Protein AF-A0AA88XW10-F1 (afdb_monomer_lite)

Structure (mmCIF, N/CA/C/O backbone):
data_AF-A0AA88XW10-F1
#
_entry.id   AF-A0AA88XW10-F1
#
loop_
_atom_site.group_PDB
_atom_site.id
_atom_site.type_symbol
_atom_site.label_atom_id
_atom_site.label_alt_id
_atom_site.label_comp_id
_atom_site.label_asym_id
_atom_site.label_entity_id
_atom_site.label_seq_id
_atom_site.pdbx_PDB_ins_code
_atom_site.Cartn_x
_atom_site.Cartn_y
_atom_site.Cartn_z
_atom_site.occupancy
_atom_site.B_iso_or_equiv
_atom_site.auth_seq_id
_atom_site.auth_comp_id
_atom_site.auth_asym_id
_atom_site.auth_atom_id
_atom_site.pdbx_PDB_model_num
ATOM 1 N N . PHE A 1 1 ? -13.677 -2.523 33.991 1.00 80.75 1 PHE A N 1
ATOM 2 C CA . PHE A 1 1 ? -13.685 -1.668 32.795 1.00 80.75 1 PHE A CA 1
ATOM 3 C C . PHE A 1 1 ? -12.459 -0.783 32.873 1.00 80.75 1 PHE A C 1
ATOM 5 O O . PHE A 1 1 ? -12.180 -0.342 33.983 1.00 80.75 1 PHE A O 1
ATOM 12 N N . PRO A 1 2 ? -11.696 -0.636 31.781 1.00 92.06 2 PRO A N 1
ATOM 13 C CA . PRO A 1 2 ? -10.537 0.248 31.762 1.00 92.06 2 PRO A CA 1
ATOM 14 C C . PRO A 1 2 ? -10.972 1.716 31.878 1.00 92.06 2 PRO A C 1
ATOM 16 O O . PRO A 1 2 ? -12.083 2.062 31.469 1.00 92.06 2 PRO A O 1
ATOM 19 N N . GLU A 1 3 ? -10.106 2.549 32.442 1.00 94.75 3 GLU A N 1
ATOM 20 C CA . GLU A 1 3 ? -10.235 4.005 32.489 1.00 94.75 3 GLU A CA 1
ATOM 21 C C . GLU A 1 3 ? -9.398 4.663 31.377 1.00 94.75 3 GLU A C 1
ATOM 23 O O . GLU A 1 3 ? -8.613 4.015 30.680 1.00 94.75 3 GLU A O 1
ATOM 28 N N . GLU A 1 4 ? -9.604 5.963 31.169 1.00 95.62 4 GLU A N 1
ATOM 29 C CA . GLU A 1 4 ? -8.855 6.737 30.179 1.00 95.62 4 GLU A CA 1
ATOM 30 C C . GLU A 1 4 ? -7.348 6.718 30.491 1.00 95.62 4 GLU A C 1
ATOM 32 O O . GLU A 1 4 ? -6.939 6.926 31.633 1.00 95.62 4 GLU A O 1
ATOM 37 N N . ASN A 1 5 ? -6.520 6.504 29.467 1.00 95.19 5 ASN A N 1
ATOM 38 C CA . ASN A 1 5 ? -5.063 6.362 29.542 1.00 95.19 5 ASN A CA 1
ATOM 39 C C . ASN A 1 5 ? -4.551 5.135 30.319 1.00 95.19 5 ASN A C 1
ATOM 41 O O . ASN A 1 5 ? -3.365 5.067 30.658 1.00 95.19 5 ASN A O 1
ATOM 45 N N . ASP A 1 6 ? -5.390 4.125 30.550 1.00 97.81 6 ASP A N 1
ATOM 46 C CA . ASP A 1 6 ? -4.926 2.878 31.153 1.00 97.81 6 ASP A CA 1
ATOM 47 C C . ASP A 1 6 ? -3.979 2.092 30.233 1.00 97.81 6 ASP A C 1
ATOM 49 O O . ASP A 1 6 ? -4.091 2.086 29.002 1.00 97.81 6 ASP A O 1
ATOM 53 N N . ASN A 1 7 ? -3.055 1.364 30.864 1.00 98.00 7 ASN A N 1
ATOM 54 C CA . ASN A 1 7 ? -2.309 0.282 30.229 1.00 98.00 7 ASN A CA 1
ATOM 55 C C . ASN A 1 7 ? -3.064 -1.023 30.490 1.00 98.00 7 ASN A C 1
ATOM 57 O O . ASN A 1 7 ? -3.142 -1.474 31.633 1.00 98.00 7 ASN A O 1
ATOM 61 N N . VAL A 1 8 ? -3.627 -1.622 29.444 1.00 98.00 8 VAL A N 1
ATOM 62 C CA . VAL A 1 8 ? -4.486 -2.803 29.559 1.00 98.00 8 VAL A CA 1
ATOM 63 C C . VAL A 1 8 ? -3.719 -4.054 29.145 1.00 98.00 8 VAL A C 1
ATOM 65 O O . VAL A 1 8 ? -3.258 -4.155 28.010 1.00 98.00 8 VAL A O 1
ATOM 68 N N . THR A 1 9 ? -3.636 -5.034 30.044 1.00 97.88 9 THR A N 1
ATOM 69 C CA . THR A 1 9 ? -3.150 -6.387 29.733 1.00 97.88 9 THR A CA 1
ATOM 70 C C . THR A 1 9 ? -4.326 -7.353 29.643 1.00 97.88 9 THR A C 1
ATOM 72 O O . THR A 1 9 ? -5.160 -7.417 30.548 1.00 97.88 9 THR A O 1
ATOM 75 N N . ILE A 1 10 ? -4.389 -8.109 28.551 1.00 98.00 10 ILE A N 1
ATOM 76 C CA . ILE A 1 10 ? -5.438 -9.080 28.251 1.00 98.00 10 ILE A CA 1
ATOM 77 C C . ILE A 1 10 ? -4.817 -10.474 28.277 1.00 98.00 10 ILE A C 1
ATOM 79 O O . ILE A 1 10 ? -4.168 -10.867 27.314 1.00 98.00 10 ILE A O 1
ATOM 83 N N . SER A 1 11 ? -5.089 -11.214 29.352 1.00 96.94 11 SER A N 1
ATOM 84 C CA . SER A 1 11 ? -4.649 -12.603 29.575 1.00 96.94 11 SER A CA 1
ATOM 85 C C . SER A 1 11 ? -5.807 -13.610 29.620 1.00 96.94 11 SER A C 1
ATOM 87 O O . SER A 1 11 ? -5.661 -14.771 29.992 1.00 96.94 11 SER A O 1
ATOM 89 N N . SER A 1 12 ? -7.012 -13.161 29.264 1.00 96.12 12 SER A N 1
ATOM 90 C CA . SER A 1 12 ? -8.193 -14.010 29.087 1.00 96.12 12 SER A CA 1
ATOM 91 C C . SER A 1 12 ? -9.062 -13.470 27.946 1.00 96.12 12 SER A C 1
ATOM 93 O O . SER A 1 12 ? -8.864 -12.326 27.530 1.00 96.12 12 SER A O 1
ATOM 95 N N . PRO A 1 13 ? -9.990 -14.261 27.383 1.00 97.31 13 PRO A N 1
ATOM 96 C CA . PRO A 1 13 ? -10.852 -13.783 26.307 1.00 97.31 13 PRO A CA 1
ATOM 97 C C . PRO A 1 13 ? -11.755 -12.616 26.736 1.00 97.31 13 PRO A C 1
ATOM 99 O O . PRO A 1 13 ? -12.513 -12.723 27.699 1.00 97.31 13 PRO A O 1
ATOM 102 N N . ILE A 1 14 ? -11.704 -11.526 25.974 1.00 96.56 14 ILE A N 1
ATOM 103 C CA . ILE A 1 14 ? -12.496 -10.306 26.116 1.00 96.56 14 ILE A CA 1
ATOM 104 C C . ILE A 1 14 ? -13.224 -10.042 24.797 1.00 96.56 14 ILE A C 1
ATOM 106 O O . ILE A 1 14 ? -12.622 -10.021 23.721 1.00 96.56 14 ILE A O 1
ATOM 110 N N . LEU A 1 15 ? -14.529 -9.801 24.899 1.00 96.75 15 LEU A N 1
ATOM 111 C CA . LEU A 1 15 ? -15.350 -9.287 23.812 1.00 96.75 15 LEU A CA 1
ATOM 112 C C . LEU A 1 15 ? -15.501 -7.772 23.989 1.00 96.75 15 LEU A C 1
ATOM 114 O O . LEU A 1 15 ? -15.960 -7.323 25.034 1.00 96.75 15 LEU A O 1
ATOM 118 N N . VAL A 1 16 ? -15.143 -6.996 22.970 1.00 95.75 16 VAL A N 1
ATOM 119 C CA . VAL A 1 16 ? -15.458 -5.569 22.887 1.00 95.75 16 VAL A CA 1
ATOM 120 C C . VAL A 1 16 ? -16.885 -5.436 22.383 1.00 95.75 16 VAL A C 1
ATOM 122 O O . VAL A 1 16 ? -17.148 -5.622 21.194 1.00 95.75 16 VAL A O 1
ATOM 125 N N . ASP A 1 17 ? -17.820 -5.147 23.276 1.00 94.62 17 ASP A N 1
ATOM 126 C CA . ASP A 1 17 ? -19.232 -4.909 22.972 1.00 94.62 17 ASP A CA 1
ATOM 127 C C . ASP A 1 17 ? -19.733 -3.537 23.447 1.00 94.62 17 ASP A C 1
ATOM 129 O O . ASP A 1 17 ? -20.900 -3.198 23.214 1.00 94.62 17 ASP A O 1
ATOM 133 N N . ASP A 1 18 ? -18.840 -2.724 24.014 1.00 93.94 18 ASP A N 1
ATOM 134 C CA . ASP A 1 18 ? -19.117 -1.361 24.444 1.00 93.94 18 ASP A CA 1
ATOM 135 C C . ASP A 1 18 ? -18.035 -0.358 24.042 1.00 93.94 18 ASP A C 1
ATOM 137 O O . ASP A 1 18 ? -16.966 -0.738 23.558 1.00 93.94 18 ASP A O 1
ATOM 141 N N . ASP A 1 19 ? -18.345 0.927 24.208 1.00 91.88 19 ASP A N 1
ATOM 142 C CA . ASP A 1 19 ? -17.410 2.008 23.916 1.00 91.88 19 ASP A CA 1
ATOM 143 C C . ASP A 1 19 ? -16.171 1.895 24.817 1.00 91.88 19 ASP A C 1
ATOM 145 O O . ASP A 1 19 ? -16.267 1.767 26.040 1.00 91.88 19 ASP A O 1
ATOM 149 N N . ILE A 1 20 ? -14.991 1.942 24.198 1.00 92.12 20 ILE A N 1
ATOM 150 C CA . ILE A 1 20 ? -13.709 1.900 24.900 1.00 92.12 20 ILE A CA 1
ATOM 151 C C . ILE A 1 20 ? -13.232 3.350 25.079 1.00 92.12 20 ILE A C 1
ATOM 153 O O . ILE A 1 20 ? -13.214 4.090 24.089 1.00 92.12 20 ILE A O 1
ATOM 157 N N . PRO A 1 21 ? -12.835 3.786 26.293 1.00 94.81 21 PRO A N 1
ATOM 158 C CA . PRO A 1 21 ? -12.155 5.069 26.443 1.00 94.81 21 PRO A CA 1
ATOM 159 C C . PRO A 1 21 ? -10.825 5.072 25.675 1.00 94.81 21 PRO A C 1
ATOM 161 O O . PRO A 1 21 ? -10.339 4.036 25.222 1.00 94.81 21 PRO A O 1
ATOM 164 N N . GLU A 1 22 ? -10.208 6.241 25.529 1.00 96.75 22 GLU A N 1
ATOM 165 C CA . GLU A 1 22 ? -8.837 6.304 25.026 1.00 96.75 22 GLU A CA 1
ATOM 166 C C . GLU A 1 22 ? -7.914 5.520 25.964 1.00 96.75 22 GLU A C 1
ATOM 168 O O . GLU A 1 22 ? -7.900 5.766 27.166 1.00 96.75 22 GLU A O 1
ATOM 173 N N . LEU A 1 23 ? -7.171 4.553 25.430 1.00 97.75 23 LEU A N 1
ATOM 174 C CA . LEU A 1 23 ? -6.247 3.732 26.208 1.00 97.75 23 LEU A CA 1
ATOM 175 C C . LEU A 1 23 ? -4.816 4.148 25.907 1.00 97.75 23 LEU A C 1
ATOM 177 O O . LEU A 1 23 ? -4.482 4.497 24.778 1.00 97.75 23 LEU A O 1
ATOM 181 N N . PHE A 1 24 ? -3.925 4.033 26.885 1.00 97.88 24 PHE A N 1
ATOM 182 C CA . PHE A 1 24 ? -2.514 4.254 26.603 1.00 97.88 24 PHE A CA 1
ATOM 183 C C . PHE A 1 24 ? -1.948 3.075 25.810 1.00 97.88 24 PHE A C 1
ATOM 185 O O . PHE A 1 24 ? -1.373 3.254 24.739 1.00 97.88 24 PHE A O 1
ATOM 192 N N . SER A 1 25 ? -2.161 1.845 26.281 1.00 98.38 25 SER A N 1
ATOM 193 C CA . SER A 1 25 ? -1.702 0.648 25.572 1.00 98.38 25 SER A CA 1
ATOM 194 C C . SER A 1 25 ? -2.619 -0.551 25.758 1.00 98.38 25 SER A C 1
ATOM 196 O O . SER A 1 25 ? -3.324 -0.664 26.761 1.00 98.38 25 SER A O 1
ATOM 198 N N . ILE A 1 26 ? -2.570 -1.469 24.792 1.00 98.62 26 ILE A N 1
ATOM 199 C CA . ILE A 1 26 ? -3.146 -2.808 24.911 1.00 98.62 26 ILE A CA 1
ATOM 200 C C . ILE A 1 26 ? -2.034 -3.829 24.681 1.00 98.62 26 ILE A C 1
ATOM 202 O O . ILE A 1 26 ? -1.403 -3.844 23.626 1.00 98.62 26 ILE A O 1
ATOM 206 N N . THR A 1 27 ? -1.820 -4.711 25.649 1.00 98.56 27 THR A N 1
ATOM 207 C CA . THR A 1 27 ? -0.970 -5.896 25.505 1.00 98.56 27 THR A CA 1
ATOM 208 C C . THR A 1 27 ? -1.834 -7.144 25.618 1.00 98.56 27 THR A C 1
ATOM 210 O O . THR A 1 27 ? -2.626 -7.254 26.549 1.00 98.56 27 THR A O 1
ATOM 213 N N . ILE A 1 28 ? -1.700 -8.073 24.675 1.00 98.69 28 ILE A N 1
ATOM 214 C CA . ILE A 1 28 ? -2.421 -9.350 24.675 1.00 98.69 28 ILE A CA 1
ATOM 215 C C . ILE A 1 28 ? -1.391 -10.469 24.814 1.00 98.69 28 ILE A C 1
ATOM 217 O O . ILE A 1 28 ? -0.492 -10.580 23.977 1.00 98.69 28 ILE A O 1
ATOM 221 N N . ASP A 1 29 ? -1.500 -11.263 25.872 1.00 96.25 29 ASP A N 1
ATOM 222 C CA . ASP A 1 29 ? -0.546 -12.308 26.248 1.00 96.25 29 ASP A CA 1
ATOM 223 C C . ASP A 1 29 ? -1.254 -13.534 26.845 1.00 96.25 29 ASP A C 1
ATOM 225 O O . ASP A 1 29 ? -2.464 -13.525 27.056 1.00 96.25 29 ASP A O 1
ATOM 229 N N . ASP A 1 30 ? -0.506 -14.618 27.066 1.00 93.56 30 ASP A N 1
ATOM 230 C CA . ASP A 1 30 ? -0.887 -15.735 27.942 1.00 93.56 30 ASP A CA 1
ATOM 231 C C . ASP A 1 30 ? -2.294 -16.331 27.695 1.00 93.56 30 ASP A C 1
ATOM 233 O O . ASP A 1 30 ? -3.031 -16.655 28.627 1.00 93.56 30 ASP A O 1
ATOM 237 N N . GLY A 1 31 ? -2.685 -16.513 26.427 1.00 94.25 31 GLY A N 1
ATOM 238 C CA . GLY A 1 31 ? -3.995 -17.068 26.047 1.00 94.25 31 GLY A CA 1
ATOM 239 C C . GLY A 1 31 ? -5.133 -16.041 26.003 1.00 94.25 31 GLY A C 1
ATOM 240 O O . GLY A 1 31 ? -6.296 -16.405 25.789 1.00 94.25 31 GLY A O 1
ATOM 241 N N . GLY A 1 32 ? -4.821 -14.762 26.209 1.00 98.38 32 GLY A N 1
ATOM 242 C CA . GLY A 1 32 ? -5.739 -13.649 26.058 1.00 98.38 32 GLY A CA 1
ATOM 243 C C . GLY A 1 32 ? -6.223 -13.476 24.625 1.00 98.38 32 GLY A C 1
ATOM 244 O O . GLY A 1 32 ? -5.492 -13.689 23.659 1.00 98.38 32 GLY A O 1
ATOM 245 N N . LYS A 1 33 ? -7.487 -13.069 24.482 1.00 98.56 33 LYS A N 1
ATOM 246 C CA . LYS A 1 33 ? -8.104 -12.826 23.174 1.00 98.56 33 LYS A CA 1
ATOM 247 C C . LYS A 1 33 ? -8.882 -11.529 23.214 1.00 98.56 33 LYS A C 1
ATOM 249 O O . LYS A 1 33 ? -9.781 -11.405 24.034 1.00 98.56 33 LYS A O 1
ATOM 254 N N . LEU A 1 34 ? -8.585 -10.594 22.326 1.00 98.44 34 LEU A N 1
ATOM 255 C CA . LEU A 1 34 ? -9.381 -9.389 22.125 1.00 98.44 34 LEU A CA 1
ATOM 256 C C . LEU A 1 34 ? -10.238 -9.565 20.875 1.00 98.44 34 LEU A C 1
ATOM 258 O O . LEU A 1 34 ? -9.714 -9.596 19.763 1.00 98.44 34 LEU A O 1
ATOM 262 N N . VAL A 1 35 ? -11.551 -9.679 21.049 1.00 98.25 35 VAL A N 1
ATOM 263 C CA . VAL A 1 35 ? -12.494 -9.929 19.952 1.00 98.25 35 VAL A CA 1
ATOM 264 C C . VAL A 1 35 ? -13.469 -8.767 19.839 1.00 98.25 35 VAL A C 1
ATOM 266 O O . VAL A 1 35 ? -14.090 -8.393 20.826 1.00 98.25 35 VAL A O 1
ATOM 269 N N . PHE A 1 36 ? -13.652 -8.207 18.646 1.00 98.12 36 PHE A N 1
ATOM 270 C CA . PHE A 1 36 ? -14.600 -7.110 18.430 1.00 98.12 36 PHE A CA 1
ATOM 271 C C . PHE A 1 36 ? -16.000 -7.646 18.106 1.00 98.12 36 PHE A C 1
ATOM 273 O O . PHE A 1 36 ? -16.178 -8.457 17.194 1.00 98.12 36 PHE A O 1
ATOM 280 N N . SER A 1 37 ? -17.020 -7.187 18.838 1.00 96.69 37 SER A N 1
ATOM 281 C CA . SER A 1 37 ? -18.411 -7.601 18.625 1.00 96.69 37 SER A CA 1
ATOM 282 C C . SER A 1 37 ? -18.920 -7.160 17.257 1.00 96.69 37 SER A C 1
ATOM 284 O O . SER A 1 37 ? -18.869 -5.989 16.898 1.00 96.69 37 SER A O 1
ATOM 286 N N . ARG A 1 38 ? -19.506 -8.084 16.498 1.00 94.31 38 ARG A N 1
ATOM 287 C CA . ARG A 1 38 ? -20.032 -7.818 15.148 1.00 94.31 38 ARG A CA 1
ATOM 288 C C . ARG A 1 38 ? -21.352 -7.040 15.106 1.00 94.31 38 ARG A C 1
ATOM 290 O O . ARG A 1 38 ? -21.908 -6.837 14.028 1.00 94.31 38 ARG A O 1
ATOM 297 N N . HIS A 1 39 ? -21.919 -6.698 16.260 1.00 94.12 39 HIS A N 1
ATOM 298 C CA . HIS A 1 39 ? -23.279 -6.160 16.356 1.00 94.12 39 HIS A CA 1
ATOM 299 C C . HIS A 1 39 ? -23.340 -4.630 16.400 1.00 94.12 39 HIS A C 1
ATOM 301 O O . HIS A 1 39 ? -24.427 -4.070 16.257 1.00 94.12 39 HIS A O 1
ATOM 307 N N . ARG A 1 40 ? -22.196 -3.954 16.535 1.00 95.25 40 ARG A N 1
ATOM 308 C CA . ARG A 1 40 ? -22.091 -2.493 16.601 1.00 95.25 40 ARG A CA 1
ATOM 309 C C . ARG A 1 40 ? -20.812 -2.000 15.940 1.00 95.25 40 ARG A C 1
ATOM 311 O O . ARG A 1 40 ? -19.916 -2.795 15.659 1.00 95.25 40 ARG A O 1
ATOM 318 N N . ASP A 1 41 ? -20.762 -0.696 15.723 1.00 97.31 41 ASP A N 1
ATOM 319 C CA . ASP A 1 41 ? -19.535 -0.020 15.332 1.00 97.31 41 ASP A CA 1
ATOM 320 C C . ASP A 1 41 ? -18.628 0.171 16.558 1.00 97.31 41 ASP A C 1
ATOM 322 O O . ASP A 1 41 ? -19.120 0.309 17.682 1.00 97.31 41 ASP A O 1
ATOM 326 N N . HIS A 1 42 ? -17.315 0.186 16.334 1.00 97.56 42 HIS A N 1
ATOM 327 C CA . HIS A 1 42 ? -16.290 0.378 17.358 1.00 97.56 42 HIS A CA 1
ATOM 328 C C . HIS A 1 42 ? -15.326 1.488 16.969 1.00 97.56 42 HIS A C 1
ATOM 330 O O . HIS A 1 42 ? -14.882 1.581 15.821 1.00 97.56 42 HIS A O 1
ATOM 336 N N . ALA A 1 43 ? -14.930 2.276 17.961 1.00 97.62 43 ALA A N 1
ATOM 337 C CA . ALA A 1 43 ? -13.827 3.213 17.860 1.00 97.62 43 ALA A CA 1
ATOM 338 C C . ALA A 1 43 ? -12.866 2.960 19.024 1.00 97.62 43 ALA A C 1
ATOM 340 O O . ALA A 1 43 ? -13.275 2.961 20.180 1.00 97.62 43 ALA A O 1
ATOM 341 N N . LEU A 1 44 ? -11.595 2.731 18.704 1.00 97.94 44 LEU A N 1
ATOM 342 C CA . LEU A 1 44 ? -10.518 2.541 19.665 1.00 97.94 44 LEU A CA 1
ATOM 343 C C . LEU A 1 44 ? -9.423 3.569 19.386 1.00 97.94 44 LEU A C 1
ATOM 345 O O . LEU A 1 44 ? -8.867 3.599 18.287 1.00 97.94 44 LEU A O 1
ATOM 349 N N . SER A 1 45 ? -9.089 4.374 20.387 1.00 98.44 45 SER A N 1
ATOM 350 C CA . SER A 1 45 ? -7.921 5.256 20.371 1.00 98.44 45 SER A CA 1
ATOM 351 C C . SER A 1 45 ? -6.872 4.694 21.323 1.00 98.44 45 SER A C 1
ATOM 353 O O . SER A 1 45 ? -7.184 4.430 22.483 1.00 98.44 45 SER A O 1
ATOM 355 N N . VAL A 1 46 ? -5.660 4.442 20.823 1.00 98.50 46 VAL A N 1
ATOM 356 C CA . VAL A 1 46 ? -4.594 3.785 21.594 1.00 98.50 46 VAL A CA 1
ATOM 357 C C . VAL A 1 46 ? -3.202 4.172 21.099 1.00 98.50 46 VAL A C 1
ATOM 359 O O . VAL A 1 46 ? -3.025 4.354 19.898 1.00 98.50 46 VAL A O 1
ATOM 362 N N . HIS A 1 47 ? -2.182 4.275 21.963 1.00 98.00 47 HIS A N 1
ATOM 363 C CA . HIS A 1 47 ? -0.817 4.553 21.480 1.00 98.00 47 HIS A CA 1
ATOM 364 C C . HIS A 1 47 ? -0.198 3.336 20.788 1.00 98.00 47 HIS A C 1
ATOM 366 O O . HIS A 1 47 ? 0.444 3.464 19.743 1.00 98.00 47 HIS A O 1
ATOM 372 N N . TYR A 1 48 ? -0.385 2.140 21.348 1.00 98.50 48 TYR A N 1
ATOM 373 C CA . TYR A 1 48 ? 0.034 0.903 20.696 1.00 98.50 48 TYR A CA 1
ATOM 374 C C . TYR A 1 48 ? -0.754 -0.328 21.151 1.00 98.50 48 TYR A C 1
ATOM 376 O O . TYR A 1 48 ? -1.255 -0.402 22.275 1.00 98.50 48 TYR A O 1
ATOM 384 N N . ILE A 1 49 ? -0.801 -1.320 20.263 1.00 98.81 49 ILE A N 1
ATOM 385 C CA . ILE A 1 49 ? -1.296 -2.670 20.528 1.00 98.81 49 ILE A CA 1
ATOM 386 C C . ILE A 1 49 ? -0.136 -3.643 20.316 1.00 98.81 49 ILE A C 1
ATOM 388 O O . ILE A 1 49 ? 0.480 -3.661 19.248 1.00 98.81 49 ILE A O 1
ATOM 392 N N . LEU A 1 50 ? 0.163 -4.462 21.321 1.00 98.75 50 LEU A N 1
ATOM 393 C CA . LEU A 1 50 ? 1.190 -5.496 21.248 1.00 98.75 50 LEU A CA 1
ATOM 394 C C . LEU A 1 50 ? 0.574 -6.877 21.484 1.00 98.75 50 LEU A C 1
ATOM 396 O O . LEU A 1 50 ? -0.012 -7.135 22.531 1.00 98.75 50 LEU A O 1
ATOM 400 N N . ILE A 1 51 ? 0.743 -7.766 20.511 1.00 98.81 51 ILE A N 1
ATOM 401 C CA . ILE A 1 51 ? 0.252 -9.142 20.536 1.00 98.81 51 ILE A CA 1
ATOM 402 C C . ILE A 1 51 ? 1.463 -10.058 20.729 1.00 98.81 51 ILE A C 1
ATOM 404 O O . ILE A 1 51 ? 2.331 -10.150 19.853 1.00 98.81 51 ILE A O 1
ATOM 408 N N . ASN A 1 52 ? 1.547 -10.670 21.908 1.00 97.94 52 ASN A N 1
ATOM 409 C CA . ASN A 1 52 ? 2.645 -11.537 22.327 1.00 97.94 52 ASN A CA 1
ATOM 410 C C . ASN A 1 52 ? 2.287 -13.021 22.162 1.00 97.94 52 ASN A C 1
ATOM 412 O O . ASN A 1 52 ? 1.238 -13.365 21.620 1.00 97.94 52 ASN A O 1
ATOM 416 N N . ASP A 1 53 ? 3.182 -13.894 22.622 1.00 96.69 53 ASP A N 1
ATOM 417 C CA . ASP A 1 53 ? 2.991 -15.342 22.598 1.00 96.69 53 ASP A CA 1
ATOM 418 C C . ASP A 1 53 ? 1.680 -15.751 23.290 1.00 96.69 53 ASP A C 1
ATOM 420 O O . ASP A 1 53 ? 1.385 -15.313 24.404 1.00 96.69 53 ASP A O 1
ATOM 424 N N . GLY A 1 54 ? 0.864 -16.538 22.587 1.00 96.31 54 GLY A N 1
ATOM 425 C CA . GLY A 1 54 ? -0.467 -16.954 23.029 1.00 96.31 54 GLY A CA 1
ATOM 426 C C . GLY A 1 54 ? -1.545 -15.862 23.012 1.00 96.31 54 GLY A C 1
ATOM 427 O O . GLY A 1 54 ? -2.689 -16.165 23.343 1.00 96.31 54 GLY A O 1
ATOM 428 N N . GLY A 1 55 ? -1.221 -14.618 22.649 1.00 98.69 55 GLY A N 1
ATOM 429 C CA . GLY A 1 55 ? -2.183 -13.524 22.533 1.00 98.69 55 GLY A CA 1
ATOM 430 C C . GLY A 1 55 ? -2.845 -13.465 21.157 1.00 98.69 55 GLY A C 1
ATOM 431 O O . GLY A 1 55 ? -2.199 -13.689 20.132 1.00 98.69 55 GLY A O 1
ATOM 432 N N . GLU A 1 56 ? -4.130 -13.109 21.114 1.00 98.81 56 GLU A N 1
ATOM 433 C CA . GLU A 1 56 ? -4.884 -13.018 19.860 1.00 98.81 56 GLU A CA 1
ATOM 434 C C . GLU A 1 56 ? -5.731 -11.743 19.758 1.00 98.81 56 GLU A C 1
ATOM 436 O O . GLU A 1 56 ? -6.420 -11.362 20.705 1.00 98.81 56 GLU A O 1
ATOM 441 N N . MET A 1 57 ? -5.755 -11.118 18.582 1.00 98.75 57 MET A N 1
ATOM 442 C CA . MET A 1 57 ? -6.675 -10.025 18.257 1.00 98.75 57 MET A CA 1
ATOM 443 C C . MET A 1 57 ? -7.503 -10.373 17.021 1.00 98.75 57 MET A C 1
ATOM 445 O O . MET A 1 57 ? -6.946 -10.723 15.981 1.00 98.75 57 MET A O 1
ATOM 449 N N . HIS A 1 58 ? -8.825 -10.228 17.132 1.00 98.69 58 HIS A N 1
ATOM 450 C CA . HIS A 1 58 ? -9.786 -10.604 16.095 1.00 98.69 58 HIS A CA 1
ATOM 451 C C . HIS A 1 58 ? -10.787 -9.479 15.814 1.00 98.69 58 HIS A C 1
ATOM 453 O O . HIS A 1 58 ? -11.543 -9.063 16.698 1.00 98.69 58 HIS A O 1
ATOM 459 N N . ILE A 1 59 ? -10.847 -9.037 14.557 1.00 98.62 59 ILE A N 1
ATOM 460 C CA . ILE A 1 59 ? -11.915 -8.181 14.022 1.00 98.62 59 ILE A CA 1
ATOM 461 C C . ILE A 1 59 ? -12.515 -8.890 12.809 1.00 98.62 59 ILE A C 1
ATOM 463 O O . ILE A 1 59 ? -12.024 -8.771 11.687 1.00 98.62 59 ILE A O 1
ATOM 467 N N . GLY A 1 60 ? -13.579 -9.655 13.054 1.00 98.00 60 GLY A N 1
ATOM 468 C CA . GLY A 1 60 ? -14.091 -10.622 12.083 1.00 98.00 60 GLY A CA 1
ATOM 469 C C . GLY A 1 60 ? -13.231 -11.888 12.014 1.00 98.00 60 GLY A C 1
ATOM 470 O O . GLY A 1 60 ? -12.298 -12.071 12.787 1.00 98.00 60 GLY A O 1
ATOM 471 N N . SER A 1 61 ? -13.586 -12.782 11.099 1.00 96.69 61 SER A N 1
ATOM 472 C CA . SER A 1 61 ? -12.866 -14.025 10.794 1.00 96.69 61 SER A CA 1
ATOM 473 C C . SER A 1 61 ? -13.052 -14.379 9.318 1.00 96.69 61 SER A C 1
ATOM 475 O O . SER A 1 61 ? -13.880 -13.771 8.631 1.00 96.69 61 SER A O 1
ATOM 477 N N . GLU A 1 62 ? -12.319 -15.378 8.830 1.00 94.56 62 GLU A N 1
ATOM 478 C CA . GLU A 1 62 ? -12.439 -15.856 7.451 1.00 94.56 62 GLU A CA 1
ATOM 479 C C . GLU A 1 62 ? -13.888 -16.220 7.074 1.00 94.56 62 GLU A C 1
ATOM 481 O O . GLU A 1 62 ? -14.382 -15.725 6.059 1.00 94.56 62 GLU A O 1
ATOM 486 N N . ASP A 1 63 ? -14.581 -16.967 7.941 1.00 94.38 63 ASP A N 1
ATOM 487 C CA . ASP A 1 63 ? -15.962 -17.435 7.739 1.00 94.38 63 ASP A CA 1
ATOM 488 C C . ASP A 1 63 ? -17.034 -16.414 8.160 1.00 94.38 63 ASP A C 1
ATOM 490 O O . ASP A 1 63 ? -18.222 -16.566 7.864 1.00 94.38 63 ASP A O 1
ATOM 494 N N . CYS A 1 64 ? -16.644 -15.371 8.892 1.00 95.00 64 CYS A N 1
ATOM 495 C CA . CYS A 1 64 ? -17.560 -14.373 9.427 1.00 95.00 64 CYS A CA 1
ATOM 496 C C . CYS A 1 64 ? -16.927 -12.980 9.358 1.00 95.00 64 CYS A C 1
ATOM 498 O O . CYS A 1 64 ? -16.341 -12.494 10.333 1.00 95.00 64 CYS A O 1
ATOM 500 N N . LYS A 1 65 ? -17.083 -12.333 8.197 1.00 96.69 65 LYS A N 1
ATOM 501 C CA . LYS A 1 65 ? -16.595 -10.975 7.931 1.00 96.69 65 LYS A CA 1
ATOM 502 C C . LYS A 1 65 ? -17.215 -9.935 8.868 1.00 96.69 65 LYS A C 1
ATOM 504 O O . LYS A 1 65 ? -18.354 -10.067 9.334 1.00 96.69 65 LYS A O 1
ATOM 509 N N . PHE A 1 66 ? -16.450 -8.884 9.142 1.00 97.69 66 PHE A N 1
ATOM 510 C CA . PHE A 1 66 ? -16.858 -7.764 9.975 1.00 97.69 66 PHE A CA 1
ATOM 511 C C . PHE A 1 66 ? -17.688 -6.761 9.158 1.00 97.69 66 PHE A C 1
ATOM 513 O O . PHE A 1 66 ? -17.163 -5.996 8.351 1.00 97.69 66 PHE A O 1
ATOM 520 N N . GLU A 1 67 ? -19.008 -6.794 9.359 1.00 95.56 67 GLU A N 1
ATOM 521 C CA . GLU A 1 67 ? -19.988 -5.986 8.610 1.00 95.56 67 GLU A CA 1
ATOM 522 C C . GLU A 1 67 ? -20.172 -4.563 9.156 1.00 95.56 67 GLU A C 1
ATOM 524 O O . GLU A 1 67 ? -20.701 -3.698 8.461 1.00 95.56 67 GLU A O 1
ATOM 529 N N . LYS A 1 68 ? -19.771 -4.316 10.405 1.00 96.25 68 LYS A N 1
ATOM 530 C CA . LYS A 1 68 ? -19.848 -3.008 11.073 1.00 96.25 68 LYS A CA 1
ATOM 531 C C . LYS A 1 68 ? -18.570 -2.205 10.858 1.00 96.25 68 LYS A C 1
ATOM 533 O O . LYS A 1 68 ? -17.635 -2.714 10.251 1.00 96.25 68 LYS A O 1
ATOM 538 N N . TYR A 1 69 ? -18.515 -0.971 11.340 1.00 96.81 69 TYR A N 1
ATOM 539 C CA . TYR A 1 69 ? -17.301 -0.162 11.274 1.00 96.81 69 TYR A CA 1
ATOM 540 C C . TYR A 1 69 ? -16.428 -0.386 12.508 1.00 96.81 69 TYR A C 1
ATOM 542 O O . TYR A 1 69 ? -16.915 -0.339 13.630 1.00 96.81 69 TYR A O 1
ATOM 550 N N . ALA A 1 70 ? -15.131 -0.610 12.323 1.00 98.06 70 ALA A N 1
ATOM 551 C CA . ALA A 1 70 ? -14.154 -0.680 13.406 1.00 98.06 70 ALA A CA 1
ATOM 552 C C . ALA A 1 70 ? -12.989 0.254 13.083 1.00 98.06 70 ALA A C 1
ATOM 554 O O . ALA A 1 70 ? -12.238 -0.001 12.146 1.00 98.06 70 ALA A O 1
ATOM 555 N N . THR A 1 71 ? -12.839 1.342 13.838 1.00 98.50 71 THR A N 1
ATOM 556 C CA . THR A 1 71 ? -11.753 2.311 13.644 1.00 98.50 71 THR A CA 1
ATOM 557 C C . THR A 1 71 ? -10.742 2.227 14.778 1.00 98.50 71 THR A C 1
ATOM 559 O O . THR A 1 71 ? -11.089 2.461 15.930 1.00 98.50 71 THR A O 1
ATOM 562 N N . ILE A 1 72 ? -9.479 1.977 14.440 1.00 98.81 72 ILE A N 1
ATOM 563 C CA . ILE A 1 72 ? -8.334 2.055 15.349 1.00 98.81 72 ILE A CA 1
ATOM 564 C C . ILE A 1 72 ? -7.540 3.322 15.020 1.00 98.81 72 ILE A C 1
ATOM 566 O O . ILE A 1 72 ? -7.023 3.478 13.912 1.00 98.81 72 ILE A O 1
ATOM 570 N N . SER A 1 73 ? -7.446 4.232 15.985 1.00 98.69 73 SER A N 1
ATOM 571 C CA . SER A 1 73 ? -6.659 5.462 15.912 1.00 98.69 73 SER A CA 1
ATOM 572 C C . SER A 1 73 ? -5.393 5.309 16.756 1.00 98.69 73 SER A C 1
ATOM 574 O O . SER A 1 73 ? -5.474 5.203 17.976 1.00 98.69 73 SER A O 1
ATOM 576 N N . LEU A 1 74 ? -4.232 5.293 16.100 1.00 98.50 74 LEU A N 1
ATOM 577 C CA . LEU A 1 74 ? -2.924 5.158 16.738 1.00 98.50 74 LEU A CA 1
ATOM 578 C C . LEU A 1 74 ? -2.383 6.530 17.160 1.00 98.50 74 LEU A C 1
ATOM 580 O O . LEU A 1 74 ? -2.184 7.410 16.315 1.00 98.50 74 LEU A O 1
ATOM 584 N N . LEU A 1 75 ? -2.160 6.693 18.462 1.00 96.88 75 LEU A N 1
ATOM 585 C CA . LEU A 1 75 ? -1.824 7.952 19.131 1.00 96.88 75 LEU A CA 1
ATOM 586 C C . LEU A 1 75 ? -0.335 8.083 19.466 1.00 96.88 75 LEU A C 1
ATOM 588 O O . LEU A 1 75 ? 0.370 7.091 19.636 1.00 96.88 75 LEU A O 1
ATOM 592 N N . GLY A 1 76 ? 0.129 9.327 19.580 1.00 91.69 76 GLY A N 1
ATOM 593 C CA . GLY A 1 76 ? 1.455 9.679 20.092 1.00 91.69 76 GLY A CA 1
ATOM 594 C C . GLY A 1 76 ? 2.092 10.871 19.371 1.00 91.69 76 GLY A C 1
ATOM 595 O O . GLY A 1 76 ? 1.664 11.269 18.287 1.00 91.69 76 GLY A O 1
ATOM 596 N N . GLU A 1 77 ? 3.157 11.423 19.926 1.00 90.56 77 GLU A N 1
ATOM 597 C CA . GLU A 1 77 ? 3.999 12.443 19.289 1.00 90.56 77 GLU A CA 1
ATOM 598 C C . GLU A 1 77 ? 5.402 11.900 18.974 1.00 90.56 77 GLU A C 1
ATOM 600 O O . GLU A 1 77 ? 5.832 10.935 19.603 1.00 90.56 77 GLU A O 1
ATOM 605 N N . PRO A 1 78 ? 6.136 12.488 18.003 1.00 88.38 78 PRO A N 1
ATOM 606 C CA . PRO A 1 78 ? 7.457 11.993 17.630 1.00 88.38 78 PRO A CA 1
ATOM 607 C C . PRO A 1 78 ? 8.416 11.907 18.823 1.00 88.38 78 PRO A C 1
ATOM 609 O O . PRO A 1 78 ? 8.755 12.924 19.431 1.00 88.38 78 PRO A O 1
ATOM 612 N N . GLY A 1 79 ? 8.915 10.704 19.109 1.00 86.31 79 GLY A N 1
ATOM 613 C CA . GLY A 1 79 ? 9.900 10.470 20.166 1.00 86.31 79 GLY A CA 1
ATOM 614 C C . GLY A 1 79 ? 9.305 10.409 21.573 1.00 86.31 79 GLY A C 1
ATOM 615 O O . GLY A 1 79 ? 10.064 10.391 22.543 1.00 86.31 79 GLY A O 1
ATOM 616 N N . GLU A 1 80 ? 7.978 10.368 21.695 1.00 87.94 80 GLU A N 1
ATOM 617 C CA . GLU A 1 80 ? 7.285 10.178 22.969 1.00 87.94 80 GLU A CA 1
ATOM 618 C C . GLU A 1 80 ? 7.535 8.773 23.531 1.00 87.94 80 GLU A C 1
ATOM 620 O O . GLU A 1 80 ? 7.766 8.606 24.731 1.00 87.94 80 GLU A O 1
ATOM 625 N N . LEU A 1 81 ? 7.525 7.760 22.657 1.00 91.12 81 LEU A N 1
ATOM 626 C CA . LEU A 1 81 ? 7.677 6.356 23.023 1.00 91.12 81 LEU A CA 1
ATOM 627 C C . LEU A 1 81 ? 8.751 5.672 22.183 1.00 91.12 81 LEU A C 1
ATOM 629 O O . LEU A 1 81 ? 8.999 5.996 21.026 1.00 91.12 81 LEU A O 1
ATOM 633 N N . ASN A 1 82 ? 9.382 4.657 22.765 1.00 92.31 82 ASN A N 1
ATOM 634 C CA . ASN A 1 82 ? 10.264 3.773 22.018 1.00 92.31 82 ASN A CA 1
ATOM 635 C C . ASN A 1 82 ? 10.214 2.356 22.588 1.00 92.31 82 ASN A C 1
ATOM 637 O O . ASN A 1 82 ? 11.044 1.963 23.410 1.00 92.31 82 ASN A O 1
ATOM 641 N N . ILE A 1 83 ? 9.217 1.585 22.156 1.00 95.38 83 ILE A N 1
ATOM 642 C CA . ILE A 1 83 ? 9.067 0.185 22.544 1.00 95.38 83 ILE A CA 1
ATOM 643 C C . ILE A 1 83 ? 10.090 -0.671 21.776 1.00 95.38 83 ILE A C 1
ATOM 645 O O . ILE A 1 83 ? 10.107 -0.636 20.542 1.00 95.38 83 ILE A O 1
ATOM 649 N N . PRO A 1 84 ? 10.931 -1.480 22.448 1.00 92.88 84 PRO A N 1
ATOM 650 C CA . PRO A 1 84 ? 11.976 -2.259 21.785 1.00 92.88 84 PRO A CA 1
ATOM 651 C C . PRO A 1 84 ? 11.470 -3.109 20.609 1.00 92.88 84 PRO A C 1
ATOM 653 O O . PRO A 1 84 ? 10.578 -3.951 20.752 1.00 92.88 84 PRO A O 1
ATOM 656 N N . GLY A 1 85 ? 12.067 -2.889 19.435 1.00 91.94 85 GLY A N 1
ATOM 657 C CA . GLY A 1 85 ? 11.725 -3.557 18.174 1.00 91.94 85 GLY A CA 1
ATOM 658 C C . GLY A 1 85 ? 10.578 -2.906 17.389 1.00 91.94 85 GLY A C 1
ATOM 659 O O . GLY A 1 85 ? 10.533 -3.039 16.164 1.00 91.94 85 GLY A O 1
ATOM 660 N N . PHE A 1 86 ? 9.698 -2.142 18.041 1.00 96.06 86 PHE A N 1
ATOM 661 C CA . PHE A 1 86 ? 8.512 -1.556 17.408 1.00 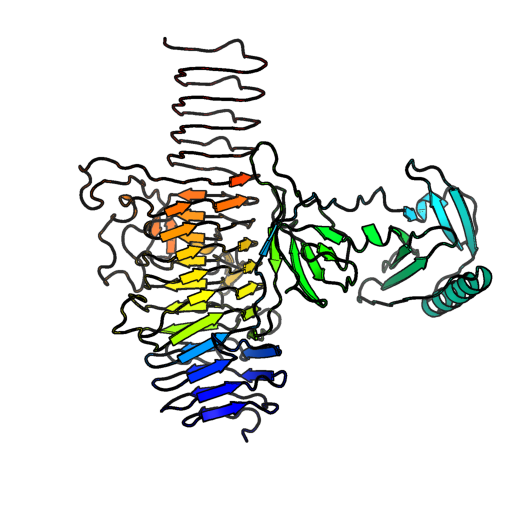96.06 86 PHE A CA 1
ATOM 662 C C . PHE A 1 86 ? 8.531 -0.030 17.349 1.00 96.06 86 PHE A C 1
ATOM 664 O O . PHE A 1 86 ? 8.141 0.501 16.327 1.00 96.06 86 PHE A O 1
ATOM 671 N N . GLY A 1 87 ? 9.075 0.683 18.333 1.00 95.25 87 GLY A N 1
ATOM 672 C CA . GLY A 1 87 ? 9.026 2.146 18.397 1.00 95.25 87 GLY A CA 1
ATOM 673 C C . GLY A 1 87 ? 7.710 2.646 18.990 1.00 95.25 87 GLY A C 1
ATOM 674 O O . GLY A 1 87 ? 7.356 2.255 20.098 1.00 95.25 87 GLY A O 1
ATOM 675 N N . GLU A 1 88 ? 7.008 3.510 18.266 1.00 94.94 88 GLU A N 1
ATOM 676 C CA . GLU A 1 88 ? 5.775 4.187 18.687 1.00 94.94 88 GLU A CA 1
ATOM 677 C C . GLU A 1 88 ? 4.672 4.030 17.630 1.00 94.94 88 GLU A C 1
ATOM 679 O O . GLU A 1 88 ? 4.974 3.757 16.467 1.00 94.94 88 GLU A O 1
ATOM 684 N N . LYS A 1 89 ? 3.408 4.252 18.019 1.00 96.50 89 LYS A N 1
ATOM 685 C CA . LYS A 1 89 ? 2.231 4.237 17.130 1.00 96.50 89 LYS A CA 1
ATOM 686 C C . LYS A 1 89 ? 2.068 2.953 16.334 1.00 96.50 89 LYS A C 1
ATOM 688 O O . LYS A 1 89 ? 2.097 2.980 15.100 1.00 96.50 89 LYS A O 1
ATOM 693 N N . PHE A 1 90 ? 1.899 1.821 17.008 1.00 98.44 90 PHE A N 1
ATOM 694 C CA . PHE A 1 90 ? 1.943 0.548 16.299 1.00 98.44 90 PHE A CA 1
ATOM 695 C C . PHE A 1 90 ? 0.896 -0.473 16.698 1.00 98.44 90 PHE A C 1
ATOM 697 O O . PHE A 1 90 ? 0.420 -0.500 17.827 1.00 98.44 90 PHE A O 1
ATOM 704 N N . ILE A 1 91 ? 0.616 -1.366 15.750 1.00 98.88 91 ILE A N 1
ATOM 705 C CA . ILE A 1 91 ? 0.111 -2.710 16.028 1.00 98.88 91 ILE A CA 1
ATOM 706 C C . ILE A 1 91 ? 1.253 -3.684 15.736 1.00 98.88 91 ILE A C 1
ATOM 708 O O . ILE A 1 91 ? 1.821 -3.687 14.641 1.00 98.88 91 ILE A O 1
ATOM 712 N N . GLY A 1 92 ? 1.647 -4.462 16.737 1.00 98.69 92 GLY A N 1
ATOM 713 C CA . GLY A 1 92 ? 2.833 -5.307 16.681 1.00 98.69 92 GLY A CA 1
ATOM 714 C C . GLY A 1 92 ? 2.490 -6.750 16.989 1.00 98.69 92 GLY A C 1
ATOM 715 O O . GLY A 1 92 ? 1.899 -7.020 18.030 1.00 98.69 92 GLY A O 1
ATOM 716 N N . VAL A 1 93 ? 2.893 -7.668 16.113 1.00 98.81 93 VAL A N 1
ATOM 717 C CA . VAL A 1 93 ? 2.709 -9.111 16.310 1.00 98.81 93 VAL A CA 1
ATOM 718 C C . VAL A 1 93 ? 4.076 -9.746 16.518 1.00 98.81 93 VAL A C 1
ATOM 720 O O . VAL A 1 93 ? 4.938 -9.684 15.636 1.00 98.81 93 VAL A O 1
ATOM 723 N N . ARG A 1 94 ? 4.303 -10.307 17.707 1.00 97.88 94 ARG A N 1
ATOM 724 C CA . ARG A 1 94 ? 5.508 -11.082 18.018 1.00 97.88 94 ARG A CA 1
ATOM 725 C C . ARG A 1 94 ? 5.298 -12.564 17.713 1.00 97.88 94 ARG A C 1
ATOM 727 O O . ARG A 1 94 ? 4.191 -13.011 17.415 1.00 97.88 94 ARG A O 1
ATOM 734 N N . LYS A 1 95 ? 6.384 -13.327 17.857 1.00 97.75 95 LYS A N 1
ATOM 735 C CA . LYS A 1 95 ? 6.357 -14.787 17.903 1.00 97.75 95 LYS A CA 1
ATOM 736 C C . LYS A 1 95 ? 5.229 -15.282 18.812 1.00 97.75 95 LYS A C 1
ATOM 738 O O . LYS A 1 95 ? 5.092 -14.792 19.930 1.00 97.75 95 LYS A O 1
ATOM 743 N N . GLY A 1 96 ? 4.453 -16.241 18.318 1.00 97.88 96 GLY A N 1
ATOM 744 C CA . GLY A 1 96 ? 3.331 -16.838 19.038 1.00 97.88 96 GLY A CA 1
ATOM 745 C C . GLY A 1 96 ? 2.008 -16.061 18.955 1.00 97.88 96 GLY A C 1
ATOM 746 O O . GLY A 1 96 ? 0.971 -16.618 19.302 1.00 97.88 96 GLY A O 1
ATOM 747 N N . GLY A 1 97 ? 2.017 -14.811 18.479 1.00 98.56 97 GLY A N 1
ATOM 748 C CA . GLY A 1 97 ? 0.821 -13.970 18.402 1.00 98.56 97 GLY A CA 1
ATOM 749 C C . GLY A 1 97 ? -0.084 -14.273 17.204 1.00 98.56 97 GLY A C 1
ATOM 750 O O . GLY A 1 97 ? 0.366 -14.813 16.189 1.00 98.56 97 GLY A O 1
ATOM 751 N N . VAL A 1 98 ? -1.356 -13.883 17.318 1.00 98.81 98 VAL A N 1
ATOM 752 C CA . VAL A 1 98 ? -2.383 -14.011 16.270 1.00 98.81 98 VAL A CA 1
ATOM 753 C C . VAL A 1 98 ? -3.037 -12.661 15.978 1.00 98.81 98 VAL A C 1
ATOM 755 O O . VAL A 1 98 ? -3.537 -11.999 16.889 1.00 98.81 98 VAL A O 1
ATOM 758 N N . LEU A 1 99 ? -3.086 -12.276 14.702 1.00 98.88 99 LEU A N 1
ATOM 759 C CA . LEU A 1 99 ? -3.832 -11.112 14.226 1.00 98.88 99 LEU A CA 1
ATOM 760 C C . LEU A 1 99 ? -4.738 -11.496 13.051 1.00 98.88 99 LEU A C 1
ATOM 762 O O . LEU A 1 99 ? -4.261 -11.710 11.937 1.00 98.88 99 LEU A O 1
ATOM 766 N N . GLU A 1 100 ? -6.045 -11.487 13.298 1.00 98.81 100 GLU A N 1
ATOM 767 C CA . GLU A 1 100 ? -7.082 -11.758 12.302 1.00 98.81 100 GLU A CA 1
ATOM 768 C C . GLU A 1 100 ? -7.920 -10.496 12.071 1.00 98.81 100 GLU A C 1
ATOM 770 O O . GLU A 1 100 ? -8.694 -10.065 12.931 1.00 98.81 100 GLU A O 1
ATOM 775 N N . LEU A 1 101 ? -7.773 -9.888 10.895 1.00 98.88 101 LEU A N 1
ATOM 776 C CA . LEU A 1 101 ? -8.572 -8.745 10.461 1.00 98.88 101 LEU A CA 1
ATOM 777 C C . LEU A 1 101 ? -9.303 -9.131 9.178 1.00 98.88 101 LEU A C 1
ATOM 779 O O . LEU A 1 101 ? -8.673 -9.326 8.141 1.00 98.88 101 LEU A O 1
ATOM 783 N N . HIS A 1 102 ? -10.630 -9.226 9.239 1.00 98.75 102 HIS A N 1
ATOM 784 C CA . HIS A 1 102 ? -11.466 -9.606 8.103 1.00 98.75 102 HIS A CA 1
ATOM 785 C C . HIS A 1 102 ? -12.653 -8.662 7.971 1.00 98.75 102 HIS A C 1
ATOM 787 O O . HIS A 1 102 ? -13.726 -8.893 8.534 1.00 98.75 102 HIS A O 1
ATOM 793 N N . GLY A 1 103 ? -12.462 -7.593 7.207 1.00 98.12 103 GLY A N 1
ATOM 794 C CA . GLY A 1 103 ? -13.525 -6.665 6.852 1.00 98.12 103 GLY A CA 1
ATOM 795 C C . GLY A 1 103 ? -14.517 -7.275 5.865 1.00 98.12 103 GLY A C 1
ATOM 796 O O . GLY A 1 103 ? -14.252 -8.300 5.237 1.00 98.12 103 GLY A O 1
ATOM 797 N N . LYS A 1 104 ? -15.669 -6.619 5.725 1.00 96.38 104 LYS A N 1
ATOM 798 C CA . LYS A 1 104 ? -16.673 -6.924 4.702 1.00 96.38 104 LYS A CA 1
ATOM 799 C C . LYS A 1 104 ? -16.048 -7.100 3.312 1.00 96.38 104 LYS A C 1
ATOM 801 O O . LYS A 1 104 ? -15.226 -6.284 2.884 1.00 96.38 104 LYS A O 1
ATOM 806 N N . ASP A 1 105 ? -16.494 -8.127 2.590 1.00 95.31 105 ASP A N 1
ATOM 807 C CA . ASP A 1 105 ? -16.050 -8.380 1.221 1.00 95.31 105 ASP A CA 1
ATOM 808 C C . ASP A 1 105 ? -16.508 -7.249 0.292 1.00 95.31 105 ASP A C 1
ATOM 810 O O . ASP A 1 105 ? -17.702 -7.009 0.100 1.00 95.31 105 ASP A O 1
ATOM 814 N N . LYS A 1 106 ? -15.534 -6.549 -0.294 1.00 97.12 106 LYS A N 1
ATOM 815 C CA . LYS A 1 106 ? -15.756 -5.524 -1.318 1.00 97.12 106 LYS A CA 1
ATOM 816 C C . LYS A 1 106 ? -14.714 -5.674 -2.414 1.00 97.12 106 LYS A C 1
ATOM 818 O O . LYS A 1 106 ? -13.534 -5.898 -2.111 1.00 97.12 106 LYS A O 1
ATOM 823 N N . LEU A 1 107 ? -15.139 -5.523 -3.669 1.00 98.25 107 LEU A N 1
ATOM 824 C CA . LEU A 1 107 ? -14.220 -5.467 -4.805 1.00 98.25 107 LEU A CA 1
ATOM 825 C C . LEU A 1 107 ? -13.217 -4.328 -4.584 1.00 98.25 107 LEU A C 1
ATOM 827 O O . LEU A 1 107 ? -13.602 -3.246 -4.149 1.00 98.25 107 LEU A O 1
ATOM 831 N N . SER A 1 108 ? -11.935 -4.569 -4.845 1.00 98.50 108 SER A N 1
ATOM 832 C CA . SER A 1 108 ? -10.897 -3.576 -4.555 1.00 98.50 108 SER A CA 1
ATOM 833 C C . SER A 1 108 ? -10.747 -2.516 -5.631 1.00 98.50 108 SER A C 1
ATOM 835 O O . SER A 1 108 ? -10.553 -1.347 -5.312 1.00 98.50 108 SER A O 1
ATOM 837 N N . TRP A 1 109 ? -10.809 -2.919 -6.894 1.00 98.75 109 TRP A N 1
ATOM 838 C CA . TRP A 1 109 ? -10.703 -2.019 -8.029 1.00 98.75 109 TRP A CA 1
ATOM 839 C C . TRP A 1 109 ? -11.231 -2.706 -9.289 1.00 98.75 109 TRP A C 1
ATOM 841 O O . TRP A 1 109 ? -11.355 -3.929 -9.337 1.00 98.75 109 TRP A O 1
ATOM 851 N N . THR A 1 110 ? -11.556 -1.906 -10.295 1.00 98.50 110 THR A N 1
ATOM 852 C CA . THR A 1 110 ? -12.042 -2.336 -11.613 1.00 98.50 110 THR A CA 1
ATOM 853 C C . THR A 1 110 ? -11.542 -1.350 -12.676 1.00 98.50 110 THR A C 1
ATOM 855 O O . THR A 1 110 ? -10.629 -0.568 -12.411 1.00 98.50 110 THR A O 1
ATOM 858 N N . LYS A 1 111 ? -12.110 -1.365 -13.883 1.00 97.69 111 LYS A N 1
ATOM 859 C CA . LYS A 1 111 ? -11.854 -0.385 -14.942 1.00 97.69 111 LYS A CA 1
ATOM 860 C C . LYS A 1 111 ? -13.158 0.171 -15.486 1.00 97.69 111 LYS A C 1
ATOM 862 O O . LYS A 1 111 ? -14.162 -0.541 -15.512 1.00 97.69 111 LYS A O 1
ATOM 867 N N . VAL A 1 112 ? -13.138 1.402 -15.986 1.00 97.31 112 VAL A N 1
ATOM 868 C CA . VAL A 1 112 ? -14.274 1.951 -16.744 1.00 97.31 112 VAL A CA 1
ATOM 869 C C . VAL A 1 112 ? -14.476 1.185 -18.060 1.00 97.31 112 VAL A C 1
ATOM 871 O O . VAL A 1 112 ? -13.518 0.684 -18.645 1.00 97.31 112 VAL A O 1
ATOM 874 N N . THR A 1 113 ? -15.713 1.072 -18.548 1.00 95.69 113 THR A N 1
ATOM 875 C CA . THR A 1 113 ? -16.048 0.405 -19.833 1.00 95.69 113 THR A CA 1
ATOM 876 C C . THR A 1 113 ? -16.382 1.371 -20.965 1.00 95.69 113 THR A C 1
ATOM 878 O O . THR A 1 113 ? -16.497 0.952 -22.116 1.00 95.69 113 THR A O 1
ATOM 881 N N . SER A 1 114 ? -16.521 2.654 -20.643 1.00 91.94 114 SER A N 1
ATOM 882 C CA . SER A 1 114 ? -16.760 3.748 -21.577 1.00 91.94 114 SER A CA 1
ATOM 883 C C . SER A 1 114 ? -15.982 4.972 -21.118 1.00 91.94 114 SER A C 1
ATOM 885 O O . SER A 1 114 ? -15.820 5.172 -19.915 1.00 91.94 114 SER A O 1
ATOM 887 N N . THR A 1 115 ? -15.496 5.779 -22.061 1.00 91.38 115 THR A N 1
ATOM 888 C CA . THR A 1 115 ? -14.795 7.029 -21.741 1.00 91.38 115 THR A CA 1
ATOM 889 C C . THR A 1 115 ? -15.681 7.921 -20.878 1.00 91.38 115 THR A C 1
ATOM 891 O O . THR A 1 115 ? -16.817 8.202 -21.258 1.00 91.38 115 THR A O 1
ATOM 894 N N . VAL A 1 116 ? -15.153 8.344 -19.730 1.00 92.00 116 VAL A N 1
ATOM 895 C CA . VAL A 1 116 ? -15.768 9.344 -18.855 1.00 92.00 116 VAL A CA 1
ATOM 896 C C . VAL A 1 116 ? -15.231 10.700 -19.314 1.00 92.00 116 VAL A C 1
ATOM 898 O O . VAL A 1 116 ? -14.033 10.957 -19.156 1.00 92.00 116 VAL A O 1
ATOM 901 N N . PRO A 1 117 ? -16.040 11.515 -20.008 1.00 86.06 117 PRO A N 1
ATOM 902 C CA . PRO A 1 117 ? -15.558 12.755 -20.591 1.00 86.06 117 PRO A CA 1
ATOM 903 C C . PRO A 1 117 ? -15.335 13.798 -19.501 1.00 86.06 117 PRO A C 1
ATOM 905 O O . PRO A 1 117 ? -16.166 13.944 -18.611 1.00 86.06 117 PRO A O 1
ATOM 908 N N . GLN A 1 118 ? -14.261 14.576 -19.640 1.00 85.19 118 GLN A N 1
ATOM 909 C CA . GLN A 1 118 ? -14.148 15.846 -18.932 1.00 85.19 118 GLN A CA 1
ATOM 910 C C . GLN A 1 118 ? -15.395 16.683 -19.213 1.00 85.19 118 GLN A C 1
ATOM 912 O O . GLN A 1 118 ? -15.789 16.829 -20.375 1.00 85.19 118 GLN A O 1
ATOM 917 N N . VAL A 1 119 ? -15.959 17.298 -18.177 1.00 72.50 119 VAL A N 1
ATOM 918 C CA . VAL A 1 119 ? -16.959 18.344 -18.382 1.00 72.50 119 VAL A CA 1
ATOM 919 C C . VAL A 1 119 ? -16.268 19.553 -19.006 1.00 72.50 119 VAL A C 1
ATOM 921 O O . VAL A 1 119 ? -15.438 20.210 -18.373 1.00 72.50 119 VAL A O 1
ATOM 924 N N . ASP A 1 120 ? -16.570 19.807 -20.285 1.00 59.00 120 ASP A N 1
ATOM 925 C CA . ASP A 1 120 ? -15.984 20.906 -21.049 1.00 59.00 120 ASP A CA 1
ATOM 926 C C . ASP A 1 120 ? -16.369 22.231 -20.386 1.00 59.00 120 ASP A C 1
ATOM 928 O O . ASP A 1 120 ? -17.555 22.588 -20.365 1.00 59.00 120 ASP A O 1
ATOM 932 N N . PRO A 1 121 ? -15.387 23.003 -19.884 1.00 50.34 121 PRO A N 1
ATOM 933 C CA . PRO A 1 121 ? -15.680 24.268 -19.263 1.00 50.34 121 PRO A CA 1
ATOM 934 C C . PRO A 1 121 ? -16.435 25.234 -20.196 1.00 50.34 121 PRO A C 1
ATOM 936 O O . PRO A 1 121 ? -17.076 26.161 -19.705 1.00 50.34 121 PRO A O 1
ATOM 939 N N . ASP A 1 122 ? -16.343 25.064 -21.511 1.00 44.12 122 ASP A N 1
ATOM 940 C CA . ASP A 1 122 ? -16.969 25.922 -22.515 1.00 44.12 122 ASP A CA 1
ATOM 941 C C . ASP A 1 122 ? -18.345 25.405 -22.992 1.00 44.12 122 ASP A C 1
ATOM 943 O O . ASP A 1 122 ? -19.081 26.166 -23.622 1.00 44.12 122 ASP A O 1
ATOM 947 N N . GLN A 1 123 ? -18.738 24.166 -22.651 1.00 44.06 123 GLN A N 1
ATOM 948 C CA . GLN A 1 123 ? -20.121 23.662 -22.812 1.00 44.06 123 GLN A CA 1
ATOM 949 C C . GLN A 1 123 ? -21.003 23.923 -21.591 1.00 44.06 123 GLN A C 1
ATOM 951 O O . GLN A 1 123 ? -22.225 23.803 -21.662 1.00 44.06 123 GLN A O 1
ATOM 956 N N . LEU A 1 124 ? -20.393 24.345 -20.487 1.00 46.09 124 LEU A N 1
ATOM 957 C CA . LEU A 1 124 ? -21.100 24.891 -19.342 1.00 46.09 124 LEU A CA 1
ATOM 958 C C . LEU A 1 124 ? -21.865 26.144 -19.760 1.00 46.09 124 LEU A C 1
ATOM 960 O O . LEU A 1 124 ? -21.299 27.063 -20.360 1.00 46.09 124 LEU A O 1
ATOM 964 N N . TYR A 1 125 ? -23.126 26.246 -19.347 1.00 45.91 125 TYR A N 1
ATOM 965 C CA . TYR A 1 125 ? -23.848 27.511 -19.385 1.00 45.91 125 TYR A CA 1
ATOM 966 C C . TYR A 1 125 ? -23.213 28.470 -18.371 1.00 45.91 125 TYR A C 1
ATOM 968 O O . TYR A 1 125 ? -23.648 28.575 -17.225 1.00 45.91 125 TYR A O 1
ATOM 976 N N . LYS A 1 126 ? -22.129 29.132 -18.781 1.00 40.38 126 LYS A N 1
ATOM 977 C CA . LYS A 1 126 ? -21.398 30.112 -17.983 1.00 40.38 126 LYS A CA 1
ATOM 978 C C . LYS A 1 126 ? -22.001 31.482 -18.197 1.00 40.38 126 LYS A C 1
ATOM 980 O O . LYS A 1 126 ? -21.816 32.096 -19.246 1.00 40.38 126 LYS A O 1
ATOM 985 N N . TYR A 1 127 ? -22.647 32.007 -17.167 1.00 43.72 127 TYR A N 1
ATOM 986 C CA . TYR A 1 127 ? -22.960 33.424 -17.135 1.00 43.72 127 TYR A CA 1
ATOM 987 C C . TYR A 1 127 ? -21.797 34.184 -16.492 1.00 43.72 127 TYR A C 1
ATOM 989 O O . TYR A 1 127 ? -21.627 34.158 -15.274 1.00 43.72 127 TYR A O 1
ATOM 997 N N . LYS A 1 128 ? -20.997 34.876 -17.314 1.00 39.41 128 LYS A N 1
ATOM 998 C CA . LYS A 1 128 ? -20.018 35.865 -16.845 1.00 39.41 128 LYS A CA 1
ATOM 999 C C . LYS A 1 128 ? -20.637 37.251 -16.914 1.00 39.41 128 LYS A C 1
ATOM 1001 O O . LYS A 1 128 ? -21.095 37.687 -17.968 1.00 39.41 128 LYS A O 1
ATOM 1006 N N . HIS A 1 129 ? -20.564 38.006 -15.819 1.00 40.12 129 HIS A N 1
ATOM 1007 C CA . HIS A 1 129 ? -21.066 39.385 -15.796 1.00 40.12 129 HIS A CA 1
ATOM 1008 C C . HIS A 1 129 ? -20.445 40.267 -16.904 1.00 40.12 129 HIS A C 1
ATOM 1010 O O . HIS A 1 129 ? -21.090 41.205 -17.366 1.00 40.12 129 HIS A O 1
ATOM 1016 N N . ILE A 1 130 ? -19.221 39.998 -17.372 1.00 37.81 130 ILE A N 1
ATOM 1017 C CA . ILE A 1 130 ? -18.564 40.848 -18.383 1.00 37.81 130 ILE A CA 1
ATOM 1018 C C . ILE A 1 130 ? -19.275 40.822 -19.747 1.00 37.81 130 ILE A C 1
ATOM 1020 O O . ILE A 1 130 ? -19.282 41.829 -20.448 1.00 37.81 130 ILE A O 1
ATOM 1024 N N . ASP A 1 131 ? -19.963 39.727 -20.084 1.00 39.84 131 ASP A N 1
ATOM 1025 C CA . ASP A 1 131 ? -20.742 39.629 -21.326 1.00 39.84 131 ASP A CA 1
ATOM 1026 C C . ASP A 1 131 ? -22.041 40.454 -21.252 1.00 39.84 131 ASP A C 1
ATOM 1028 O O . ASP A 1 131 ? -22.646 40.784 -22.272 1.00 39.84 131 ASP A O 1
ATOM 1032 N N . SER A 1 132 ? -22.423 40.893 -20.045 1.00 39.94 132 SER A N 1
ATOM 1033 C CA . SER A 1 132 ? -23.501 41.861 -19.825 1.00 39.94 132 SER A CA 1
ATOM 1034 C C . SER A 1 132 ? -23.068 43.324 -19.989 1.00 39.94 132 SER A C 1
ATOM 1036 O O . SER A 1 132 ? -23.933 44.187 -20.129 1.00 39.94 132 SER A O 1
ATOM 1038 N N . ASP A 1 133 ? -21.762 43.632 -20.052 1.00 37.94 133 ASP A N 1
ATOM 1039 C CA . ASP A 1 133 ? -21.273 45.022 -20.130 1.00 37.94 133 ASP A CA 1
ATOM 1040 C C . ASP A 1 133 ? -21.575 45.693 -21.491 1.00 37.94 133 ASP A C 1
ATOM 1042 O O . ASP A 1 133 ? -21.616 46.923 -21.581 1.00 37.94 133 ASP A O 1
ATOM 1046 N N . ASN A 1 134 ? -21.862 44.914 -22.543 1.00 36.78 134 ASN A N 1
ATOM 1047 C CA . ASN A 1 134 ? -22.305 45.430 -23.849 1.00 36.78 134 ASN A CA 1
ATOM 1048 C C . ASN A 1 134 ? -23.825 45.642 -23.952 1.00 36.78 134 ASN A C 1
ATOM 1050 O O . ASN A 1 134 ? -24.308 46.223 -24.928 1.00 36.78 134 ASN A O 1
ATOM 1054 N N . MET A 1 135 ? -24.592 45.226 -22.946 1.00 37.22 135 MET A N 1
ATOM 1055 C CA . MET A 1 135 ? -26.028 45.453 -22.880 1.00 37.22 135 MET A CA 1
ATOM 1056 C C . MET A 1 135 ? -26.307 46.503 -21.799 1.00 37.22 135 MET A C 1
ATOM 1058 O O . MET A 1 135 ? -25.999 46.319 -20.628 1.00 37.22 135 MET A O 1
ATOM 1062 N N . LYS A 1 136 ? -26.880 47.651 -22.181 1.00 34.16 136 LYS A N 1
ATOM 1063 C CA . LYS A 1 136 ? -27.201 48.742 -21.244 1.00 34.16 136 LYS A CA 1
ATOM 1064 C C . LYS A 1 136 ? -28.288 48.312 -20.246 1.00 34.16 136 LYS A C 1
ATOM 1066 O O . LYS A 1 136 ? -29.449 48.663 -20.435 1.00 34.16 136 LYS A O 1
ATOM 1071 N N . TRP A 1 137 ? -27.929 47.626 -19.162 1.00 37.00 137 TRP A N 1
ATOM 1072 C CA . TRP A 1 137 ? -28.882 47.236 -18.118 1.00 37.00 137 TRP A CA 1
ATOM 1073 C C . TRP A 1 137 ? -28.453 47.653 -16.712 1.00 37.00 137 TRP A C 1
ATOM 1075 O O . TRP A 1 137 ? -27.296 47.942 -16.415 1.00 37.00 137 TRP A O 1
ATOM 1085 N N . ARG A 1 138 ? -29.460 47.762 -15.843 1.00 32.75 138 ARG A N 1
ATOM 1086 C CA . ARG A 1 138 ? -29.361 48.173 -14.440 1.00 32.75 138 ARG A CA 1
ATOM 1087 C C . ARG A 1 138 ? -29.253 46.898 -13.584 1.00 32.75 138 ARG A C 1
ATOM 1089 O O . ARG A 1 138 ? -30.106 46.042 -13.723 1.00 32.75 138 ARG A O 1
ATOM 1096 N N . ALA A 1 139 ? -28.246 46.823 -12.706 1.00 32.84 139 ALA A N 1
ATOM 1097 C CA . ALA A 1 139 ? -27.908 45.731 -11.766 1.00 32.84 139 ALA A CA 1
ATOM 1098 C C . ALA A 1 139 ? -28.994 44.656 -11.499 1.00 32.84 139 ALA A C 1
ATOM 1100 O O . ALA A 1 139 ? -30.014 44.992 -10.902 1.00 32.84 139 ALA A O 1
ATOM 1101 N N . GLY A 1 140 ? -28.740 43.384 -11.856 1.00 39.00 140 GLY A N 1
ATOM 1102 C CA . GLY A 1 140 ? -29.672 42.251 -11.722 1.00 39.00 140 GLY A CA 1
ATOM 1103 C C . GLY A 1 140 ? -29.094 40.860 -12.075 1.00 39.00 140 GLY A C 1
ATOM 1104 O O . GLY A 1 140 ? -27.980 40.799 -12.589 1.00 39.00 140 GLY A O 1
ATOM 1105 N N . ILE A 1 141 ? -29.828 39.771 -11.786 1.00 40.22 141 ILE A N 1
ATOM 1106 C CA . ILE A 1 141 ? -29.562 38.380 -12.220 1.00 40.22 141 ILE A CA 1
ATOM 1107 C C . ILE A 1 141 ? -30.161 38.184 -13.619 1.00 40.22 141 ILE A C 1
ATOM 1109 O O . ILE A 1 141 ? -31.292 38.608 -13.864 1.00 40.22 141 ILE A O 1
ATOM 1113 N N . ASN A 1 142 ? -29.409 37.542 -14.518 1.00 39.75 142 ASN A N 1
ATOM 1114 C CA . ASN A 1 142 ? -29.908 37.089 -15.812 1.00 39.75 142 ASN A CA 1
ATOM 1115 C C . ASN A 1 142 ? -29.728 35.579 -15.949 1.00 39.75 142 ASN A C 1
ATOM 1117 O O . ASN A 1 142 ? -28.621 35.085 -15.747 1.00 39.75 142 ASN A O 1
ATOM 1121 N N . LEU A 1 143 ? -30.784 34.873 -16.342 1.00 41.97 143 LEU A N 1
ATOM 1122 C CA . LEU A 1 143 ? -30.719 33.466 -16.736 1.00 41.97 143 LEU A CA 1
ATOM 1123 C C . LEU A 1 143 ? -30.974 33.389 -18.241 1.00 41.97 143 LEU A C 1
ATOM 1125 O O . LEU A 1 143 ? -31.939 33.973 -18.738 1.00 41.97 143 LEU A O 1
ATOM 1129 N N . ILE A 1 144 ? -30.080 32.713 -18.962 1.00 37.97 144 ILE A N 1
ATOM 1130 C CA . ILE A 1 144 ? -30.155 32.546 -20.414 1.00 37.97 144 ILE A CA 1
ATOM 1131 C C . ILE A 1 144 ? -30.105 31.050 -20.706 1.00 37.97 144 ILE A C 1
ATOM 1133 O O . ILE A 1 144 ? -29.168 30.368 -20.294 1.00 37.97 144 ILE A O 1
ATOM 1137 N N . ARG A 1 145 ? -31.116 30.540 -21.409 1.00 40.44 145 ARG A N 1
ATOM 1138 C CA . ARG A 1 145 ? -31.180 29.140 -21.851 1.00 40.44 145 ARG A CA 1
ATOM 1139 C C . ARG A 1 145 ? -30.645 29.061 -23.276 1.00 40.44 145 ARG A C 1
ATOM 1141 O O . ARG A 1 145 ? -31.052 29.882 -24.089 1.00 40.44 145 ARG A O 1
ATOM 1148 N N . PHE A 1 146 ? -29.791 28.095 -23.613 1.00 39.47 146 PHE A N 1
ATOM 1149 C CA . PHE A 1 146 ? -29.288 27.927 -24.989 1.00 39.47 146 PHE A CA 1
ATOM 1150 C C . PHE A 1 146 ? -29.549 26.511 -25.513 1.00 39.47 146 PHE A C 1
ATOM 1152 O O . PHE A 1 146 ? -29.711 25.571 -24.739 1.00 39.47 146 PHE A O 1
ATOM 1159 N N . THR A 1 147 ? -29.599 26.359 -26.831 1.00 36.12 147 THR A N 1
ATOM 1160 C CA . THR A 1 147 ? -29.613 25.085 -27.554 1.00 36.12 147 THR A CA 1
ATOM 1161 C C . THR A 1 147 ? -28.208 24.475 -27.613 1.00 36.12 147 THR A C 1
ATOM 1163 O O . THR A 1 147 ? -27.209 25.142 -27.350 1.00 36.12 147 THR A O 1
ATOM 1166 N N . LYS A 1 148 ? -28.121 23.204 -28.026 1.00 34.78 148 LYS A N 1
ATOM 1167 C CA . LYS A 1 148 ? -26.863 22.439 -28.139 1.00 34.78 148 LYS A CA 1
ATOM 1168 C C . LYS A 1 148 ? -25.848 23.022 -29.140 1.00 34.78 148 LYS A C 1
ATOM 1170 O O . LYS A 1 148 ? -24.665 22.724 -29.057 1.00 34.78 148 LYS A O 1
ATOM 1175 N N . ASP A 1 149 ? -26.297 23.842 -30.086 1.00 33.72 149 ASP A N 1
ATOM 1176 C CA . ASP A 1 149 ? -25.467 24.591 -31.041 1.00 33.72 149 ASP A CA 1
ATOM 1177 C C . ASP A 1 149 ? -25.184 26.042 -30.594 1.00 33.72 149 ASP A C 1
ATOM 1179 O O . ASP A 1 149 ? -24.638 26.831 -31.363 1.00 33.72 149 ASP A O 1
ATOM 1183 N N . GLY A 1 150 ? -25.533 26.397 -29.351 1.00 31.16 150 GLY A N 1
ATOM 1184 C CA . GLY A 1 150 ? -25.238 27.697 -28.743 1.00 31.16 150 GLY A CA 1
ATOM 1185 C C . GLY A 1 150 ? -26.236 28.808 -29.077 1.00 31.16 150 GLY A C 1
ATOM 1186 O O . GLY A 1 150 ? -25.982 29.969 -28.755 1.00 31.16 150 GLY A O 1
ATOM 1187 N N . SER A 1 151 ? -27.372 28.496 -29.710 1.00 36.66 151 SER A N 1
ATOM 1188 C CA . SER A 1 151 ? -28.416 29.488 -29.990 1.00 36.66 151 SER A CA 1
ATOM 1189 C C . SER A 1 151 ? -29.278 29.745 -28.752 1.00 36.66 151 SER A C 1
ATOM 1191 O O . SER A 1 151 ? -29.631 28.825 -28.022 1.00 36.66 151 SER A O 1
ATOM 1193 N N . VAL A 1 152 ? -29.606 31.003 -28.466 1.00 40.03 152 VAL A N 1
ATOM 1194 C CA . VAL A 1 152 ? -30.357 31.348 -27.253 1.00 40.03 152 VAL A CA 1
ATOM 1195 C C . VAL A 1 152 ? -31.839 30.994 -27.412 1.00 40.03 152 VAL A C 1
ATOM 1197 O O . VAL A 1 152 ? -32.476 31.405 -28.378 1.00 40.03 152 VAL A O 1
ATOM 1200 N N . ILE A 1 153 ? -32.378 30.250 -26.446 1.00 44.62 153 ILE A N 1
ATOM 1201 C CA . ILE A 1 153 ? -33.782 29.839 -26.353 1.00 44.62 153 ILE A CA 1
ATOM 1202 C C . ILE A 1 153 ? -34.614 30.913 -25.643 1.00 44.62 153 ILE A C 1
ATOM 1204 O O . ILE A 1 153 ? -35.663 31.286 -26.158 1.00 44.62 153 ILE A O 1
ATOM 1208 N N . ASP A 1 154 ? -34.168 31.405 -24.478 1.00 39.00 154 ASP A N 1
ATOM 1209 C CA . ASP A 1 154 ? -34.918 32.402 -23.695 1.00 39.00 154 ASP A CA 1
ATOM 1210 C C . ASP A 1 154 ? -34.024 33.229 -22.747 1.00 39.00 154 ASP A C 1
ATOM 1212 O O . ASP A 1 154 ? -32.912 32.811 -22.409 1.00 39.00 154 ASP A O 1
ATOM 1216 N N . HIS A 1 155 ? -34.522 34.400 -22.329 1.00 38.72 155 HIS A N 1
ATOM 1217 C CA . HIS A 1 155 ? -33.866 35.398 -21.480 1.00 38.72 155 HIS A CA 1
ATOM 1218 C C . HIS A 1 155 ? -34.769 35.854 -20.322 1.00 38.72 155 HIS A C 1
ATOM 1220 O O . HIS A 1 155 ? -35.851 36.395 -20.546 1.00 38.72 155 HIS A O 1
ATOM 1226 N N . ILE A 1 156 ? -34.263 35.793 -19.087 1.00 41.28 156 ILE A N 1
ATOM 1227 C CA . ILE A 1 156 ? -34.951 36.305 -17.885 1.00 41.28 156 ILE A CA 1
ATOM 1228 C C . ILE A 1 156 ? -34.044 37.327 -17.178 1.00 41.28 156 ILE A C 1
ATOM 1230 O O . ILE A 1 156 ? -32.885 37.006 -16.937 1.00 41.28 156 ILE A O 1
ATOM 1234 N N . HIS A 1 157 ? -34.539 38.535 -16.842 1.00 35.12 157 HIS A N 1
ATOM 1235 C CA . HIS A 1 157 ? -33.771 39.649 -16.232 1.00 35.12 157 HIS A CA 1
ATOM 1236 C C . HIS A 1 157 ? -34.456 40.249 -14.984 1.00 35.12 157 HIS A C 1
ATOM 1238 O O . HIS A 1 157 ? -35.569 40.753 -15.106 1.00 35.12 157 HIS A O 1
ATOM 1244 N N . GLU A 1 158 ? -33.782 40.306 -13.819 1.00 38.88 158 GLU A N 1
ATOM 1245 C CA . GLU A 1 158 ? -34.368 40.805 -12.546 1.00 38.88 158 GLU A CA 1
ATOM 1246 C C . GLU A 1 158 ? -33.352 41.511 -11.611 1.00 38.88 158 GLU A C 1
ATOM 1248 O O . GLU A 1 158 ? -32.209 41.088 -11.496 1.00 38.88 158 GLU A O 1
ATOM 1253 N N . ARG A 1 159 ? -33.734 42.594 -10.910 1.00 32.97 159 ARG A N 1
ATOM 1254 C CA . ARG A 1 159 ? -32.827 43.648 -10.364 1.00 32.97 159 ARG A CA 1
ATOM 1255 C C . ARG A 1 159 ? -32.332 43.407 -8.909 1.00 32.97 159 ARG A C 1
ATOM 1257 O O . ARG A 1 159 ? -33.157 43.180 -8.033 1.00 32.97 159 ARG A O 1
ATOM 1264 N N . LEU A 1 160 ? -31.033 43.578 -8.568 1.00 34.69 160 LEU A N 1
ATOM 1265 C CA . LEU A 1 160 ? -30.493 43.365 -7.188 1.00 34.69 160 LEU A CA 1
ATOM 1266 C C . LEU A 1 160 ? -29.275 44.248 -6.775 1.00 34.69 160 LEU A C 1
ATOM 1268 O O . LEU A 1 160 ? -28.417 44.573 -7.589 1.00 34.69 160 LEU A O 1
ATOM 1272 N N . ILE A 1 161 ? -29.169 44.621 -5.479 1.00 32.69 161 ILE A N 1
ATOM 1273 C CA . ILE A 1 161 ? -28.059 45.405 -4.852 1.00 32.69 161 ILE A CA 1
ATOM 1274 C C . ILE A 1 161 ? -27.512 44.650 -3.614 1.00 32.69 161 ILE A C 1
ATOM 1276 O O . ILE A 1 161 ? -28.299 44.350 -2.735 1.00 32.69 161 ILE A O 1
ATOM 1280 N N . LEU A 1 162 ? -26.195 44.391 -3.490 1.00 33.91 162 LEU A N 1
ATOM 1281 C CA . LEU A 1 162 ? -25.588 43.259 -2.725 1.00 33.91 162 LEU A CA 1
ATOM 1282 C C . LEU A 1 162 ? -25.031 43.516 -1.280 1.00 33.91 162 LEU A C 1
ATOM 1284 O O . LEU A 1 162 ? -24.123 44.346 -1.110 1.00 33.91 162 LEU A O 1
ATOM 1288 N N . LYS A 1 163 ? -25.440 42.701 -0.271 1.00 34.25 163 LYS A N 1
ATOM 1289 C CA . LYS A 1 163 ? -24.794 42.421 1.066 1.00 34.25 163 LYS A CA 1
ATOM 1290 C C . LYS A 1 163 ? -25.145 40.996 1.619 1.00 34.25 163 LYS A C 1
ATOM 1292 O O . LYS A 1 163 ? -25.832 40.261 0.942 1.00 34.25 163 LYS A O 1
ATOM 1297 N N . GLN A 1 164 ? -24.695 40.586 2.822 1.00 36.22 164 GLN A N 1
ATOM 1298 C CA . GLN A 1 164 ? -24.849 39.218 3.406 1.00 36.22 164 GLN A CA 1
ATOM 1299 C C . GLN A 1 164 ? -26.306 38.722 3.592 1.00 36.22 164 GLN A C 1
ATOM 1301 O O . GLN A 1 164 ? -26.558 37.533 3.482 1.00 36.22 164 GLN A O 1
ATOM 1306 N N . LYS A 1 165 ? -27.288 39.617 3.782 1.00 35.38 165 LYS A N 1
ATOM 1307 C CA . LYS A 1 165 ? -28.738 39.307 3.877 1.00 35.38 165 LYS A CA 1
ATOM 1308 C C . LYS A 1 165 ? -29.382 38.769 2.576 1.00 35.38 165 LYS A C 1
ATOM 1310 O O . LYS A 1 165 ? -30.597 38.801 2.436 1.00 35.38 165 LYS A O 1
ATOM 1315 N N . HIS A 1 166 ? -28.573 38.431 1.572 1.00 42.28 166 HIS A N 1
ATOM 1316 C CA . HIS A 1 166 ? -29.004 38.184 0.191 1.00 42.28 166 HIS A CA 1
ATOM 1317 C C . HIS A 1 166 ? -28.944 36.712 -0.199 1.00 42.28 166 HIS A C 1
ATOM 1319 O O . HIS A 1 166 ? -29.556 36.358 -1.193 1.00 42.28 166 HIS A O 1
ATOM 1325 N N . LEU A 1 167 ? -28.276 35.868 0.590 1.00 38.88 167 LEU A N 1
ATOM 1326 C CA . LEU A 1 167 ? -28.371 34.417 0.453 1.00 38.88 167 LEU A CA 1
ATOM 1327 C C . LEU A 1 167 ? -29.761 33.947 0.912 1.00 38.88 167 LEU A C 1
ATOM 1329 O O . LEU A 1 167 ? -30.471 33.306 0.149 1.00 38.88 167 LEU A O 1
ATOM 1333 N N . ASP A 1 168 ? -30.216 34.441 2.068 1.00 39.56 168 ASP A N 1
ATOM 1334 C CA . ASP A 1 168 ? -31.577 34.216 2.583 1.00 39.56 168 ASP A CA 1
ATOM 1335 C C . ASP A 1 168 ? -32.659 34.794 1.653 1.00 39.56 168 ASP A C 1
ATOM 1337 O O . ASP A 1 168 ? -33.736 34.225 1.503 1.00 39.56 168 ASP A O 1
ATOM 1341 N N . LEU A 1 169 ? -32.371 35.923 0.990 1.00 39.06 169 LEU A N 1
ATOM 1342 C CA . LEU A 1 169 ? -33.291 36.550 0.036 1.00 39.06 169 LEU A CA 1
ATOM 1343 C C . LEU A 1 169 ? -33.268 35.867 -1.339 1.00 39.06 169 LEU A C 1
ATOM 1345 O O . LEU A 1 169 ? -34.303 35.821 -1.988 1.00 39.06 169 LEU A O 1
ATOM 1349 N N . ALA A 1 170 ? -32.120 35.356 -1.794 1.00 40.16 170 ALA A N 1
ATOM 1350 C CA . ALA A 1 170 ? -32.028 34.557 -3.014 1.00 40.16 170 ALA A CA 1
ATOM 1351 C C . ALA A 1 170 ? -32.810 33.252 -2.843 1.00 40.16 170 ALA A C 1
ATOM 1353 O O . ALA A 1 170 ? -33.609 32.922 -3.708 1.00 40.16 170 ALA A O 1
ATOM 1354 N N . ILE A 1 171 ? -32.685 32.594 -1.687 1.00 41.81 171 ILE A N 1
ATOM 1355 C CA . ILE A 1 171 ? -33.478 31.414 -1.324 1.00 41.81 171 ILE A CA 1
ATOM 1356 C C . ILE A 1 171 ? -34.974 31.762 -1.278 1.00 41.81 171 ILE A C 1
ATOM 1358 O O . ILE A 1 171 ? -35.744 31.150 -2.007 1.00 41.81 171 ILE A O 1
ATOM 1362 N N . ALA A 1 172 ? -35.381 32.813 -0.553 1.00 42.75 172 ALA A N 1
ATOM 1363 C CA . ALA A 1 172 ? -36.789 33.232 -0.471 1.00 42.75 172 ALA A CA 1
ATOM 1364 C C . ALA A 1 172 ? -37.408 33.664 -1.820 1.00 42.75 172 ALA A C 1
ATOM 1366 O O . ALA A 1 172 ? -38.627 33.659 -1.978 1.00 42.75 172 ALA A O 1
ATOM 1367 N N . ARG A 1 173 ? -36.590 34.072 -2.800 1.00 44.75 173 ARG A N 1
ATOM 1368 C CA . ARG A 1 173 ? -37.047 34.548 -4.121 1.00 44.75 173 ARG A CA 1
ATOM 1369 C C . ARG A 1 173 ? -36.984 33.472 -5.197 1.00 44.75 173 ARG A C 1
ATOM 1371 O O . ARG A 1 173 ? -37.849 33.461 -6.065 1.00 44.75 173 ARG A O 1
ATOM 1378 N N . ILE A 1 174 ? -36.040 32.536 -5.091 1.00 43.16 174 ILE A N 1
ATOM 1379 C CA . ILE A 1 174 ? -36.105 31.247 -5.787 1.00 43.16 174 ILE A CA 1
ATOM 1380 C C . ILE A 1 174 ? -37.384 30.519 -5.342 1.00 43.16 174 ILE A C 1
ATOM 1382 O O . ILE A 1 174 ? -38.131 30.043 -6.186 1.00 43.16 174 ILE A O 1
ATOM 1386 N N . GLU A 1 175 ? -37.720 30.544 -4.048 1.00 41.03 175 GLU A N 1
ATOM 1387 C CA . GLU A 1 175 ? -38.983 30.011 -3.510 1.00 41.03 175 GLU A CA 1
ATOM 1388 C C . GLU A 1 175 ? -40.242 30.706 -4.074 1.00 41.03 175 GLU A C 1
ATOM 1390 O O . GLU A 1 175 ? -41.236 30.037 -4.349 1.00 41.03 175 GLU A O 1
ATOM 1395 N N . GLU A 1 176 ? -40.234 32.027 -4.282 1.00 43.19 176 GLU A N 1
ATOM 1396 C CA . GLU A 1 176 ? -41.378 32.765 -4.854 1.00 43.19 176 GLU A CA 1
ATOM 1397 C C . GLU A 1 176 ? -41.546 32.510 -6.366 1.00 43.19 176 GLU A C 1
ATOM 1399 O O . GLU A 1 176 ? -42.669 32.353 -6.842 1.00 43.19 176 GLU A O 1
ATOM 1404 N N . PHE A 1 177 ? -40.435 32.381 -7.100 1.00 39.66 177 PHE A N 1
ATOM 1405 C CA . PHE A 1 177 ? -40.407 32.019 -8.521 1.00 39.66 177 PHE A CA 1
ATOM 1406 C C . PHE A 1 177 ? -40.895 30.579 -8.770 1.00 39.66 177 PHE A C 1
ATOM 1408 O O . PHE A 1 177 ? -41.786 30.367 -9.594 1.00 39.66 177 PHE A O 1
ATOM 1415 N N . LEU A 1 178 ? -40.398 29.599 -8.005 1.00 40.50 178 LEU A N 1
ATOM 1416 C CA . LEU A 1 178 ? -40.826 28.193 -8.101 1.00 40.50 178 LEU A CA 1
ATOM 1417 C C . LEU A 1 178 ? -42.332 28.027 -7.811 1.00 40.50 178 LEU A C 1
ATOM 1419 O O . LEU A 1 178 ? -43.005 27.233 -8.469 1.00 40.50 178 LEU A O 1
ATOM 1423 N N . ASN A 1 179 ? -42.878 28.824 -6.882 1.00 40.22 179 ASN A N 1
ATOM 1424 C CA . ASN A 1 179 ? -44.310 28.852 -6.560 1.00 40.22 179 ASN A CA 1
ATOM 1425 C C . ASN A 1 179 ? -45.182 29.504 -7.650 1.00 40.22 179 ASN A C 1
ATOM 1427 O O . ASN A 1 179 ? -46.363 29.174 -7.746 1.00 40.22 179 ASN A O 1
ATOM 1431 N N . SER A 1 180 ? -44.639 30.417 -8.464 1.00 39.69 180 SER A N 1
ATOM 1432 C CA . SER A 1 180 ? -45.378 31.038 -9.577 1.00 39.69 180 SER A CA 1
ATOM 1433 C C . SER A 1 180 ? -45.489 30.147 -10.823 1.00 39.69 180 SER A C 1
ATOM 1435 O O . SER A 1 180 ? -46.423 30.318 -11.601 1.00 39.69 180 SER A O 1
ATOM 1437 N N . GLU A 1 181 ? -44.595 29.161 -10.960 1.00 36.59 181 GLU A N 1
ATOM 1438 C CA . GLU A 1 181 ? -44.473 28.262 -12.123 1.00 36.59 181 GLU A CA 1
ATOM 1439 C C . GLU A 1 181 ? -44.825 26.789 -11.800 1.00 36.59 181 GLU A C 1
ATOM 1441 O O . GLU A 1 181 ? -44.627 25.899 -12.622 1.00 36.59 181 GLU A O 1
ATOM 1446 N N . ASN A 1 182 ? -45.377 26.502 -10.609 1.00 38.47 182 ASN A N 1
ATOM 1447 C CA . ASN A 1 182 ? -45.800 25.154 -10.178 1.00 38.47 182 ASN A CA 1
ATOM 1448 C C . ASN A 1 182 ? -44.673 24.086 -10.164 1.00 38.47 182 ASN A C 1
ATOM 1450 O O . ASN A 1 182 ? -44.927 22.892 -10.346 1.00 38.47 182 ASN A O 1
ATOM 1454 N N . VAL A 1 183 ? -43.425 24.495 -9.918 1.00 38.03 183 VAL A N 1
ATOM 1455 C CA . VAL A 1 183 ? -42.248 23.607 -9.902 1.00 38.03 183 VAL A CA 1
ATOM 1456 C C . VAL A 1 183 ? -42.131 22.889 -8.549 1.00 38.03 183 VAL A C 1
ATOM 1458 O O . VAL A 1 183 ? -42.131 23.529 -7.497 1.00 38.03 183 VAL A O 1
ATOM 1461 N N . GLN A 1 184 ? -42.023 21.555 -8.553 1.00 38.47 184 GLN A N 1
ATOM 1462 C CA . GLN A 1 184 ? -41.864 20.748 -7.333 1.00 38.47 184 GLN A CA 1
ATOM 1463 C C . GLN A 1 184 ? -40.406 20.760 -6.833 1.00 38.47 184 GLN A C 1
ATOM 1465 O O . GLN A 1 184 ? -39.458 20.671 -7.612 1.00 38.47 184 GLN A O 1
ATOM 1470 N N . ARG A 1 185 ? -40.249 20.895 -5.511 1.00 42.50 185 ARG A N 1
ATOM 1471 C CA . ARG A 1 185 ? -38.983 21.040 -4.775 1.00 42.50 185 ARG A CA 1
ATOM 1472 C C . ARG A 1 185 ? -38.453 19.659 -4.394 1.00 42.50 185 ARG A C 1
ATOM 1474 O O . ARG A 1 185 ? -39.208 18.916 -3.777 1.00 42.50 185 ARG A O 1
ATOM 1481 N N . GLU A 1 186 ? -37.185 19.352 -4.669 1.00 38.03 186 GLU A N 1
ATOM 1482 C CA . GLU A 1 186 ? -36.558 18.166 -4.061 1.00 38.03 186 GLU A CA 1
ATOM 1483 C C . GLU A 1 186 ? -35.387 18.526 -3.129 1.00 38.03 186 GLU A C 1
ATOM 1485 O O . GLU A 1 186 ? -35.566 18.296 -1.943 1.00 38.03 186 GLU A O 1
ATOM 1490 N N . ASP A 1 187 ? -34.305 19.228 -3.512 1.00 40.44 187 ASP A N 1
ATOM 1491 C CA . ASP A 1 187 ? -33.198 19.483 -2.555 1.00 40.44 187 ASP A CA 1
ATOM 1492 C C . ASP A 1 187 ? -32.431 20.806 -2.784 1.00 40.44 187 ASP A C 1
ATOM 1494 O O . ASP A 1 187 ? -32.059 21.148 -3.905 1.00 40.44 187 ASP A O 1
ATOM 1498 N N . LEU A 1 188 ? -32.179 21.567 -1.708 1.00 38.41 188 LEU A N 1
ATOM 1499 C CA . LEU A 1 188 ? -31.406 22.824 -1.698 1.00 38.41 188 LEU A CA 1
ATOM 1500 C C . LEU A 1 188 ? -30.362 22.721 -0.573 1.00 38.41 188 LEU A C 1
ATOM 1502 O O . LEU A 1 188 ? -30.745 22.623 0.595 1.00 38.41 188 LEU A O 1
ATOM 1506 N N . GLN A 1 189 ? -29.064 22.719 -0.900 1.00 38.41 189 GLN A N 1
ATOM 1507 C CA . GLN A 1 189 ? -27.977 22.600 0.084 1.00 38.41 189 GLN A CA 1
ATOM 1508 C C . GLN A 1 189 ? -27.015 23.797 0.026 1.00 38.41 189 GLN A C 1
ATOM 1510 O O . GLN A 1 189 ? -26.695 24.337 -1.028 1.00 38.41 189 GLN A O 1
ATOM 1515 N N . LEU A 1 190 ? -26.562 24.235 1.202 1.00 35.44 190 LEU A N 1
ATOM 1516 C CA . LEU A 1 190 ? -25.641 25.357 1.396 1.00 35.44 190 LEU A CA 1
ATOM 1517 C C . LEU A 1 190 ? -24.302 24.826 1.912 1.00 35.44 190 LEU A C 1
ATOM 1519 O O . LEU A 1 190 ? -24.257 24.276 3.012 1.00 35.44 190 LEU A O 1
ATOM 1523 N N . ILE A 1 191 ? -23.210 25.047 1.175 1.00 37.38 191 ILE A N 1
ATOM 1524 C CA . ILE A 1 191 ? -21.856 24.641 1.582 1.00 37.38 191 ILE A CA 1
ATOM 1525 C C . ILE A 1 191 ? -20.950 25.884 1.611 1.00 37.38 191 ILE A C 1
ATOM 1527 O O . ILE A 1 191 ? -20.886 26.652 0.658 1.00 37.38 191 ILE A O 1
ATOM 1531 N N . ASN A 1 192 ? -20.265 26.133 2.733 1.00 37.16 192 ASN A N 1
ATOM 1532 C CA . ASN A 1 192 ? -19.465 27.347 2.954 1.00 37.16 192 ASN A CA 1
ATOM 1533 C C . ASN A 1 192 ? -17.993 26.989 3.234 1.00 37.16 192 ASN A C 1
ATOM 1535 O O . ASN A 1 192 ? -17.696 26.439 4.292 1.00 37.16 192 ASN A O 1
ATOM 1539 N N . SER A 1 193 ? -17.066 27.323 2.324 1.00 34.78 193 SER A N 1
ATOM 1540 C CA . SER A 1 193 ? -15.639 26.943 2.401 1.00 34.78 193 SER A CA 1
ATOM 1541 C C . SER A 1 193 ? -14.672 28.106 2.709 1.00 34.78 193 SER A C 1
ATOM 1543 O O . SER A 1 193 ? -13.525 28.131 2.265 1.00 34.78 193 SER A O 1
ATOM 1545 N N . GLY A 1 194 ? -15.089 29.086 3.521 1.00 40.72 194 GLY A N 1
ATOM 1546 C CA . GLY A 1 194 ? -14.203 29.956 4.324 1.00 40.72 194 GLY A CA 1
ATOM 1547 C C . GLY A 1 194 ? -13.326 31.008 3.608 1.00 40.72 194 GLY A C 1
ATOM 1548 O O . GLY A 1 194 ? -13.002 32.032 4.218 1.00 40.72 194 GLY A O 1
ATOM 1549 N N . LYS A 1 195 ? -12.959 30.837 2.331 1.00 36.34 195 LYS A N 1
ATOM 1550 C CA . LYS A 1 195 ? -12.231 31.841 1.518 1.00 36.34 195 LYS A CA 1
ATOM 1551 C C . LYS A 1 195 ? -13.006 32.301 0.278 1.00 36.34 195 LYS A C 1
ATOM 1553 O O . LYS A 1 195 ? -12.836 33.451 -0.130 1.00 36.34 195 LYS A O 1
ATOM 1558 N N . GLU A 1 196 ? -13.915 31.468 -0.213 1.00 42.12 196 GLU A N 1
ATOM 1559 C CA . GLU A 1 196 ? -14.946 31.755 -1.212 1.00 42.12 196 GLU A CA 1
ATOM 1560 C C . GLU A 1 196 ? -16.290 31.282 -0.626 1.00 42.12 196 GLU A C 1
ATOM 1562 O O . GLU A 1 196 ? -16.318 30.367 0.198 1.00 42.12 196 GLU A O 1
ATOM 1567 N N . ALA A 1 197 ? -17.393 31.954 -0.958 1.00 40.44 197 ALA A N 1
ATOM 1568 C CA . ALA A 1 197 ? -18.731 31.501 -0.570 1.00 40.44 197 ALA A CA 1
ATOM 1569 C C . ALA A 1 197 ? -19.427 30.983 -1.825 1.00 40.44 197 ALA A C 1
ATOM 1571 O O . ALA A 1 197 ? -19.467 31.720 -2.816 1.00 40.44 197 ALA A O 1
ATOM 1572 N N . PHE A 1 198 ? -19.953 29.758 -1.768 1.00 41.47 198 PHE A N 1
ATOM 1573 C CA . PHE A 1 198 ? -20.736 29.184 -2.852 1.00 41.47 198 PHE A CA 1
ATOM 1574 C C . PHE A 1 198 ? -22.115 28.704 -2.399 1.00 41.47 198 PHE A C 1
ATOM 1576 O O . PHE A 1 198 ? -22.365 28.516 -1.210 1.00 41.47 198 PHE A O 1
ATOM 1583 N N . ALA A 1 199 ? -23.047 28.634 -3.347 1.00 41.28 199 ALA A N 1
ATOM 1584 C CA . ALA A 1 199 ? -24.412 28.163 -3.138 1.00 41.28 199 ALA A CA 1
ATOM 1585 C C . ALA A 1 199 ? -24.811 27.296 -4.329 1.00 41.28 199 ALA A C 1
ATOM 1587 O O . ALA A 1 199 ? -24.547 27.699 -5.464 1.00 41.28 199 ALA A O 1
ATOM 1588 N N . GLU A 1 200 ? -25.431 26.152 -4.049 1.00 43.31 200 GLU A N 1
ATOM 1589 C CA . GLU A 1 200 ? -25.875 25.174 -5.037 1.00 43.31 200 GLU A CA 1
ATOM 1590 C C . GLU A 1 200 ? -27.406 25.075 -5.015 1.00 43.31 200 GLU A C 1
ATOM 1592 O O . GLU A 1 200 ? -28.024 24.992 -3.949 1.00 43.31 200 GLU A O 1
ATOM 1597 N N . VAL A 1 201 ? -28.038 25.102 -6.187 1.00 48.44 201 VAL A N 1
ATOM 1598 C CA . VAL A 1 201 ? -29.486 24.891 -6.321 1.00 48.44 201 VAL A CA 1
ATOM 1599 C C . VAL A 1 201 ? -29.747 23.908 -7.449 1.00 48.44 201 VAL A C 1
ATOM 1601 O O . VAL A 1 201 ? -29.369 24.173 -8.588 1.00 48.44 201 VAL A O 1
ATOM 1604 N N . THR A 1 202 ? -30.440 22.808 -7.146 1.00 44.25 202 THR A N 1
ATOM 1605 C CA . THR A 1 202 ? -30.975 21.913 -8.176 1.00 44.25 202 THR A CA 1
ATOM 1606 C C . THR A 1 202 ? -32.333 22.433 -8.653 1.00 44.25 202 THR A C 1
ATOM 1608 O O . THR A 1 202 ? -33.251 22.628 -7.856 1.00 44.25 202 THR A O 1
ATOM 1611 N N . LEU A 1 203 ? -32.477 22.663 -9.956 1.00 45.44 203 LEU A N 1
ATOM 1612 C CA . LEU A 1 203 ? -33.694 23.154 -10.606 1.00 45.44 203 LEU A CA 1
ATOM 1613 C C . LEU A 1 203 ? -34.245 22.083 -11.553 1.00 45.44 203 LEU A C 1
ATOM 1615 O O . LEU A 1 203 ? -33.488 21.507 -12.325 1.00 45.44 203 LEU A O 1
ATOM 1619 N N . THR A 1 204 ? -35.558 21.847 -11.547 1.00 41.62 204 THR A N 1
ATOM 1620 C CA . THR A 1 204 ? -36.233 21.012 -12.561 1.00 41.62 204 THR A CA 1
ATOM 1621 C C . THR A 1 204 ? -37.039 21.934 -13.466 1.00 41.62 204 THR A C 1
ATOM 1623 O O . THR A 1 204 ? -37.869 22.691 -12.962 1.00 41.62 204 THR A O 1
ATOM 1626 N N . LEU A 1 205 ? -36.793 21.921 -14.779 1.00 41.06 205 LEU A N 1
ATOM 1627 C CA . LEU A 1 205 ? -37.577 22.752 -15.696 1.00 41.06 205 LEU A CA 1
ATOM 1628 C C . LEU A 1 205 ? -38.947 22.104 -15.960 1.00 41.06 205 LEU A C 1
ATOM 1630 O O . LEU A 1 205 ? -38.997 20.913 -16.274 1.00 41.06 205 LEU A O 1
ATOM 1634 N N . PRO A 1 206 ? -40.054 22.864 -15.895 1.00 35.53 206 PRO A N 1
ATOM 1635 C CA . PRO A 1 206 ? -41.332 22.377 -16.389 1.00 35.53 206 PRO A CA 1
ATOM 1636 C C . PRO A 1 206 ? -41.187 22.131 -17.900 1.00 35.53 206 PRO A C 1
ATOM 1638 O O . PRO A 1 206 ? -40.663 22.977 -18.622 1.00 35.53 206 PRO A O 1
ATOM 1641 N N . ASP A 1 207 ? -41.579 20.941 -18.352 1.00 37.25 207 ASP A N 1
ATOM 1642 C CA . ASP A 1 207 ? -41.494 20.430 -19.735 1.00 37.25 207 ASP A CA 1
ATOM 1643 C C . ASP A 1 207 ? -40.173 19.761 -20.174 1.00 37.25 207 ASP A C 1
ATOM 1645 O O . ASP A 1 207 ? -40.024 19.408 -21.347 1.00 37.25 207 ASP A O 1
ATOM 1649 N N . SER A 1 208 ? -39.233 19.491 -19.262 1.00 41.91 208 SER A N 1
ATOM 1650 C CA . SER A 1 208 ? -38.118 18.572 -19.541 1.00 41.91 208 SER A CA 1
ATOM 1651 C C . SER A 1 208 ? -37.747 17.740 -18.318 1.00 41.91 208 SER A C 1
ATOM 1653 O O . SER A 1 208 ? -37.609 18.299 -17.236 1.00 41.91 208 SER A O 1
ATOM 1655 N N . ASP A 1 209 ? -37.442 16.451 -18.500 1.00 45.84 209 ASP A N 1
ATOM 1656 C CA . ASP A 1 209 ? -36.815 15.601 -17.462 1.00 45.84 209 ASP A CA 1
ATOM 1657 C C . ASP A 1 209 ? -35.389 16.071 -17.080 1.00 45.84 209 ASP A C 1
ATOM 1659 O O . ASP A 1 209 ? -34.687 15.441 -16.290 1.00 45.84 209 ASP A O 1
ATOM 1663 N N . THR A 1 210 ? -34.940 17.189 -17.651 1.00 42.75 210 THR A N 1
ATOM 1664 C CA . THR A 1 210 ? -33.642 17.805 -17.421 1.00 42.75 210 THR A CA 1
ATOM 1665 C C . THR A 1 210 ? -33.640 18.601 -16.116 1.00 42.75 210 THR A C 1
ATOM 1667 O O . THR A 1 210 ? -34.268 19.661 -16.001 1.00 42.75 210 THR A O 1
ATOM 1670 N N . LYS A 1 211 ? -32.897 18.091 -15.132 1.00 45.09 211 LYS A N 1
ATOM 1671 C CA . LYS A 1 211 ? -32.547 18.800 -13.896 1.00 45.09 211 LYS A CA 1
ATOM 1672 C C . LYS A 1 211 ? -31.236 19.562 -14.113 1.00 45.09 211 LYS A C 1
ATOM 1674 O O . LYS A 1 211 ? -30.356 19.038 -14.787 1.00 45.09 211 LYS A O 1
ATOM 1679 N N . PHE A 1 212 ? -31.099 20.761 -13.550 1.00 49.59 212 PHE A N 1
ATOM 1680 C CA . PHE A 1 212 ? -29.870 21.553 -13.608 1.00 49.59 212 PHE A CA 1
ATOM 1681 C C . PHE A 1 212 ? -29.312 21.850 -12.225 1.00 49.59 212 PHE A C 1
ATOM 1683 O O . PHE A 1 212 ? -30.089 22.157 -11.325 1.00 49.59 212 PHE A O 1
ATOM 1690 N N . VAL A 1 213 ? -27.989 21.854 -12.079 1.00 45.56 213 VAL A N 1
ATOM 1691 C CA . VAL A 1 213 ? -27.314 22.383 -10.884 1.00 45.56 213 VAL A CA 1
ATOM 1692 C C . VAL A 1 213 ? -26.799 23.789 -11.163 1.00 45.56 213 VAL A C 1
ATOM 1694 O O . VAL A 1 213 ? -26.147 24.002 -12.182 1.00 45.56 213 VAL A O 1
ATOM 1697 N N . VAL A 1 214 ? -27.119 24.741 -10.279 1.00 49.69 214 VAL A N 1
ATOM 1698 C CA . VAL A 1 214 ? -26.664 26.137 -10.338 1.00 49.69 214 VAL A CA 1
ATOM 1699 C C . VAL A 1 214 ? -25.677 26.424 -9.215 1.00 49.69 214 VAL A C 1
ATOM 1701 O O . VAL A 1 214 ? -26.083 26.497 -8.058 1.00 49.69 214 VAL A O 1
ATOM 1704 N N . GLU A 1 215 ? -24.412 26.660 -9.561 1.00 46.19 215 GLU A N 1
ATOM 1705 C CA . GLU A 1 215 ? -23.371 27.073 -8.609 1.00 46.19 215 GLU A CA 1
ATOM 1706 C C . GLU A 1 215 ? -23.117 28.585 -8.675 1.00 46.19 215 GLU A C 1
ATOM 1708 O O . GLU A 1 215 ? -22.958 29.137 -9.762 1.00 46.19 215 GLU A O 1
ATOM 1713 N N . SER A 1 216 ? -23.051 29.264 -7.523 1.00 49.16 216 SER A N 1
ATOM 1714 C CA . SER A 1 216 ? -22.665 30.684 -7.410 1.00 49.16 216 SER A CA 1
ATOM 1715 C C . SER A 1 216 ? -21.293 30.834 -6.755 1.00 49.16 216 SER A C 1
ATOM 1717 O O . SER A 1 216 ? -21.121 30.331 -5.657 1.00 49.16 216 SER A O 1
ATOM 1719 N N . LEU A 1 217 ? -20.358 31.614 -7.313 1.00 46.97 217 LEU A N 1
ATOM 1720 C CA . LEU A 1 217 ? -19.022 31.856 -6.720 1.00 46.97 217 LEU A CA 1
ATOM 1721 C C . LEU A 1 217 ? -18.815 33.319 -6.277 1.00 46.97 217 LEU A C 1
ATOM 1723 O O . LEU A 1 217 ? -19.100 34.252 -7.027 1.00 46.97 217 LEU A O 1
ATOM 1727 N N . TYR A 1 218 ? -18.263 33.538 -5.072 1.00 46.72 218 TYR A N 1
ATOM 1728 C CA . TYR A 1 218 ? -17.892 34.867 -4.550 1.00 46.72 218 TYR A CA 1
ATOM 1729 C C . TYR A 1 218 ? -16.377 35.020 -4.325 1.00 46.72 218 TYR A C 1
ATOM 1731 O O . TYR A 1 218 ? -15.807 34.355 -3.459 1.00 46.72 218 TYR A O 1
ATOM 1739 N N . ARG A 1 219 ? -15.731 35.988 -5.002 1.00 45.78 219 ARG A N 1
ATOM 1740 C CA . ARG A 1 219 ? -14.307 36.337 -4.791 1.00 45.78 219 ARG A CA 1
ATOM 1741 C C . ARG A 1 219 ? -14.101 37.536 -3.858 1.00 45.78 219 ARG A C 1
ATOM 1743 O O . ARG A 1 219 ? -14.608 38.637 -4.086 1.00 45.78 219 ARG A O 1
ATOM 1750 N N . LYS A 1 220 ? -13.273 37.356 -2.823 1.00 42.00 220 LYS A N 1
ATOM 1751 C CA . LYS A 1 220 ? -12.947 38.388 -1.821 1.00 42.00 220 LYS A CA 1
ATOM 1752 C C . LYS A 1 220 ? -11.904 39.382 -2.365 1.00 42.00 220 LYS A C 1
ATOM 1754 O O . LYS A 1 220 ? -10.792 38.992 -2.694 1.00 42.00 220 LYS A O 1
ATOM 1759 N N . GLY A 1 221 ? -12.246 40.675 -2.413 1.00 46.41 221 GLY A N 1
ATOM 1760 C CA . GLY A 1 221 ? -11.313 41.770 -2.754 1.00 46.41 221 GLY A CA 1
ATOM 1761 C C . GLY A 1 221 ? -11.519 42.435 -4.123 1.00 46.41 221 GLY A C 1
ATOM 1762 O O . GLY A 1 221 ? -10.852 43.425 -4.413 1.00 46.41 221 GLY A O 1
ATOM 1763 N N . GLY A 1 222 ? -12.462 41.946 -4.935 1.00 50.09 222 GLY A N 1
ATOM 1764 C CA . GLY A 1 222 ? -12.887 42.565 -6.197 1.00 50.09 222 GLY A CA 1
ATOM 1765 C C . GLY A 1 222 ? -14.270 43.227 -6.123 1.00 50.09 222 GLY A C 1
ATOM 1766 O O . GLY A 1 222 ? -14.923 43.245 -5.076 1.00 50.09 222 GLY A O 1
ATOM 1767 N N . ARG A 1 223 ? -14.738 43.775 -7.256 1.00 42.47 223 ARG A N 1
ATOM 1768 C CA . ARG A 1 223 ? -16.154 44.147 -7.434 1.00 42.47 223 ARG A CA 1
ATOM 1769 C C . ARG A 1 223 ? -17.038 42.919 -7.147 1.00 42.47 223 ARG A C 1
ATOM 1771 O O . ARG A 1 223 ? -16.671 41.799 -7.484 1.00 42.47 223 ARG A O 1
ATOM 1778 N N . LYS A 1 224 ? -18.180 43.142 -6.491 1.00 44.25 224 LYS A N 1
ATOM 1779 C CA . LYS A 1 224 ? -19.094 42.083 -6.037 1.00 44.25 224 LYS A CA 1
ATOM 1780 C C . LYS A 1 224 ? -19.919 41.561 -7.216 1.00 44.25 224 LYS A C 1
ATOM 1782 O O . LYS A 1 224 ? -20.845 42.251 -7.635 1.00 44.25 224 LYS A O 1
ATOM 1787 N N . TYR A 1 225 ? -19.605 40.371 -7.706 1.00 45.28 225 TYR A N 1
ATOM 1788 C CA . TYR A 1 225 ? -20.367 39.668 -8.739 1.00 45.28 225 TYR A CA 1
ATOM 1789 C C . TYR A 1 225 ? -20.633 38.228 -8.282 1.00 45.28 225 TYR A C 1
ATOM 1791 O O . TYR A 1 225 ? -19.891 37.723 -7.439 1.00 45.28 225 TYR A O 1
ATOM 1799 N N . ALA A 1 226 ? -21.705 37.627 -8.796 1.00 42.34 226 ALA A N 1
ATOM 1800 C CA . ALA A 1 226 ? -22.006 36.205 -8.674 1.00 42.34 226 ALA A CA 1
ATOM 1801 C C . ALA A 1 226 ? -22.009 35.639 -10.098 1.00 42.34 226 ALA A C 1
ATOM 1803 O O . ALA A 1 226 ? -22.789 36.105 -10.931 1.00 42.34 226 ALA A O 1
ATOM 1804 N N . ASP A 1 227 ? -21.089 34.721 -10.376 1.00 45.19 227 ASP A N 1
ATOM 1805 C CA . ASP A 1 227 ? -21.068 33.957 -11.623 1.00 45.19 227 ASP A CA 1
ATOM 1806 C C . ASP A 1 227 ? -21.912 32.697 -11.415 1.00 45.19 227 ASP A C 1
ATOM 1808 O O . ASP A 1 227 ? -21.833 32.103 -10.339 1.00 45.19 227 ASP A O 1
ATOM 1812 N N . PHE A 1 228 ? -22.710 32.318 -12.417 1.00 48.91 228 PHE A N 1
ATOM 1813 C CA . PHE A 1 228 ? -23.561 31.127 -12.371 1.00 48.91 228 PHE A CA 1
ATOM 1814 C C . PHE A 1 228 ? -23.151 30.122 -13.442 1.00 48.91 228 PHE A C 1
ATOM 1816 O O . PHE A 1 228 ? -22.836 30.502 -14.576 1.00 48.91 228 PHE A O 1
ATOM 1823 N N . MET A 1 229 ? -23.199 28.849 -13.073 1.00 50.41 229 MET A N 1
ATOM 1824 C CA . MET A 1 229 ? -22.940 27.709 -13.943 1.00 50.41 229 MET A CA 1
ATOM 1825 C C . MET A 1 229 ? -24.153 26.790 -13.903 1.00 50.41 229 MET A C 1
ATOM 1827 O O . MET A 1 229 ? -24.509 26.367 -12.812 1.00 50.41 229 MET A O 1
ATOM 1831 N N . ALA A 1 230 ? -24.789 26.521 -15.049 1.00 52.16 230 ALA A N 1
ATOM 1832 C CA . ALA A 1 230 ? -25.856 25.523 -15.145 1.00 52.16 230 ALA A CA 1
ATOM 1833 C C . ALA A 1 230 ? -25.324 24.260 -15.832 1.00 52.16 230 ALA A C 1
ATOM 1835 O O . ALA A 1 230 ? -24.786 24.344 -16.938 1.00 52.16 230 ALA A O 1
ATOM 1836 N N . LEU A 1 231 ? -25.486 23.114 -15.179 1.00 53.25 231 LEU A N 1
ATOM 1837 C CA . LEU A 1 231 ? -25.097 21.792 -15.678 1.00 53.25 231 LEU A CA 1
ATOM 1838 C C . LEU A 1 231 ? -26.299 20.867 -15.705 1.00 53.25 231 LEU A C 1
ATOM 1840 O O . LEU A 1 231 ? -27.061 20.898 -14.745 1.00 53.25 231 LEU A O 1
ATOM 1844 N N . ASP A 1 232 ? -26.448 20.036 -16.739 1.00 60.03 232 ASP A N 1
ATOM 1845 C CA . ASP A 1 232 ? -27.384 18.906 -16.681 1.00 60.03 232 ASP A CA 1
ATOM 1846 C C . ASP A 1 232 ? -27.021 18.026 -15.472 1.00 60.03 232 ASP A C 1
ATOM 1848 O O . ASP A 1 232 ? -25.847 17.763 -15.216 1.00 60.03 232 ASP A O 1
ATOM 1852 N N . LEU A 1 233 ? -28.003 17.588 -14.684 1.00 59.69 233 LEU A N 1
ATOM 1853 C CA . LEU A 1 233 ? -27.753 16.818 -13.465 1.00 59.69 233 LEU A CA 1
ATOM 1854 C C . LEU A 1 233 ? -27.042 15.488 -13.757 1.00 59.69 233 LEU A C 1
ATOM 1856 O O . LEU A 1 233 ? -26.290 15.016 -12.911 1.00 59.69 233 LEU A O 1
ATOM 1860 N N . GLN A 1 234 ? -27.251 14.888 -14.931 1.00 65.12 234 GLN A N 1
ATOM 1861 C CA . GLN A 1 234 ? -26.513 13.700 -15.366 1.00 65.12 234 GLN A CA 1
ATOM 1862 C C . GLN A 1 234 ? -25.070 14.029 -15.759 1.00 65.12 234 GLN A C 1
ATOM 1864 O O . GLN A 1 234 ? -24.215 13.157 -15.674 1.00 65.12 234 GLN A O 1
ATOM 1869 N N . GLU A 1 235 ? -24.779 15.264 -16.169 1.00 66.50 235 GLU A N 1
ATOM 1870 C CA . GLU A 1 235 ? -23.407 15.729 -16.403 1.00 66.50 235 GLU A CA 1
ATOM 1871 C C . GLU A 1 235 ? -22.716 16.123 -15.091 1.00 66.50 235 GLU A C 1
ATOM 1873 O O . GLU A 1 235 ? -21.525 15.875 -14.940 1.00 66.50 235 GLU A O 1
ATOM 1878 N N . TYR A 1 236 ? -23.456 16.684 -14.128 1.00 68.75 236 TYR A N 1
ATOM 1879 C CA . TYR A 1 236 ? -22.941 17.044 -12.802 1.00 68.75 236 TYR A CA 1
ATOM 1880 C C . TYR A 1 236 ? -22.734 15.833 -11.886 1.00 68.75 236 TYR A C 1
ATOM 1882 O O . TYR A 1 236 ? -21.765 15.771 -11.144 1.00 68.75 236 TYR A O 1
ATOM 1890 N N . GLN A 1 237 ? -23.635 14.853 -11.927 1.00 78.38 237 GLN A N 1
ATOM 1891 C CA . GLN A 1 237 ? -23.543 13.613 -11.152 1.00 78.38 237 GLN A CA 1
ATOM 1892 C C . GLN A 1 237 ? -23.536 12.419 -12.107 1.00 78.38 237 GLN A C 1
ATOM 1894 O O . GLN A 1 237 ? -24.534 11.686 -12.195 1.00 78.38 237 GLN A O 1
ATOM 1899 N N . PRO A 1 238 ? -22.439 12.236 -12.861 1.00 86.00 238 PRO A N 1
ATOM 1900 C CA . PRO A 1 238 ? -22.385 11.235 -13.906 1.00 86.00 238 PRO A CA 1
ATOM 1901 C C . PRO A 1 238 ? -22.502 9.826 -13.339 1.00 86.00 238 PRO A C 1
ATOM 1903 O O . PRO A 1 238 ? -21.960 9.490 -12.282 1.00 86.00 238 PRO A O 1
ATOM 1906 N N . VAL A 1 239 ? -23.205 8.981 -14.091 1.00 94.00 239 VAL A N 1
ATOM 1907 C CA . VAL A 1 239 ? -23.199 7.535 -13.887 1.00 94.00 239 VAL A CA 1
ATOM 1908 C C . VAL A 1 239 ? -22.138 6.938 -14.800 1.00 94.00 239 VAL A C 1
ATOM 1910 O O . VAL A 1 239 ? -22.258 6.989 -16.025 1.00 94.00 239 VAL A O 1
ATOM 1913 N N . ILE A 1 240 ? -21.097 6.362 -14.208 1.00 96.12 240 ILE A N 1
ATOM 1914 C CA . ILE A 1 240 ? -20.025 5.688 -14.941 1.00 96.12 240 ILE A CA 1
ATOM 1915 C C . ILE A 1 240 ? -20.290 4.184 -15.006 1.00 96.12 240 ILE A C 1
ATOM 1917 O O . ILE A 1 240 ? -20.825 3.592 -14.070 1.00 96.12 240 ILE A O 1
ATOM 1921 N N . ASN A 1 241 ? -19.893 3.559 -16.116 1.00 96.94 241 ASN A N 1
ATOM 1922 C CA . ASN A 1 241 ? -19.983 2.113 -16.305 1.00 96.94 241 ASN A CA 1
ATOM 1923 C C . ASN A 1 241 ? -18.616 1.473 -16.060 1.00 96.94 241 ASN A C 1
ATOM 1925 O O . ASN A 1 241 ? -17.612 1.924 -16.617 1.00 96.94 241 ASN A O 1
ATOM 1929 N N . VAL A 1 242 ? -18.581 0.373 -15.316 1.00 98.31 242 VAL A N 1
ATOM 1930 C CA . VAL A 1 242 ? -17.360 -0.383 -15.009 1.00 98.31 242 VAL A CA 1
ATOM 1931 C C . VAL A 1 242 ? -17.450 -1.840 -15.468 1.00 98.31 242 VAL A C 1
ATOM 1933 O O . VAL A 1 242 ? -18.497 -2.298 -15.929 1.00 98.31 242 VAL A O 1
ATOM 1936 N N . VAL A 1 243 ? -16.309 -2.537 -15.454 1.00 97.50 243 VAL A N 1
ATOM 1937 C CA . VAL A 1 243 ? -16.182 -3.917 -15.954 1.00 97.50 243 VAL A CA 1
ATOM 1938 C C . VAL A 1 243 ? -16.848 -4.921 -15.022 1.00 97.50 243 VAL A C 1
ATOM 1940 O O . VAL A 1 243 ? -17.517 -5.838 -15.496 1.00 97.50 243 VAL A O 1
ATOM 1943 N N . ASP A 1 244 ? -16.637 -4.756 -13.722 1.00 98.19 244 ASP A N 1
ATOM 1944 C CA . ASP A 1 244 ? -17.000 -5.737 -12.708 1.00 98.19 244 ASP A CA 1
ATOM 1945 C C . ASP A 1 244 ? -18.271 -5.337 -11.950 1.00 98.19 244 ASP A C 1
ATOM 1947 O O . ASP A 1 244 ? -18.746 -4.204 -12.029 1.00 98.19 244 ASP A O 1
ATOM 1951 N N . ASP A 1 245 ? -18.813 -6.287 -11.189 1.00 98.00 245 ASP A N 1
ATOM 1952 C CA . ASP A 1 245 ? -19.902 -6.033 -10.251 1.00 98.00 245 ASP A CA 1
ATOM 1953 C C . ASP A 1 245 ? -19.386 -5.223 -9.050 1.00 98.00 245 ASP A C 1
ATOM 1955 O O . ASP A 1 245 ? -18.541 -5.678 -8.272 1.00 98.00 245 ASP A O 1
ATOM 1959 N N . VAL A 1 246 ? -19.916 -4.013 -8.902 1.00 97.62 246 VAL A N 1
ATOM 1960 C CA . VAL A 1 246 ? -19.616 -3.065 -7.829 1.00 97.62 246 VAL A CA 1
ATOM 1961 C C . VAL A 1 246 ? -20.780 -2.905 -6.854 1.00 97.62 246 VAL A C 1
ATOM 1963 O O . VAL A 1 246 ? -20.772 -1.982 -6.053 1.00 97.62 246 VAL A O 1
ATOM 1966 N N . SER A 1 247 ? -21.732 -3.841 -6.808 1.00 96.06 247 SER A N 1
ATOM 1967 C CA . SER A 1 247 ? -22.835 -3.840 -5.823 1.00 96.06 247 SER A CA 1
ATOM 1968 C C . SER A 1 247 ? -22.351 -3.869 -4.366 1.00 96.06 247 SER A C 1
ATOM 1970 O O . SER A 1 247 ? -23.101 -3.560 -3.442 1.00 96.06 247 SER A O 1
ATOM 1972 N N . SER A 1 248 ? -21.093 -4.268 -4.142 1.00 96.00 248 SER A N 1
ATOM 1973 C CA . SER A 1 248 ? -20.437 -4.197 -2.830 1.00 96.00 248 SER A CA 1
ATOM 1974 C C . SER A 1 248 ? -20.038 -2.775 -2.412 1.00 96.00 248 SER A C 1
ATOM 1976 O O . SER A 1 248 ? -19.731 -2.557 -1.239 1.00 96.00 248 SER A O 1
ATOM 1978 N N . TRP A 1 249 ? -20.018 -1.823 -3.348 1.00 97.31 249 TRP A N 1
ATOM 1979 C CA . TRP A 1 249 ? -19.716 -0.414 -3.118 1.00 97.31 249 TRP A CA 1
ATOM 1980 C C . TRP A 1 249 ? -21.024 0.321 -2.821 1.00 97.31 249 TRP A C 1
ATOM 1982 O O . TRP A 1 249 ? -21.976 0.268 -3.596 1.00 97.31 249 TRP A O 1
ATOM 1992 N N . ILE A 1 250 ? -21.095 0.964 -1.661 1.00 95.25 250 ILE A N 1
ATOM 1993 C CA . ILE A 1 250 ? -22.312 1.571 -1.119 1.00 95.25 250 ILE A CA 1
ATOM 1994 C C . ILE A 1 250 ? -22.216 3.102 -1.129 1.00 95.25 250 ILE A C 1
ATOM 1996 O O . ILE A 1 250 ? -21.112 3.649 -1.159 1.00 95.25 250 ILE A O 1
ATOM 2000 N N . PRO A 1 251 ? -23.349 3.826 -1.067 1.00 96.50 251 PRO A N 1
ATOM 2001 C CA . PRO A 1 251 ? -23.327 5.282 -0.979 1.00 96.50 251 PRO A CA 1
ATOM 2002 C C . PRO A 1 251 ? -22.481 5.774 0.201 1.00 96.50 251 PRO A C 1
ATOM 2004 O O . PRO A 1 251 ? -22.589 5.245 1.308 1.00 96.50 251 PRO A O 1
ATOM 2007 N N . GLY A 1 252 ? -21.655 6.791 -0.038 1.00 95.69 252 GLY A N 1
ATOM 2008 C CA . GLY A 1 252 ? -20.679 7.313 0.922 1.00 95.69 252 GLY A CA 1
ATOM 2009 C C . GLY A 1 252 ? -19.288 6.679 0.830 1.00 95.69 252 GLY A C 1
ATOM 2010 O O . GLY A 1 252 ? -18.346 7.242 1.385 1.00 95.69 252 GLY A O 1
ATOM 2011 N N . ASP A 1 253 ? -19.125 5.562 0.112 1.00 98.44 253 ASP A N 1
ATOM 2012 C CA . ASP A 1 253 ? -17.796 5.036 -0.200 1.00 98.44 253 ASP A CA 1
ATOM 2013 C C . ASP A 1 253 ? -17.008 6.016 -1.068 1.00 98.44 253 ASP A C 1
ATOM 2015 O O . ASP A 1 253 ? -17.549 6.640 -1.984 1.00 98.44 253 ASP A O 1
ATOM 2019 N N . GLN A 1 254 ? -15.709 6.104 -0.803 1.00 98.62 254 GLN A N 1
ATOM 2020 C CA . GLN A 1 254 ? -14.787 6.908 -1.589 1.00 98.62 254 GLN A CA 1
ATOM 2021 C C . GLN A 1 254 ? -14.047 6.037 -2.605 1.00 98.62 254 GLN A C 1
ATOM 2023 O O . GLN A 1 254 ? -13.542 4.956 -2.274 1.00 98.62 254 GLN A O 1
ATOM 2028 N N . ILE A 1 255 ? -13.952 6.534 -3.834 1.00 98.69 255 ILE A N 1
ATOM 2029 C CA . ILE A 1 255 ? -13.218 5.919 -4.940 1.00 98.69 255 ILE A CA 1
ATOM 2030 C C . ILE A 1 255 ? -12.273 6.934 -5.578 1.00 98.69 255 ILE A C 1
ATOM 2032 O O . ILE A 1 255 ? -12.421 8.135 -5.375 1.00 98.69 255 ILE A O 1
ATOM 2036 N N . PHE A 1 256 ? -11.342 6.458 -6.394 1.00 98.56 256 PHE A N 1
ATOM 2037 C CA . PHE A 1 256 ? -10.620 7.301 -7.343 1.00 98.56 256 PHE A CA 1
ATOM 2038 C C . PHE A 1 256 ? -10.672 6.711 -8.750 1.00 98.56 256 PHE A C 1
ATOM 2040 O O . PHE A 1 256 ? -10.800 5.495 -8.904 1.00 98.56 256 PHE A O 1
ATOM 2047 N N . ILE A 1 257 ? -10.529 7.564 -9.764 1.00 98.44 257 ILE A N 1
ATOM 2048 C CA . ILE A 1 257 ? -10.394 7.183 -11.175 1.00 98.44 257 ILE A CA 1
ATOM 2049 C C . ILE A 1 257 ? -9.001 7.598 -11.653 1.00 98.44 257 ILE A C 1
ATOM 2051 O O . ILE A 1 257 ? -8.613 8.758 -11.515 1.00 98.44 257 ILE A O 1
ATOM 2055 N N . THR A 1 258 ? -8.225 6.650 -12.184 1.00 96.88 258 THR A N 1
ATOM 2056 C CA . THR A 1 258 ? -6.829 6.894 -12.579 1.00 96.88 258 THR A CA 1
ATOM 2057 C C . THR A 1 258 ? -6.719 7.832 -13.781 1.00 96.88 258 THR A C 1
ATOM 2059 O O . THR A 1 258 ? -7.613 7.924 -14.629 1.00 96.88 258 THR A O 1
ATOM 2062 N N . SER A 1 259 ? -5.588 8.535 -13.873 1.00 89.50 259 SER A N 1
ATOM 2063 C CA . SER A 1 259 ? -5.254 9.309 -15.067 1.00 89.50 259 SER A CA 1
ATOM 2064 C C . SER A 1 259 ? -5.102 8.389 -16.276 1.00 89.50 259 SER A C 1
ATOM 2066 O O . SER A 1 259 ? -4.559 7.289 -16.188 1.00 89.50 259 SER A O 1
ATOM 2068 N N . THR A 1 260 ? -5.524 8.880 -17.437 1.00 85.00 260 THR A N 1
ATOM 2069 C CA . THR A 1 260 ? -5.268 8.224 -18.729 1.00 85.00 260 THR A CA 1
ATOM 2070 C C . THR A 1 260 ? -4.368 9.059 -19.642 1.00 85.00 260 THR A C 1
ATOM 2072 O O . THR A 1 260 ? -4.149 8.702 -20.805 1.00 85.00 260 THR A O 1
ATOM 2075 N N . ASP A 1 261 ? -3.791 10.138 -19.104 1.00 78.56 261 ASP A N 1
ATOM 2076 C CA . ASP A 1 261 ? -2.802 11.000 -19.754 1.00 78.56 261 ASP A CA 1
ATOM 2077 C C . ASP A 1 261 ? -1.393 10.751 -19.174 1.00 78.56 261 ASP A C 1
ATOM 2079 O O . ASP A 1 261 ? -1.174 9.831 -18.389 1.00 78.56 261 ASP A O 1
ATOM 2083 N N . TYR A 1 262 ? -0.400 11.525 -19.602 1.00 71.06 262 TYR A N 1
ATOM 2084 C CA . TYR A 1 262 ? 0.961 11.494 -19.067 1.00 71.06 262 TYR A CA 1
ATOM 2085 C C . TYR A 1 262 ? 1.045 11.953 -17.618 1.00 71.06 262 TYR A C 1
ATOM 2087 O O . TYR A 1 262 ? 1.838 11.405 -16.859 1.00 71.06 262 TYR A O 1
ATOM 2095 N N . ASP A 1 263 ? 0.247 12.954 -17.255 1.00 80.31 263 ASP A N 1
ATOM 2096 C CA . ASP A 1 263 ? 0.235 13.493 -15.906 1.00 80.31 263 ASP A CA 1
ATOM 2097 C C . ASP A 1 263 ? -0.649 12.620 -15.016 1.00 80.31 263 ASP A C 1
ATOM 2099 O O . ASP A 1 263 ? -1.879 12.627 -15.128 1.00 80.31 263 ASP A O 1
ATOM 2103 N N . TRP A 1 264 ? -0.022 11.846 -14.131 1.00 88.19 264 TRP A N 1
ATOM 2104 C CA . TRP A 1 264 ? -0.746 10.999 -13.187 1.00 88.19 264 TRP A CA 1
ATOM 2105 C C . TRP A 1 264 ? -1.584 11.804 -12.191 1.00 88.19 264 TRP A C 1
ATOM 2107 O O . TRP A 1 264 ? -2.538 11.263 -11.636 1.00 88.19 264 TRP A O 1
ATOM 2117 N N . LYS A 1 265 ? -1.280 13.096 -12.001 1.00 91.69 265 LYS A N 1
ATOM 2118 C CA . LYS A 1 265 ? -2.002 13.997 -11.090 1.00 91.69 265 LYS A CA 1
ATOM 2119 C C . LYS A 1 265 ? -3.387 14.390 -11.606 1.00 91.69 265 LYS A C 1
ATOM 2121 O O . LYS A 1 265 ? -4.117 15.062 -10.893 1.00 91.69 265 LYS A O 1
ATOM 2126 N N . GLN A 1 266 ? -3.761 13.937 -12.805 1.00 90.81 266 GLN A N 1
ATOM 2127 C CA . GLN A 1 266 ? -5.143 13.954 -13.297 1.00 90.81 266 GLN A CA 1
ATOM 2128 C C . GLN A 1 266 ? -6.000 12.806 -12.722 1.00 90.81 266 GLN A C 1
ATOM 2130 O O . GLN A 1 266 ? -7.076 12.528 -13.240 1.00 90.81 266 GLN A O 1
ATOM 2135 N N . VAL A 1 267 ? -5.521 12.087 -11.699 1.00 96.25 267 VAL A N 1
ATOM 2136 C CA . VAL A 1 267 ? -6.386 11.244 -10.861 1.00 96.25 267 VAL A CA 1
ATOM 2137 C C . VAL A 1 267 ? -7.426 12.112 -10.156 1.00 96.25 267 VAL A C 1
ATOM 2139 O O . VAL A 1 267 ? -7.106 13.194 -9.667 1.00 96.25 267 VAL A O 1
ATOM 2142 N N . GLU A 1 268 ? -8.654 11.613 -10.068 1.00 95.38 268 GLU A N 1
ATOM 2143 C CA . GLU A 1 268 ? -9.747 12.295 -9.377 1.00 95.38 268 GLU A CA 1
ATOM 2144 C C . GLU A 1 268 ? -10.402 11.366 -8.353 1.00 95.38 268 GLU A C 1
ATOM 2146 O O . GLU A 1 268 ? -10.576 10.173 -8.609 1.00 95.38 268 GLU A O 1
ATOM 2151 N N . GLU A 1 269 ? -10.738 11.913 -7.186 1.00 97.88 269 GLU A N 1
ATOM 2152 C CA . GLU A 1 269 ? -11.417 11.209 -6.097 1.00 97.88 269 GLU A CA 1
ATOM 2153 C C . GLU A 1 269 ? -12.892 11.592 -6.064 1.00 97.88 269 GLU A C 1
ATOM 2155 O O . GLU A 1 269 ? -13.229 12.760 -6.215 1.00 97.88 269 GLU A O 1
ATOM 2160 N N . PHE A 1 270 ? -13.758 10.614 -5.815 1.00 96.31 270 PHE A N 1
ATOM 2161 C CA . PHE A 1 270 ? -15.206 10.798 -5.790 1.00 96.31 270 PHE A CA 1
ATOM 2162 C C . PHE A 1 270 ? -15.827 10.084 -4.596 1.00 96.31 270 PHE A C 1
ATOM 2164 O O . PHE A 1 270 ? -15.321 9.070 -4.110 1.00 96.31 270 PHE A O 1
ATOM 2171 N N . THR A 1 271 ? -16.976 10.588 -4.160 1.00 95.94 271 THR A N 1
ATOM 2172 C CA . THR A 1 271 ? -17.882 9.901 -3.238 1.00 95.94 271 THR A CA 1
ATOM 2173 C C . THR A 1 271 ? -19.034 9.286 -4.023 1.00 95.94 271 THR A C 1
ATOM 2175 O O . THR A 1 271 ? -19.683 9.958 -4.825 1.00 95.94 271 THR A O 1
ATOM 2178 N N . ILE A 1 272 ? -19.322 8.010 -3.776 1.00 97.38 272 ILE A N 1
ATOM 2179 C CA . ILE A 1 272 ? -20.435 7.312 -4.421 1.00 97.38 272 ILE A CA 1
ATOM 2180 C C . ILE A 1 272 ? -21.764 7.841 -3.874 1.00 97.38 272 ILE A C 1
ATOM 2182 O O . ILE A 1 272 ? -21.989 7.864 -2.661 1.00 97.38 272 ILE A O 1
ATOM 2186 N N . LEU A 1 273 ? -22.673 8.224 -4.770 1.00 90.62 273 LEU A N 1
ATOM 2187 C CA . LEU A 1 273 ? -24.042 8.605 -4.431 1.00 90.62 273 LEU A CA 1
ATOM 2188 C C . LEU A 1 273 ? -25.007 7.418 -4.502 1.00 90.62 273 LEU A C 1
ATOM 2190 O O . LEU A 1 273 ? -24.768 6.417 -5.175 1.00 90.62 273 LEU A O 1
ATOM 2194 N N . SER A 1 274 ? -26.156 7.567 -3.839 1.00 93.19 274 SER A N 1
ATOM 2195 C CA . SER A 1 274 ? -27.273 6.634 -4.001 1.00 93.19 274 SER A CA 1
ATOM 2196 C C . SER A 1 274 ? -27.770 6.628 -5.446 1.00 93.19 274 SER A C 1
ATOM 2198 O O . SER A 1 274 ? -28.034 7.683 -6.029 1.00 93.19 274 SER A O 1
ATOM 2200 N N . CYS A 1 275 ? -27.915 5.431 -6.009 1.00 90.00 275 CYS A N 1
ATOM 2201 C CA . CYS A 1 275 ? -28.429 5.220 -7.355 1.00 90.00 275 CYS A CA 1
ATOM 2202 C C . CYS A 1 275 ? -29.340 3.981 -7.388 1.00 90.00 275 CYS A C 1
ATOM 2204 O O . CYS A 1 275 ? -28.879 2.891 -7.721 1.00 90.00 275 CYS A O 1
ATOM 2206 N N . PRO A 1 276 ? -30.629 4.121 -7.019 1.00 90.00 276 PRO A N 1
ATOM 2207 C CA . PRO A 1 276 ? -31.573 2.999 -6.984 1.00 90.00 276 PRO A CA 1
ATOM 2208 C C . PRO A 1 276 ? -31.771 2.306 -8.339 1.00 90.00 276 PRO A C 1
ATOM 2210 O O . PRO A 1 276 ? -32.071 1.116 -8.374 1.00 90.00 276 PRO A O 1
ATOM 2213 N N . ASP A 1 277 ? -31.581 3.048 -9.432 1.00 90.50 277 ASP A N 1
ATOM 2214 C CA . ASP A 1 277 ? -31.776 2.572 -10.804 1.00 90.50 277 ASP A CA 1
ATOM 2215 C C . ASP A 1 277 ? -30.471 2.111 -11.485 1.00 90.50 277 ASP A C 1
ATOM 2217 O O . ASP A 1 277 ? -30.498 1.703 -12.647 1.00 90.50 277 ASP A O 1
ATOM 2221 N N . CYS A 1 278 ? -29.322 2.180 -10.798 1.00 94.19 278 CYS A N 1
ATOM 2222 C CA . CYS A 1 278 ? -28.044 1.738 -11.359 1.00 94.19 278 CYS A CA 1
ATOM 2223 C C . CYS A 1 278 ? -27.992 0.211 -11.487 1.00 94.19 278 CYS A C 1
ATOM 2225 O O . CYS A 1 278 ? -28.382 -0.531 -10.584 1.00 94.19 278 CYS A O 1
ATOM 2227 N N . ALA A 1 279 ? -27.438 -0.265 -12.602 1.00 97.12 279 ALA A N 1
ATOM 2228 C CA . ALA A 1 279 ? -27.060 -1.664 -12.748 1.00 97.12 279 ALA A CA 1
ATOM 2229 C C . ALA A 1 279 ? -25.899 -2.033 -11.792 1.00 97.12 279 ALA A C 1
ATOM 2231 O O . ALA A 1 279 ? -25.154 -1.149 -11.366 1.00 97.12 279 ALA A O 1
ATOM 2232 N N . PRO A 1 280 ? -25.670 -3.333 -11.508 1.00 97.38 280 PRO A N 1
ATOM 2233 C CA . PRO A 1 280 ? -24.571 -3.797 -10.647 1.00 97.38 280 PRO A CA 1
ATOM 2234 C C . PRO A 1 280 ? -23.171 -3.301 -11.037 1.00 97.38 280 PRO A C 1
ATOM 2236 O O . PRO A 1 280 ? -22.272 -3.289 -10.209 1.00 97.38 280 PRO A O 1
ATOM 2239 N N . ASN A 1 281 ? -22.968 -2.905 -12.294 1.00 97.75 281 ASN A N 1
ATOM 2240 C CA . ASN A 1 281 ? -21.705 -2.417 -12.846 1.00 97.75 281 ASN A CA 1
ATOM 2241 C C . ASN A 1 281 ? -21.729 -0.902 -13.143 1.00 97.75 281 ASN A C 1
ATOM 2243 O O . ASN A 1 281 ? -21.041 -0.432 -14.054 1.00 97.75 281 ASN A O 1
ATOM 2247 N N . GLN A 1 282 ? -22.554 -0.144 -12.419 1.00 97.69 282 GLN A N 1
ATOM 2248 C CA . GLN A 1 282 ? -22.693 1.303 -12.559 1.00 97.69 282 GLN A CA 1
ATOM 2249 C C . GLN A 1 282 ? -22.487 2.021 -11.230 1.00 97.69 282 GLN A C 1
ATOM 2251 O O . GLN A 1 282 ? -22.886 1.535 -10.175 1.00 97.69 282 GLN A O 1
ATOM 2256 N N . ILE A 1 283 ? -21.875 3.203 -11.294 1.00 97.06 283 ILE A N 1
ATOM 2257 C CA . ILE A 1 283 ? -21.561 4.026 -10.123 1.00 97.06 283 ILE A CA 1
ATOM 2258 C C . ILE A 1 283 ? -21.996 5.451 -10.416 1.00 97.06 283 ILE A C 1
ATOM 2260 O O . ILE A 1 283 ? -21.597 6.012 -11.434 1.00 97.06 283 ILE A O 1
ATOM 2264 N N . LYS A 1 284 ? -22.778 6.048 -9.515 1.00 95.00 284 LYS A N 1
ATOM 2265 C CA . LYS A 1 284 ? -23.130 7.467 -9.582 1.00 95.00 284 LYS A CA 1
ATOM 2266 C C . LYS A 1 284 ? -22.136 8.293 -8.765 1.00 95.00 284 LYS A C 1
ATOM 2268 O O . LYS A 1 284 ? -21.982 8.041 -7.570 1.00 95.00 284 LYS A O 1
ATOM 2273 N N . LEU A 1 285 ? -21.480 9.258 -9.403 1.00 90.69 285 LEU A N 1
ATOM 2274 C CA . LEU A 1 285 ? -20.503 10.149 -8.769 1.00 90.69 285 LEU A CA 1
ATOM 2275 C C . LEU A 1 285 ? -21.189 11.369 -8.136 1.00 90.69 285 LEU A C 1
ATOM 2277 O O . LEU A 1 285 ? -22.285 11.757 -8.545 1.00 90.69 285 LEU A O 1
ATOM 2281 N N . ASN A 1 286 ? -20.549 11.964 -7.128 1.00 84.44 286 ASN A N 1
ATOM 2282 C CA . ASN A 1 286 ? -21.028 13.171 -6.447 1.00 84.44 286 ASN A CA 1
ATOM 2283 C C . ASN A 1 286 ? -20.799 14.462 -7.235 1.00 84.44 286 ASN A C 1
ATOM 2285 O O . ASN A 1 286 ? -21.499 15.439 -6.984 1.00 84.44 286 ASN A O 1
ATOM 2289 N N . GLU A 1 287 ? -19.826 14.464 -8.138 1.00 79.94 287 GLU A N 1
ATOM 2290 C CA . GLU A 1 287 ? -19.379 15.642 -8.874 1.00 79.94 287 GLU A CA 1
ATOM 2291 C C . GLU A 1 287 ? -18.881 15.245 -10.278 1.00 79.94 287 GLU A C 1
ATOM 2293 O O . GLU A 1 287 ? -18.580 14.064 -10.513 1.00 79.94 287 GLU A O 1
ATOM 2298 N N . PRO A 1 288 ? -18.824 16.196 -11.229 1.00 79.50 288 PRO A N 1
ATOM 2299 C CA . PRO A 1 288 ? -18.349 15.925 -12.579 1.00 79.50 288 PRO A CA 1
ATOM 2300 C C . PRO A 1 288 ? -16.837 15.692 -12.609 1.00 79.50 288 PRO A C 1
ATOM 2302 O O . PRO A 1 288 ? -16.107 16.225 -11.775 1.00 79.50 288 PRO A O 1
ATOM 2305 N N . THR A 1 289 ? -16.344 14.977 -13.625 1.00 86.56 289 THR A N 1
ATOM 2306 C CA . THR A 1 289 ? -14.894 14.816 -13.815 1.00 86.56 289 THR A CA 1
ATOM 2307 C C . THR A 1 289 ? -14.276 16.070 -14.441 1.00 86.56 289 THR A C 1
ATOM 2309 O O . THR A 1 289 ? -14.790 16.645 -15.411 1.00 86.56 289 THR A O 1
ATOM 2312 N N . GLN A 1 290 ? -13.149 16.507 -13.888 1.00 85.25 290 GLN A N 1
ATOM 2313 C CA . GLN A 1 290 ? -12.335 17.614 -14.383 1.00 85.25 290 GLN A CA 1
ATOM 2314 C C . GLN A 1 290 ? -11.425 17.191 -15.534 1.00 85.25 290 GLN A C 1
ATOM 2316 O O . GLN A 1 290 ? -10.985 18.048 -16.302 1.00 85.25 290 GLN A O 1
ATOM 2321 N N . TYR A 1 291 ? -11.162 15.893 -15.678 1.00 88.31 291 TYR A N 1
ATOM 2322 C CA . TYR A 1 291 ? -10.359 15.312 -16.740 1.00 88.31 291 TYR A CA 1
ATOM 2323 C C . TYR A 1 291 ? -11.122 14.210 -17.476 1.00 88.31 291 TYR A C 1
ATOM 2325 O O . TYR A 1 291 ? -12.147 13.688 -17.035 1.00 88.31 291 TYR A O 1
ATOM 2333 N N . THR A 1 292 ? -10.641 13.897 -18.680 1.00 89.31 292 THR A N 1
ATOM 2334 C CA . THR A 1 292 ? -11.180 12.785 -19.460 1.00 89.31 292 THR A CA 1
ATOM 2335 C C . THR A 1 292 ? -10.480 11.508 -19.025 1.00 89.31 292 THR A C 1
ATOM 2337 O O . THR A 1 292 ? -9.261 11.395 -19.154 1.00 89.31 292 THR A O 1
ATOM 2340 N N . HIS A 1 293 ? -11.256 10.519 -18.597 1.00 93.12 293 HIS A N 1
ATOM 2341 C CA . HIS A 1 293 ? -10.762 9.185 -18.277 1.00 93.12 293 HIS A CA 1
ATOM 2342 C C . HIS A 1 293 ? -11.167 8.224 -19.394 1.00 93.12 293 HIS A C 1
ATOM 2344 O O . HIS A 1 293 ? -12.342 7.883 -19.552 1.00 93.12 293 HIS A O 1
ATOM 2350 N N . TYR A 1 294 ? -10.200 7.804 -20.213 1.00 88.25 294 TYR A N 1
ATOM 2351 C CA . TYR A 1 294 ? -10.457 6.886 -21.322 1.00 88.25 294 TYR A CA 1
ATOM 2352 C C . TYR A 1 294 ? -11.030 5.560 -20.825 1.00 88.25 294 TYR A C 1
ATOM 2354 O O . TYR A 1 294 ? -10.549 4.983 -19.855 1.00 88.25 294 TYR A O 1
ATOM 2362 N N . GLY A 1 295 ? -12.036 5.055 -21.537 1.00 88.62 295 GLY A N 1
ATOM 2363 C CA . GLY A 1 295 ? -12.694 3.787 -21.230 1.00 88.62 295 GLY A CA 1
ATOM 2364 C C . GLY A 1 295 ? -12.748 2.841 -22.414 1.00 88.62 295 GLY A C 1
ATOM 2365 O O . GLY A 1 295 ? -13.636 2.001 -22.503 1.00 88.62 295 GLY A O 1
ATOM 2366 N N . GLU A 1 296 ? -11.756 2.924 -23.298 1.00 79.69 296 GLU A N 1
ATOM 2367 C CA . GLU A 1 296 ? -11.710 2.135 -24.522 1.00 79.69 296 GLU A CA 1
ATOM 2368 C C . GLU A 1 296 ? -10.416 1.330 -24.654 1.00 79.69 296 GLU A C 1
ATOM 2370 O O . GLU A 1 296 ? -9.321 1.771 -24.301 1.00 79.69 296 GLU A O 1
ATOM 2375 N N . ILE A 1 297 ? -10.539 0.140 -25.245 1.00 76.38 297 ILE A N 1
ATOM 2376 C CA . ILE A 1 297 ? -9.388 -0.612 -25.742 1.00 76.38 297 ILE A CA 1
ATOM 2377 C C . ILE A 1 297 ? -9.040 -0.050 -27.118 1.00 76.38 297 ILE A C 1
ATOM 2379 O O . ILE A 1 297 ? -9.685 -0.354 -28.124 1.00 76.38 297 ILE A O 1
ATOM 2383 N N . PHE A 1 298 ? -7.989 0.757 -27.182 1.00 62.91 298 PHE A N 1
ATOM 2384 C CA . PHE A 1 298 ? -7.555 1.373 -28.424 1.00 62.91 298 PHE A CA 1
ATOM 2385 C C . PHE A 1 298 ? -6.436 0.554 -29.071 1.00 62.91 298 PHE A C 1
ATOM 2387 O O . PHE A 1 298 ? -5.346 0.401 -28.525 1.00 62.91 298 PHE A O 1
ATOM 2394 N N . LYS A 1 299 ? -6.681 0.026 -30.278 1.00 60.62 299 LYS A N 1
ATOM 2395 C CA . LYS A 1 299 ? -5.692 -0.747 -31.065 1.00 60.62 299 LYS A CA 1
ATOM 2396 C C . LYS A 1 299 ? -5.039 -1.905 -30.284 1.00 60.62 299 LYS A C 1
ATOM 2398 O O . LYS A 1 299 ? -3.836 -2.132 -30.400 1.00 60.62 299 LYS A O 1
ATOM 2403 N N . ASN A 1 300 ? -5.844 -2.663 -29.536 1.00 65.94 300 ASN A N 1
ATOM 2404 C CA . ASN A 1 300 ? -5.424 -3.757 -28.643 1.00 65.94 300 ASN A CA 1
ATOM 2405 C C . ASN A 1 300 ? -4.594 -3.331 -27.417 1.00 65.94 300 ASN A C 1
ATOM 2407 O O . ASN A 1 300 ? -4.092 -4.206 -26.715 1.00 65.94 300 ASN A O 1
ATOM 2411 N N . VAL A 1 301 ? -4.438 -2.030 -27.157 1.00 64.94 301 VAL A N 1
ATOM 2412 C CA . VAL A 1 301 ? -3.941 -1.511 -25.878 1.00 64.94 301 VAL A CA 1
ATOM 2413 C C . VAL A 1 301 ? -5.157 -1.239 -25.011 1.00 64.94 301 VAL A C 1
ATOM 2415 O O . VAL A 1 301 ? -6.032 -0.467 -25.403 1.00 64.94 301 VAL A O 1
ATOM 2418 N N . ASP A 1 302 ? -5.226 -1.874 -23.849 1.00 76.62 302 ASP A N 1
ATOM 2419 C CA . ASP A 1 302 ? -6.239 -1.525 -22.862 1.00 76.62 302 ASP A CA 1
ATOM 2420 C C . ASP A 1 302 ? -5.851 -0.192 -22.207 1.00 76.62 302 ASP A C 1
ATOM 2422 O O . ASP A 1 302 ? -4.905 -0.139 -21.425 1.00 76.62 302 ASP A O 1
ATOM 2426 N N . MET A 1 303 ? -6.526 0.890 -22.603 1.00 76.19 303 MET A N 1
ATOM 2427 C CA . MET A 1 303 ? -6.305 2.249 -22.091 1.00 76.19 303 MET A CA 1
ATOM 2428 C C . MET A 1 303 ? -7.368 2.656 -21.064 1.00 76.19 303 MET A C 1
ATOM 2430 O O . MET A 1 303 ? -7.472 3.834 -20.732 1.00 76.19 303 MET A O 1
ATOM 2434 N N . ARG A 1 304 ? -8.188 1.703 -20.611 1.00 90.75 304 ARG A N 1
ATOM 2435 C CA . ARG A 1 304 ? -9.280 1.965 -19.678 1.00 90.75 304 ARG A CA 1
ATOM 2436 C C . ARG A 1 304 ? -8.723 2.377 -18.322 1.00 90.75 304 ARG A C 1
ATOM 2438 O O . ARG A 1 304 ? -7.931 1.620 -17.759 1.00 90.75 304 ARG A O 1
ATOM 2445 N N . ALA A 1 305 ? -9.178 3.521 -17.816 1.00 95.62 305 ALA A N 1
ATOM 2446 C CA . ALA A 1 305 ? -8.851 3.997 -16.480 1.00 95.62 305 ALA A CA 1
ATOM 2447 C C . ALA A 1 305 ? -9.285 2.971 -15.432 1.00 95.62 305 ALA A C 1
ATOM 2449 O O . ALA A 1 305 ? -10.400 2.437 -15.483 1.00 95.62 305 ALA A O 1
ATOM 2450 N N . GLU A 1 306 ? -8.406 2.697 -14.482 1.00 98.44 306 GLU A N 1
ATOM 2451 C CA . GLU A 1 306 ? -8.728 1.943 -13.287 1.00 98.44 306 GLU A CA 1
ATOM 2452 C C . GLU A 1 306 ? -9.583 2.795 -12.341 1.00 98.44 306 GLU A C 1
ATOM 2454 O O . GLU A 1 306 ? -9.429 4.012 -12.244 1.00 98.44 306 GLU A O 1
ATOM 2459 N N . VAL A 1 307 ? -10.490 2.135 -11.625 1.00 98.75 307 VAL A N 1
ATOM 2460 C CA . VAL A 1 307 ? -11.305 2.727 -10.563 1.00 98.75 307 VAL A CA 1
ATOM 2461 C C . VAL A 1 307 ? -11.006 1.969 -9.280 1.00 98.75 307 VAL A C 1
ATOM 2463 O O . VAL A 1 307 ? -11.276 0.769 -9.216 1.00 98.75 307 VAL A O 1
ATOM 2466 N N . GLY A 1 308 ? -10.418 2.631 -8.284 1.00 98.62 308 GLY A N 1
ATOM 2467 C CA . GLY A 1 308 ? -10.008 2.015 -7.019 1.00 98.62 308 GLY A CA 1
ATOM 2468 C C . GLY A 1 308 ? -10.905 2.408 -5.850 1.00 98.62 308 GLY A C 1
ATOM 2469 O O . GLY A 1 308 ? -11.220 3.583 -5.687 1.00 98.62 308 GLY A O 1
ATOM 2470 N N . LEU A 1 309 ? -11.282 1.440 -5.011 1.00 98.75 309 LEU A N 1
ATOM 2471 C CA . LEU A 1 309 ? -12.031 1.672 -3.774 1.00 98.75 309 LEU A CA 1
ATOM 2472 C C . LEU A 1 309 ? -11.081 2.026 -2.623 1.00 98.75 309 LEU A C 1
ATOM 2474 O O . LEU A 1 309 ? -10.166 1.261 -2.301 1.00 98.75 309 LEU A O 1
ATOM 2478 N N . MET A 1 310 ? -11.340 3.142 -1.945 1.00 98.50 310 MET A N 1
ATOM 2479 C CA . MET A 1 310 ? -10.582 3.569 -0.764 1.00 98.50 310 MET A CA 1
ATOM 2480 C C . MET A 1 310 ? -11.233 3.118 0.547 1.00 98.50 310 MET A C 1
ATOM 2482 O O . MET A 1 310 ? -10.534 2.692 1.460 1.00 98.50 310 MET A O 1
ATOM 2486 N N . THR A 1 311 ? -12.564 3.143 0.630 1.00 98.31 311 THR A N 1
ATOM 2487 C CA . THR A 1 311 ? -13.270 2.925 1.900 1.00 98.31 311 THR A CA 1
ATOM 2488 C C . THR A 1 311 ? -13.436 1.452 2.271 1.00 98.31 311 THR A C 1
ATOM 2490 O O . THR A 1 311 ? -14.017 0.658 1.514 1.00 98.31 311 THR A O 1
ATOM 2493 N N . ARG A 1 312 ? -13.021 1.095 3.494 1.00 98.44 312 ARG A N 1
ATOM 2494 C CA . ARG A 1 312 ? -13.276 -0.221 4.111 1.00 98.44 312 ARG A CA 1
ATOM 2495 C C . ARG A 1 312 ? -13.914 -0.090 5.492 1.00 98.44 312 ARG A C 1
ATOM 2497 O O . ARG A 1 312 ? -13.962 0.973 6.093 1.00 98.44 312 ARG A O 1
ATOM 2504 N N . HIS A 1 313 ? -14.438 -1.206 5.990 1.00 96.44 313 HIS A N 1
ATOM 2505 C CA . HIS A 1 313 ? -15.164 -1.252 7.261 1.00 96.44 313 HIS A CA 1
ATOM 2506 C C . HIS A 1 313 ? -14.234 -1.342 8.476 1.00 96.44 313 HIS A C 1
ATOM 2508 O O . HIS A 1 313 ? -14.543 -0.799 9.533 1.00 96.44 313 HIS A O 1
ATOM 2514 N N . ILE A 1 314 ? -13.075 -1.987 8.327 1.00 98.75 314 ILE A N 1
ATOM 2515 C CA . ILE A 1 314 ? -12.009 -1.939 9.328 1.00 98.75 314 ILE A CA 1
ATOM 2516 C C . ILE A 1 314 ? -11.045 -0.843 8.897 1.00 98.75 314 ILE A C 1
ATOM 2518 O O . ILE A 1 314 ? -10.493 -0.919 7.803 1.00 98.75 314 ILE A O 1
ATOM 2522 N N . ARG A 1 315 ? -10.829 0.158 9.745 1.00 98.69 315 ARG A N 1
ATOM 2523 C CA . ARG A 1 315 ? -9.934 1.279 9.478 1.00 98.69 315 ARG A CA 1
ATOM 2524 C C . ARG A 1 315 ? -8.853 1.370 10.540 1.00 98.69 315 ARG A C 1
ATOM 2526 O O . ARG A 1 315 ? -9.148 1.423 11.728 1.00 98.69 315 ARG A O 1
ATOM 2533 N N . ILE A 1 316 ? -7.604 1.473 10.110 1.00 98.88 316 ILE A N 1
ATOM 2534 C CA . ILE A 1 316 ? -6.455 1.760 10.968 1.00 98.88 316 ILE A CA 1
ATOM 2535 C C . ILE A 1 316 ? -5.856 3.084 10.507 1.00 98.88 316 ILE A C 1
ATOM 2537 O O . ILE A 1 316 ? -5.586 3.284 9.320 1.00 98.88 316 ILE A O 1
ATOM 2541 N N . ARG A 1 317 ? -5.663 4.024 11.431 1.00 98.31 317 ARG A N 1
ATOM 2542 C CA . ARG A 1 317 ? -5.093 5.329 11.093 1.00 98.31 317 ARG A CA 1
ATOM 2543 C C . ARG A 1 317 ? -4.121 5.843 12.135 1.00 98.31 317 ARG A C 1
ATOM 2545 O O . ARG A 1 317 ? -4.351 5.677 13.328 1.00 98.31 317 ARG A O 1
ATOM 2552 N N . GLY A 1 318 ? -3.082 6.538 11.687 1.00 97.38 318 GLY A N 1
ATOM 2553 C CA . GLY A 1 318 ? -2.269 7.372 12.568 1.00 97.38 318 GLY A CA 1
ATOM 2554 C C . GLY A 1 318 ? -2.966 8.700 12.861 1.00 97.38 318 GLY A C 1
ATOM 2555 O O . GLY A 1 318 ? -3.487 9.353 11.953 1.00 97.38 318 GLY A O 1
ATOM 2556 N N . ILE A 1 319 ? -2.953 9.129 14.120 1.00 96.56 319 ILE A N 1
ATOM 2557 C CA . ILE A 1 319 ? -3.242 10.520 14.475 1.00 96.56 319 ILE A CA 1
ATOM 2558 C C . ILE A 1 319 ? -1.931 11.288 14.379 1.00 96.56 319 ILE A C 1
ATOM 2560 O O . ILE A 1 319 ? -0.962 10.955 15.055 1.00 96.56 319 ILE A O 1
ATOM 2564 N N . VAL A 1 320 ? -1.879 12.268 13.481 1.00 91.38 320 VAL A N 1
ATOM 2565 C CA . VAL A 1 320 ? -0.661 13.014 13.152 1.00 91.38 320 VAL A CA 1
ATOM 2566 C C . VAL A 1 320 ? -0.939 14.493 13.357 1.00 91.38 320 VAL A C 1
ATOM 2568 O O . VAL A 1 320 ? -1.872 15.032 12.756 1.00 91.38 320 VAL A O 1
ATOM 2571 N N . SER A 1 321 ? -0.141 15.121 14.217 1.00 87.00 321 SER A N 1
ATOM 2572 C CA . SER A 1 321 ? -0.204 16.557 14.476 1.00 87.00 321 SER A CA 1
ATOM 2573 C C . SER A 1 321 ? 0.185 17.371 13.242 1.00 87.00 321 SER A C 1
ATOM 2575 O O . SER A 1 321 ? 0.945 16.920 12.382 1.00 87.00 321 SER A O 1
ATOM 2577 N N . GLU A 1 322 ? -0.364 18.580 13.134 1.00 82.75 322 GLU A N 1
ATOM 2578 C CA . GLU A 1 322 ? -0.133 19.457 11.986 1.00 82.75 322 GLU A CA 1
ATOM 2579 C C . GLU A 1 322 ? 1.369 19.721 11.781 1.00 82.75 322 GLU A C 1
ATOM 2581 O O . GLU A 1 322 ? 2.089 20.075 12.713 1.00 82.75 322 GLU A O 1
ATOM 2586 N N . GLY A 1 323 ? 1.849 19.533 10.549 1.00 78.44 323 GLY A N 1
ATOM 2587 C CA . GLY A 1 323 ? 3.261 19.704 10.194 1.00 78.44 323 GLY A CA 1
ATOM 2588 C C . GLY A 1 323 ? 4.164 18.498 10.480 1.00 78.44 323 GLY A C 1
ATOM 2589 O O . GLY A 1 323 ? 5.317 18.518 10.051 1.00 78.44 323 GLY A O 1
ATOM 2590 N N . ASN A 1 324 ? 3.655 17.446 11.131 1.00 83.81 324 ASN A N 1
ATOM 2591 C CA . ASN A 1 324 ? 4.377 16.191 11.341 1.00 83.81 324 ASN A CA 1
ATOM 2592 C C . ASN A 1 324 ? 4.014 15.136 10.280 1.00 83.81 324 ASN A C 1
ATOM 2594 O O . ASN A 1 324 ? 3.030 15.250 9.549 1.00 83.81 324 ASN A O 1
ATOM 2598 N N . SER A 1 325 ? 4.827 14.081 10.210 1.00 84.88 325 SER A N 1
ATOM 2599 C CA . SER A 1 325 ? 4.620 12.920 9.332 1.00 84.88 325 SER A CA 1
ATOM 2600 C C . SER A 1 325 ? 4.803 11.583 10.062 1.00 84.88 325 SER A C 1
ATOM 2602 O O . SER A 1 325 ? 5.016 10.559 9.421 1.00 84.88 325 SER A O 1
ATOM 2604 N N . ASN A 1 326 ? 4.754 11.571 11.400 1.00 91.31 326 ASN A N 1
ATOM 2605 C CA . ASN A 1 326 ? 4.870 10.352 12.203 1.00 91.31 326 ASN A CA 1
ATOM 2606 C C . ASN A 1 326 ? 3.523 9.606 12.255 1.00 91.31 326 ASN A C 1
ATOM 2608 O O . ASN A 1 326 ? 2.771 9.682 13.230 1.00 91.31 326 ASN A O 1
ATOM 2612 N N . GLY A 1 327 ? 3.199 8.912 11.166 1.00 96.06 327 GLY A N 1
ATOM 2613 C CA . GLY A 1 327 ? 2.024 8.053 11.079 1.00 96.06 327 GLY A CA 1
ATOM 2614 C C . GLY A 1 327 ? 2.116 6.798 11.949 1.00 96.06 327 GLY A C 1
ATOM 2615 O O . GLY A 1 327 ? 3.145 6.497 12.558 1.00 96.06 327 GLY A O 1
ATOM 2616 N N . GLY A 1 328 ? 1.021 6.040 11.995 1.00 97.94 328 GLY A N 1
ATOM 2617 C CA . GLY A 1 328 ? 1.006 4.717 12.625 1.00 97.94 328 GLY A CA 1
ATOM 2618 C C . GLY A 1 328 ? 1.663 3.646 11.754 1.00 97.94 328 GLY A C 1
ATOM 2619 O O . GLY A 1 328 ? 1.845 3.845 10.556 1.00 97.94 328 GLY A O 1
ATOM 2620 N N . HIS A 1 329 ? 2.008 2.488 12.306 1.00 98.69 329 HIS A N 1
ATOM 2621 C CA . HIS A 1 329 ? 2.571 1.385 11.525 1.00 98.69 329 HIS A CA 1
ATOM 2622 C C . HIS A 1 329 ? 2.126 0.013 12.042 1.00 98.69 329 HIS A C 1
ATOM 2624 O O . HIS A 1 329 ? 1.731 -0.132 13.196 1.00 98.69 329 HIS A O 1
ATOM 2630 N N . VAL A 1 330 ? 2.205 -1.014 11.200 1.00 98.88 330 VAL A N 1
ATOM 2631 C CA . VAL A 1 330 ? 1.922 -2.399 11.602 1.00 98.88 330 VAL A CA 1
ATOM 2632 C C . VAL A 1 330 ? 3.126 -3.257 11.261 1.00 98.88 330 VAL A C 1
ATOM 2634 O O . VAL A 1 330 ? 3.681 -3.140 10.169 1.00 98.88 330 VAL A O 1
ATOM 2637 N N . LYS A 1 331 ? 3.571 -4.087 12.206 1.00 98.75 331 LYS A N 1
ATOM 2638 C CA . LYS A 1 331 ? 4.761 -4.924 12.027 1.00 98.75 331 LYS A CA 1
ATOM 2639 C C . LYS A 1 331 ? 4.530 -6.342 12.534 1.00 98.75 331 LYS A C 1
ATOM 2641 O O . LYS A 1 331 ? 4.091 -6.536 13.667 1.00 98.75 331 LYS A O 1
ATOM 2646 N N . PHE A 1 332 ? 4.902 -7.305 11.704 1.00 98.69 332 PHE A N 1
ATOM 2647 C CA . PHE A 1 332 ? 4.860 -8.734 11.984 1.00 98.69 332 PHE A CA 1
ATOM 2648 C C . PHE A 1 332 ? 6.297 -9.238 12.110 1.00 98.69 332 PHE A C 1
ATOM 2650 O O . PHE A 1 332 ? 7.116 -8.970 11.229 1.00 98.69 332 PHE A O 1
ATOM 2657 N N . LEU A 1 333 ? 6.617 -9.900 13.220 1.00 98.25 333 LEU A N 1
ATOM 2658 C CA . LEU A 1 333 ? 7.921 -10.527 13.447 1.00 98.25 333 LEU A CA 1
ATOM 2659 C C . LEU A 1 333 ? 7.842 -12.038 13.221 1.00 98.25 333 LEU A C 1
ATOM 2661 O O . LEU A 1 333 ? 6.765 -12.623 13.295 1.00 98.25 333 LEU A O 1
ATOM 2665 N N . GLU A 1 334 ? 8.997 -12.664 13.016 1.00 98.00 334 GLU A N 1
ATOM 2666 C CA . GLU A 1 334 ? 9.134 -14.111 12.846 1.00 98.00 334 GLU A CA 1
ATOM 2667 C C . GLU A 1 334 ? 8.360 -14.942 13.887 1.00 98.00 334 GLU A C 1
ATOM 2669 O O . GLU A 1 334 ? 8.400 -14.674 15.094 1.00 98.00 334 GLU A O 1
ATOM 2674 N N . GLY A 1 335 ? 7.701 -16.002 13.411 1.00 98.25 335 GLY A N 1
ATOM 2675 C CA . GLY A 1 335 ? 7.095 -17.040 14.243 1.00 98.25 335 GLY A CA 1
ATOM 2676 C C . GLY A 1 335 ? 5.739 -16.690 14.857 1.00 98.25 335 GLY A C 1
ATOM 2677 O O . GLY A 1 335 ? 5.348 -17.318 15.845 1.00 98.25 335 GLY A O 1
ATOM 2678 N N . PHE A 1 336 ? 5.027 -15.683 14.339 1.00 98.38 336 PHE A N 1
ATOM 2679 C CA . PHE A 1 336 ? 3.602 -15.508 14.645 1.00 98.38 336 PHE A CA 1
ATOM 2680 C C . PHE A 1 336 ? 2.813 -16.784 14.290 1.00 98.38 336 PHE A C 1
ATOM 2682 O O . PHE A 1 336 ? 3.197 -17.521 13.385 1.00 98.38 336 PHE A O 1
ATOM 2689 N N . GLN A 1 337 ? 1.705 -17.050 14.984 1.00 97.94 337 GLN A N 1
ATOM 2690 C CA . GLN A 1 337 ? 0.877 -18.235 14.709 1.00 97.94 337 GLN A CA 1
ATOM 2691 C C . GLN A 1 337 ? -0.095 -18.005 13.551 1.00 97.94 337 GLN A C 1
ATOM 2693 O O . GLN A 1 337 ? -0.343 -18.920 12.770 1.00 97.94 337 GLN A O 1
ATOM 2698 N N . SER A 1 338 ? -0.627 -16.785 13.424 1.00 98.19 338 SER A N 1
ATOM 2699 C CA . SER A 1 338 ? -1.419 -16.375 12.264 1.00 98.19 338 SER A CA 1
ATOM 2700 C C . SER A 1 338 ? -1.418 -14.855 12.085 1.00 98.19 338 SER A C 1
ATOM 2702 O O . SER A 1 338 ? -1.527 -14.103 13.054 1.00 98.19 338 SER A O 1
ATOM 2704 N N . VAL A 1 339 ? -1.293 -14.404 10.837 1.00 98.75 339 VAL A N 1
ATOM 2705 C CA . VAL A 1 339 ? -1.473 -13.004 10.430 1.00 98.75 339 VAL A CA 1
ATOM 2706 C C . VAL A 1 339 ? -2.255 -12.995 9.127 1.00 98.75 339 VAL A C 1
ATOM 2708 O O . VAL A 1 339 ? -1.733 -13.400 8.083 1.00 98.75 339 VAL A O 1
ATOM 2711 N N . ARG A 1 340 ? -3.491 -12.502 9.169 1.00 98.81 340 ARG A N 1
ATOM 2712 C CA . ARG A 1 340 ? -4.354 -12.332 7.996 1.00 98.81 340 ARG A CA 1
ATOM 2713 C C . ARG A 1 340 ? -4.981 -10.951 8.038 1.00 98.81 340 ARG A C 1
ATOM 2715 O O . ARG A 1 340 ? -5.767 -10.635 8.927 1.00 98.81 340 ARG A O 1
ATOM 2722 N N . VAL A 1 341 ? -4.601 -10.112 7.077 1.00 98.94 341 VAL A N 1
ATOM 2723 C CA . VAL A 1 341 ? -5.084 -8.730 6.976 1.00 98.94 341 VAL A CA 1
ATOM 2724 C C . VAL A 1 341 ? -5.905 -8.593 5.706 1.00 98.94 341 VAL A C 1
ATOM 2726 O O . VAL A 1 341 ? -5.363 -8.560 4.596 1.00 98.94 341 VAL A O 1
ATOM 2729 N N . GLU A 1 342 ? -7.223 -8.547 5.872 1.00 98.69 342 GLU A N 1
ATOM 2730 C CA . GLU A 1 342 ? -8.187 -8.528 4.783 1.00 98.69 342 GLU A CA 1
ATOM 2731 C C . GLU A 1 342 ? -9.254 -7.450 4.926 1.00 98.69 342 GLU A C 1
ATOM 2733 O O . GLU A 1 342 ? -9.922 -7.346 5.954 1.00 98.69 342 GLU A O 1
ATOM 2738 N N . GLY A 1 343 ? -9.477 -6.692 3.850 1.00 98.62 343 GLY A N 1
ATOM 2739 C CA . GLY A 1 343 ? -10.559 -5.709 3.819 1.00 98.62 343 GLY A CA 1
ATOM 2740 C C . GLY A 1 343 ? -10.335 -4.551 4.789 1.00 98.62 343 GLY A C 1
ATOM 2741 O O . GLY A 1 343 ? -11.302 -4.066 5.377 1.00 98.62 343 GLY A O 1
ATOM 2742 N N . VAL A 1 344 ? -9.080 -4.131 4.983 1.00 98.88 344 VAL A N 1
ATOM 2743 C CA . VAL A 1 344 ? -8.691 -3.056 5.905 1.00 98.88 344 VAL A CA 1
ATOM 2744 C C . VAL A 1 344 ? -8.314 -1.787 5.140 1.00 98.88 344 VAL A C 1
ATOM 2746 O O . VAL A 1 344 ? -7.593 -1.830 4.144 1.00 98.88 344 VAL A O 1
ATOM 2749 N N . GLU A 1 345 ? -8.799 -0.646 5.616 1.00 98.88 345 GLU A N 1
ATOM 2750 C CA . GLU A 1 345 ? -8.415 0.694 5.179 1.00 98.88 345 GLU A CA 1
ATOM 2751 C C . GLU A 1 345 ? -7.295 1.220 6.083 1.00 98.88 345 GLU A C 1
ATOM 2753 O O . GLU A 1 345 ? -7.437 1.249 7.307 1.00 98.88 345 GLU A O 1
ATOM 2758 N N . LEU A 1 346 ? -6.181 1.654 5.497 1.00 98.88 346 LEU A N 1
ATOM 2759 C CA . LEU A 1 346 ? -5.036 2.204 6.219 1.00 98.88 346 LEU A CA 1
ATOM 2760 C C . LEU A 1 346 ? -4.736 3.623 5.733 1.00 98.88 346 LEU A C 1
ATOM 2762 O O . LEU A 1 346 ? -4.415 3.817 4.563 1.00 98.88 346 LEU A O 1
ATOM 2766 N N . THR A 1 347 ? -4.796 4.607 6.640 1.00 98.31 347 THR A N 1
ATOM 2767 C CA . THR A 1 347 ? -4.591 6.037 6.313 1.00 98.31 347 THR A CA 1
ATOM 2768 C C . THR A 1 347 ? -3.653 6.727 7.295 1.00 98.31 347 THR A C 1
ATOM 2770 O O . THR A 1 347 ? -3.626 6.376 8.472 1.00 98.31 347 THR A O 1
ATOM 2773 N N . LYS A 1 348 ? -2.876 7.724 6.847 1.00 97.12 348 LYS A N 1
ATOM 2774 C CA . LYS A 1 348 ? -1.902 8.436 7.706 1.00 97.12 348 LYS A CA 1
ATOM 2775 C C . LYS A 1 348 ? -0.940 7.481 8.433 1.00 97.12 348 LYS A C 1
ATOM 2777 O O . LYS A 1 348 ? -0.630 7.645 9.612 1.00 97.12 348 LYS A O 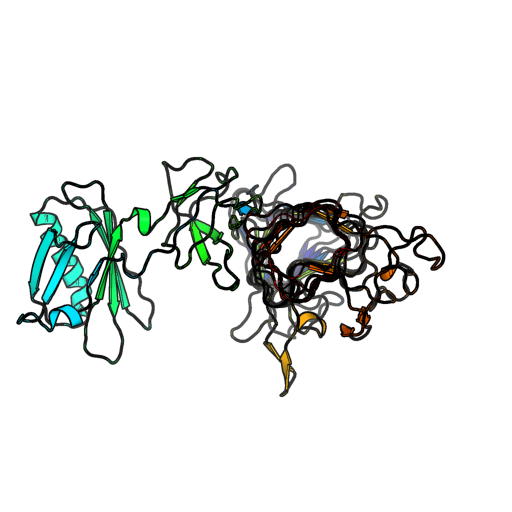1
ATOM 2782 N N . MET A 1 349 ? -0.511 6.442 7.725 1.00 98.19 349 MET A N 1
ATOM 2783 C CA . MET A 1 349 ? 0.403 5.411 8.218 1.00 98.19 349 MET A CA 1
ATOM 2784 C C . MET A 1 349 ? 1.829 5.645 7.694 1.00 98.19 349 MET A C 1
ATOM 2786 O O . MET A 1 349 ? 2.024 6.396 6.744 1.00 98.19 349 MET A O 1
ATOM 2790 N N . GLY A 1 350 ? 2.822 4.993 8.286 1.00 97.19 350 GLY A N 1
ATOM 2791 C CA . GLY A 1 350 ? 4.234 5.119 7.941 1.00 97.19 350 GLY A CA 1
ATOM 2792 C C . GLY A 1 350 ? 4.930 6.314 8.603 1.00 97.19 350 GLY A C 1
ATOM 2793 O O . GLY A 1 350 ? 4.292 7.311 8.936 1.00 97.19 350 GLY A O 1
ATOM 2794 N N . GLN A 1 351 ? 6.244 6.206 8.811 1.00 95.06 351 GLN A N 1
ATOM 2795 C CA . GLN A 1 351 ? 7.064 7.264 9.420 1.00 95.06 351 GLN A CA 1
ATOM 2796 C C . GLN A 1 351 ? 8.330 7.489 8.573 1.00 95.06 351 GLN A C 1
ATOM 2798 O O . GLN A 1 351 ? 9.282 6.714 8.682 1.00 95.06 351 GLN A O 1
ATOM 2803 N N . PRO A 1 352 ? 8.366 8.515 7.702 1.00 92.62 352 PRO A N 1
ATOM 2804 C CA . PRO A 1 352 ? 9.537 8.790 6.878 1.00 92.62 352 PRO A CA 1
ATOM 2805 C C . PRO A 1 352 ? 10.737 9.136 7.768 1.00 92.62 352 PRO A C 1
ATOM 2807 O O . PRO A 1 352 ? 10.570 9.662 8.869 1.00 92.62 352 PRO A O 1
ATOM 2810 N N . LEU A 1 353 ? 11.948 8.832 7.289 1.00 91.06 353 LEU A N 1
ATOM 2811 C CA . LEU A 1 353 ? 13.221 8.929 8.025 1.00 91.06 353 LEU A CA 1
ATOM 2812 C C . LEU A 1 353 ? 13.395 7.944 9.200 1.00 91.06 353 LEU A C 1
ATOM 2814 O O . LEU A 1 353 ? 14.473 7.906 9.794 1.00 91.06 353 LEU A O 1
ATOM 2818 N N . VAL A 1 354 ? 12.388 7.127 9.533 1.00 92.38 354 VAL A N 1
ATOM 2819 C CA . VAL A 1 354 ? 12.477 6.107 10.590 1.00 92.38 354 VAL A CA 1
ATOM 2820 C C . VAL A 1 354 ? 12.273 4.721 9.981 1.00 92.38 354 VAL A C 1
ATOM 2822 O O . VAL A 1 354 ? 11.154 4.297 9.695 1.00 92.38 354 VAL A O 1
ATOM 2825 N N . LEU A 1 355 ? 13.373 3.991 9.785 1.00 91.38 355 LEU A N 1
ATOM 2826 C CA . LEU A 1 355 ? 13.352 2.671 9.149 1.00 91.38 355 LEU A CA 1
ATOM 2827 C C . LEU A 1 355 ? 12.451 1.664 9.887 1.00 91.38 355 LEU A C 1
ATOM 2829 O O . LEU A 1 355 ? 12.370 1.612 11.122 1.00 91.38 355 LEU A O 1
ATOM 2833 N N . GLY A 1 356 ? 11.779 0.819 9.104 1.00 93.31 356 GLY A N 1
ATOM 2834 C CA . GLY A 1 356 ? 10.930 -0.253 9.619 1.00 93.31 356 GLY A CA 1
ATOM 2835 C C . GLY A 1 356 ? 9.595 0.216 10.206 1.00 93.31 356 GLY A C 1
ATOM 2836 O O . GLY A 1 356 ? 9.037 -0.491 11.052 1.00 93.31 356 GLY A O 1
ATOM 2837 N N . ARG A 1 357 ? 9.111 1.406 9.828 1.00 96.25 357 ARG A N 1
ATOM 2838 C CA . ARG A 1 357 ? 7.832 1.999 10.256 1.00 96.25 357 ARG A CA 1
ATOM 2839 C C . ARG A 1 357 ? 6.931 2.196 9.036 1.00 96.25 357 ARG A C 1
ATOM 2841 O O . ARG A 1 357 ? 6.871 3.285 8.470 1.00 96.25 357 ARG A O 1
ATOM 2848 N N . TYR A 1 358 ? 6.259 1.124 8.622 1.00 97.81 358 TYR A N 1
ATOM 2849 C CA . TYR A 1 358 ? 5.451 1.065 7.397 1.00 97.81 358 TYR A CA 1
ATOM 2850 C C . TYR A 1 358 ? 4.011 0.611 7.701 1.00 97.81 358 TYR A C 1
ATOM 2852 O O . TYR A 1 358 ? 3.804 -0.073 8.707 1.00 97.81 358 TYR A O 1
ATOM 2860 N N . PRO A 1 359 ? 3.008 0.953 6.871 1.00 98.56 359 PRO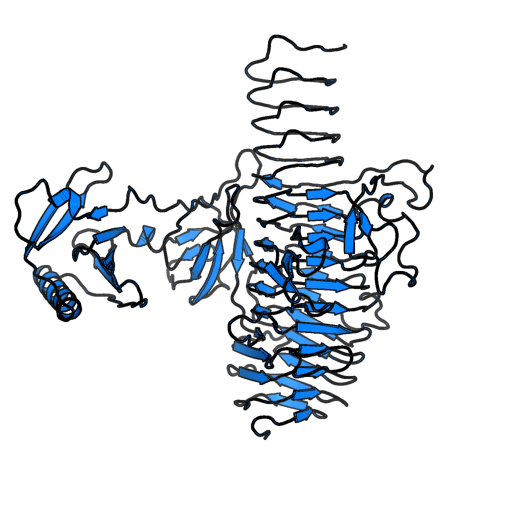 A N 1
ATOM 2861 C CA . PRO A 1 359 ? 1.614 0.622 7.157 1.00 98.56 359 PRO A CA 1
ATOM 2862 C C . PRO A 1 359 ? 1.385 -0.869 7.383 1.00 98.56 359 PRO A C 1
ATOM 2864 O O . PRO A 1 359 ? 0.692 -1.210 8.331 1.00 98.56 359 PRO A O 1
ATOM 2867 N N . LEU A 1 360 ? 2.003 -1.730 6.569 1.00 98.81 360 LEU A N 1
ATOM 2868 C CA . LEU A 1 360 ? 2.054 -3.179 6.763 1.00 98.81 360 LEU A CA 1
ATOM 2869 C C . LEU A 1 360 ? 3.478 -3.675 6.483 1.00 98.81 360 LEU A C 1
ATOM 2871 O O . LEU A 1 360 ? 4.036 -3.390 5.422 1.00 98.81 360 LEU A O 1
ATOM 2875 N N . HIS A 1 361 ? 4.076 -4.397 7.431 1.00 98.81 361 HIS A N 1
ATOM 2876 C CA . HIS A 1 361 ? 5.483 -4.789 7.366 1.00 98.81 361 HIS A CA 1
ATOM 2877 C C . HIS A 1 361 ? 5.694 -6.223 7.859 1.00 98.81 361 HIS A C 1
ATOM 2879 O O . HIS A 1 361 ? 5.627 -6.475 9.064 1.00 98.81 361 HIS A O 1
ATOM 2885 N N . TYR A 1 362 ? 6.015 -7.139 6.943 1.00 98.81 362 TYR A N 1
ATOM 2886 C CA . TYR A 1 362 ? 6.630 -8.416 7.309 1.00 98.81 362 TYR A CA 1
ATOM 2887 C C . TYR A 1 362 ? 8.120 -8.189 7.532 1.00 98.81 362 TYR A C 1
ATOM 2889 O O . TYR A 1 362 ? 8.838 -7.864 6.586 1.00 98.81 362 TYR A O 1
ATOM 2897 N N . HIS A 1 363 ? 8.568 -8.317 8.778 1.00 98.38 363 HIS A N 1
ATOM 2898 C CA . HIS A 1 363 ? 9.941 -8.029 9.159 1.00 98.38 363 HIS A CA 1
ATOM 2899 C C . HIS A 1 363 ? 10.658 -9.306 9.588 1.00 98.38 363 HIS A C 1
ATOM 2901 O O . HIS A 1 363 ? 10.360 -9.865 10.645 1.00 98.38 363 HIS A O 1
ATOM 2907 N N . MET A 1 364 ? 11.619 -9.735 8.769 1.00 97.75 364 MET A N 1
ATOM 2908 C CA . MET A 1 364 ? 12.490 -10.886 9.005 1.00 97.75 364 MET A CA 1
ATOM 2909 C C . MET A 1 364 ? 11.715 -12.164 9.341 1.00 97.75 364 MET A C 1
ATOM 2911 O O . MET A 1 364 ? 12.100 -12.905 10.237 1.00 97.75 364 MET A O 1
ATOM 2915 N N . CYS A 1 365 ? 10.587 -12.418 8.672 1.00 98.31 365 CYS A N 1
ATOM 2916 C CA . CYS A 1 365 ? 9.748 -13.580 8.967 1.00 98.31 365 CYS A CA 1
ATOM 2917 C C . CYS A 1 365 ? 10.306 -14.889 8.375 1.00 98.31 365 CYS A C 1
ATOM 2919 O O . CYS A 1 365 ? 9.741 -15.955 8.610 1.00 98.31 365 CYS A O 1
ATOM 2921 N N . GLY A 1 366 ? 11.392 -14.855 7.599 1.00 97.94 366 GLY A N 1
ATOM 2922 C CA . GLY A 1 366 ? 11.923 -16.060 6.968 1.00 97.94 366 GLY A CA 1
ATOM 2923 C C . GLY A 1 366 ? 10.916 -16.660 5.984 1.00 97.94 366 GLY A C 1
ATOM 2924 O O . GLY A 1 366 ? 10.295 -15.936 5.206 1.00 97.94 366 GLY A O 1
ATOM 2925 N N . ASN A 1 367 ? 10.762 -17.985 5.968 1.00 97.94 367 ASN A N 1
ATOM 2926 C CA . ASN A 1 367 ? 9.889 -18.662 5.010 1.00 97.94 367 ASN A CA 1
ATOM 2927 C C . ASN A 1 367 ? 8.448 -18.801 5.530 1.00 97.94 367 ASN A C 1
ATOM 2929 O O . ASN A 1 367 ? 8.167 -19.701 6.316 1.00 97.94 367 ASN A O 1
ATOM 2933 N N . LEU A 1 368 ? 7.518 -17.986 5.015 1.00 98.56 368 LEU A N 1
ATOM 2934 C CA . LEU A 1 368 ? 6.094 -18.055 5.382 1.00 98.56 368 LEU A CA 1
ATOM 2935 C C . LEU A 1 368 ? 5.382 -19.347 4.936 1.00 98.56 368 LEU A C 1
ATOM 2937 O O . LEU A 1 368 ? 4.243 -19.567 5.331 1.00 98.56 368 LEU A O 1
ATOM 2941 N N . SER A 1 369 ? 6.026 -20.191 4.121 1.00 97.62 369 SER A N 1
ATOM 2942 C CA . SER A 1 369 ? 5.510 -21.515 3.733 1.00 97.62 369 SER A CA 1
ATOM 2943 C C . SER A 1 369 ? 6.026 -22.669 4.602 1.00 97.62 369 SER A C 1
ATOM 2945 O O . SER A 1 369 ? 5.745 -23.829 4.309 1.00 97.62 369 SER A O 1
ATOM 2947 N N . ASP A 1 370 ? 6.816 -22.383 5.642 1.00 97.88 370 ASP A N 1
ATOM 2948 C CA . ASP A 1 370 ? 7.224 -23.397 6.612 1.00 97.88 370 ASP A CA 1
ATOM 2949 C C . ASP A 1 370 ? 6.093 -23.657 7.617 1.00 97.88 370 ASP A C 1
ATOM 2951 O O . ASP A 1 370 ? 5.977 -22.961 8.626 1.00 97.88 370 ASP A O 1
ATOM 2955 N N . ASP A 1 371 ? 5.290 -24.691 7.359 1.00 96.69 371 ASP A N 1
ATOM 2956 C CA . ASP A 1 371 ? 4.161 -25.106 8.208 1.00 96.69 371 ASP A CA 1
ATOM 2957 C C . ASP A 1 371 ? 4.566 -25.441 9.660 1.00 96.69 371 ASP A C 1
ATOM 2959 O O . ASP A 1 371 ? 3.715 -25.484 10.551 1.00 96.69 371 ASP A O 1
ATOM 2963 N N . SER A 1 372 ? 5.856 -25.700 9.928 1.00 97.00 372 SER A N 1
ATOM 2964 C CA . SER A 1 372 ? 6.348 -25.941 11.293 1.00 97.00 372 SER A CA 1
ATOM 2965 C C . SER A 1 372 ? 6.517 -24.654 12.107 1.00 97.00 372 SER A C 1
ATOM 2967 O O . SER A 1 372 ? 6.529 -24.703 13.339 1.00 97.00 372 SER A O 1
ATOM 2969 N N . VAL A 1 373 ? 6.625 -23.511 11.425 1.00 97.62 373 VAL A N 1
ATOM 2970 C CA . VAL A 1 373 ? 6.732 -22.174 12.022 1.00 97.62 373 VAL A CA 1
ATOM 2971 C C . VAL A 1 373 ? 5.409 -21.418 11.893 1.00 97.62 373 VAL A C 1
ATOM 2973 O O . VAL A 1 373 ? 4.974 -20.790 12.858 1.00 97.62 373 VAL A O 1
ATOM 2976 N N . TYR A 1 374 ? 4.765 -21.517 10.729 1.00 98.19 374 TYR A N 1
ATOM 2977 C CA . TYR A 1 374 ? 3.535 -20.822 10.359 1.00 98.19 374 TYR A CA 1
ATOM 2978 C C . TYR A 1 374 ? 2.429 -21.843 10.067 1.00 98.19 374 TYR A C 1
ATOM 2980 O O . TYR A 1 374 ? 2.225 -22.221 8.917 1.00 98.19 374 TYR A O 1
ATOM 2988 N N . PRO A 1 375 ? 1.688 -22.306 11.089 1.00 96.81 375 PRO A N 1
ATOM 2989 C CA . PRO A 1 375 ? 0.667 -23.340 10.907 1.00 96.81 375 PRO A CA 1
ATOM 2990 C C . PRO A 1 375 ? -0.552 -22.856 10.107 1.00 96.81 375 PRO A C 1
ATOM 2992 O O . PRO A 1 375 ? -1.393 -23.661 9.707 1.00 96.81 375 PRO A O 1
ATOM 2995 N N . VAL A 1 376 ? -0.677 -21.541 9.914 1.00 96.62 376 VAL A N 1
ATOM 2996 C CA . VAL A 1 376 ? -1.759 -20.895 9.177 1.00 96.62 376 VAL A CA 1
ATOM 2997 C C . VAL A 1 376 ? -1.165 -20.022 8.076 1.00 96.62 376 VAL A C 1
ATOM 2999 O O . VAL A 1 376 ? -0.309 -19.175 8.331 1.00 96.62 376 VAL A O 1
ATOM 3002 N N . GLU A 1 377 ? -1.662 -20.197 6.849 1.00 96.50 377 GLU A N 1
ATOM 3003 C CA . GLU A 1 377 ? -1.262 -19.379 5.702 1.00 96.50 377 GLU A CA 1
ATOM 3004 C C . GLU A 1 377 ? -1.540 -17.892 5.966 1.00 96.50 377 GLU A C 1
ATOM 3006 O O . GLU A 1 377 ? -2.679 -17.491 6.242 1.00 96.50 377 GLU A O 1
ATOM 3011 N N . SER A 1 378 ? -0.486 -17.082 5.856 1.00 98.38 378 SER A N 1
ATOM 3012 C CA . SER A 1 378 ? -0.528 -15.635 6.049 1.00 98.38 378 SER A CA 1
ATOM 3013 C C . SER A 1 378 ? -0.735 -14.896 4.730 1.00 98.38 378 SER A C 1
ATOM 3015 O O . SER A 1 378 ? -0.119 -15.233 3.718 1.00 98.38 378 SER A O 1
ATOM 3017 N N . TYR A 1 379 ? -1.567 -13.851 4.746 1.00 98.75 379 TYR A N 1
ATOM 3018 C CA . TYR A 1 379 ? -1.806 -13.006 3.577 1.00 98.75 379 TYR A CA 1
ATOM 3019 C C . TYR A 1 379 ? -2.169 -11.563 3.944 1.00 98.75 379 TYR A C 1
ATOM 3021 O O . TYR A 1 379 ? -2.762 -11.278 4.989 1.00 98.75 379 TYR A O 1
ATOM 3029 N N . ILE A 1 380 ? -1.894 -10.657 3.006 1.00 98.88 380 ILE A N 1
ATOM 3030 C CA . ILE A 1 380 ? -2.396 -9.281 2.986 1.00 98.88 380 ILE A CA 1
ATOM 3031 C C . ILE A 1 380 ? -3.221 -9.134 1.709 1.00 98.88 380 ILE A C 1
ATOM 3033 O O . ILE A 1 380 ? -2.667 -9.113 0.603 1.00 98.88 380 ILE A O 1
ATOM 3037 N N . ARG A 1 381 ? -4.550 -9.051 1.831 1.00 98.62 381 ARG A N 1
ATOM 3038 C CA . ARG A 1 381 ? -5.418 -8.975 0.651 1.00 98.62 381 ARG A CA 1
ATOM 3039 C C . ARG A 1 381 ? -6.582 -8.009 0.754 1.00 98.62 381 ARG A C 1
ATOM 3041 O O . ARG A 1 381 ? -7.137 -7.812 1.823 1.00 98.62 381 ARG A O 1
ATOM 3048 N N . ARG A 1 382 ? -7.026 -7.463 -0.378 1.00 98.69 382 ARG A N 1
ATOM 3049 C CA . ARG A 1 382 ? -8.219 -6.596 -0.448 1.00 98.69 382 ARG A CA 1
ATOM 3050 C C . ARG A 1 382 ? -8.157 -5.386 0.488 1.00 98.69 382 ARG A C 1
ATOM 3052 O O . ARG A 1 382 ? -9.190 -4.909 0.945 1.00 98.69 382 ARG A O 1
ATOM 3059 N N . ASN A 1 383 ? -6.959 -4.899 0.794 1.00 98.94 383 ASN A N 1
ATOM 3060 C CA . ASN A 1 383 ? -6.781 -3.716 1.628 1.00 98.94 383 ASN A CA 1
ATOM 3061 C C . ASN A 1 383 ? -6.753 -2.455 0.767 1.00 98.94 383 ASN A C 1
ATOM 3063 O O . ASN A 1 383 ? -6.365 -2.502 -0.401 1.00 98.94 383 ASN A O 1
ATOM 3067 N N . SER A 1 384 ? -7.138 -1.333 1.362 1.00 98.88 384 SER A N 1
ATOM 3068 C CA . SER A 1 384 ? -7.043 -0.008 0.757 1.00 98.88 384 SER A CA 1
ATOM 3069 C C . SER A 1 384 ? -6.072 0.826 1.587 1.00 98.88 384 SER A C 1
ATOM 3071 O O . SER A 1 384 ? -6.386 1.256 2.690 1.00 98.88 384 SER A O 1
ATOM 3073 N N . ILE A 1 385 ? -4.854 1.007 1.087 1.00 98.88 385 ILE A N 1
ATOM 3074 C CA . ILE A 1 385 ? -3.759 1.687 1.781 1.00 98.88 385 ILE A CA 1
ATOM 3075 C C . ILE A 1 385 ? -3.524 3.001 1.054 1.00 98.88 385 ILE A C 1
ATOM 3077 O O . ILE A 1 385 ? -3.021 3.003 -0.070 1.00 98.88 385 ILE A O 1
ATOM 3081 N N . HIS A 1 386 ? -3.934 4.114 1.656 1.00 98.62 386 HIS A N 1
ATOM 3082 C CA . HIS A 1 386 ? -3.900 5.390 0.956 1.00 98.62 386 HIS A CA 1
ATOM 3083 C C . HIS A 1 386 ? -3.615 6.586 1.850 1.00 98.62 386 HIS A C 1
ATOM 3085 O O . HIS A 1 386 ? -3.848 6.548 3.058 1.00 98.62 386 HIS A O 1
ATOM 3091 N N . HIS A 1 387 ? -3.109 7.666 1.248 1.00 97.12 387 HIS A N 1
ATOM 3092 C CA . HIS A 1 387 ? -2.771 8.900 1.965 1.00 97.12 387 HIS A CA 1
ATOM 3093 C C . HIS A 1 387 ? -1.861 8.617 3.168 1.00 97.12 387 HIS A C 1
ATOM 3095 O O . HIS A 1 387 ? -2.126 9.027 4.306 1.00 97.12 387 HIS A O 1
ATOM 3101 N N . THR A 1 388 ? -0.820 7.823 2.929 1.00 96.94 388 THR A N 1
ATOM 3102 C CA . THR A 1 388 ? 0.151 7.415 3.945 1.00 96.94 388 THR A CA 1
ATOM 3103 C C . THR A 1 388 ? 1.406 8.278 3.852 1.00 96.94 388 THR A C 1
ATOM 3105 O O . THR A 1 388 ? 1.801 8.762 2.790 1.00 96.94 388 THR A O 1
ATOM 3108 N N . HIS A 1 389 ? 2.052 8.483 4.994 1.00 95.19 389 HIS A N 1
ATOM 3109 C CA . HIS A 1 389 ? 3.274 9.264 5.097 1.00 95.19 389 HIS A CA 1
ATOM 3110 C C . HIS A 1 389 ? 4.515 8.500 4.641 1.00 95.19 389 HIS A C 1
ATOM 3112 O O . HIS A 1 389 ? 5.520 9.142 4.342 1.00 95.19 389 HIS A O 1
ATOM 3118 N N . PHE A 1 390 ? 4.472 7.162 4.614 1.00 95.00 390 PHE A N 1
ATOM 3119 C CA . PHE A 1 390 ? 5.593 6.361 4.135 1.00 95.00 390 PHE A CA 1
ATOM 3120 C C . PHE A 1 390 ? 5.177 4.934 3.735 1.00 95.00 390 PHE A C 1
ATOM 3122 O O . PHE A 1 390 ? 5.063 4.060 4.595 1.00 95.00 390 PHE A O 1
ATOM 3129 N N . ARG A 1 391 ? 5.032 4.709 2.419 1.00 94.62 391 ARG A N 1
ATOM 3130 C CA . ARG A 1 391 ? 4.796 3.423 1.724 1.00 94.62 391 ARG A CA 1
ATOM 3131 C C . ARG A 1 391 ? 3.413 2.794 1.880 1.00 94.62 391 ARG A C 1
ATOM 3133 O O . ARG A 1 391 ? 2.530 3.379 2.504 1.00 94.62 391 ARG A O 1
ATOM 3140 N N . CYS A 1 392 ? 3.236 1.599 1.305 1.00 98.12 392 CYS A N 1
ATOM 3141 C CA . CYS A 1 392 ? 2.068 0.740 1.510 1.00 98.12 392 CYS A CA 1
ATOM 3142 C C . CYS A 1 392 ? 2.427 -0.567 2.224 1.00 98.12 392 CYS A C 1
ATOM 3144 O O . CYS A 1 392 ? 2.036 -0.765 3.374 1.00 98.12 392 CYS A O 1
ATOM 3146 N N . VAL A 1 393 ? 3.174 -1.450 1.554 1.00 98.75 393 VAL A N 1
ATOM 3147 C CA . VAL A 1 393 ? 3.526 -2.779 2.072 1.00 98.75 393 VAL A CA 1
ATOM 3148 C C . VAL A 1 393 ? 5.020 -3.007 1.907 1.00 98.75 393 VAL A C 1
ATOM 3150 O O . VAL A 1 393 ? 5.545 -2.872 0.802 1.00 98.75 393 VAL A O 1
ATOM 3153 N N . THR A 1 394 ? 5.678 -3.396 2.995 1.00 98.62 394 THR A N 1
ATOM 3154 C CA . THR A 1 394 ? 7.109 -3.710 3.014 1.00 98.62 394 THR A CA 1
ATOM 3155 C C . THR A 1 394 ? 7.328 -5.178 3.365 1.00 98.62 394 THR A C 1
ATOM 3157 O O . THR A 1 394 ? 6.787 -5.672 4.359 1.00 98.62 394 THR A O 1
ATOM 3160 N N . ILE A 1 395 ? 8.133 -5.859 2.554 1.00 98.69 395 ILE A N 1
ATOM 3161 C CA . ILE A 1 395 ? 8.609 -7.224 2.772 1.00 98.69 395 ILE A CA 1
ATOM 3162 C C . ILE A 1 395 ? 10.112 -7.135 3.022 1.00 98.69 395 ILE A C 1
ATOM 3164 O O . ILE A 1 395 ? 10.840 -6.669 2.154 1.00 98.69 395 ILE A O 1
ATOM 3168 N N . HIS A 1 396 ? 10.557 -7.553 4.201 1.00 98.12 396 HIS A N 1
ATOM 3169 C CA . HIS A 1 396 ? 11.959 -7.483 4.607 1.00 98.12 396 HIS A CA 1
ATOM 3170 C C . HIS A 1 396 ? 12.398 -8.857 5.098 1.00 98.12 396 HIS A C 1
ATOM 3172 O O . HIS A 1 396 ? 11.771 -9.390 6.021 1.00 98.12 396 HIS A O 1
ATOM 3178 N N . GLY A 1 397 ? 13.414 -9.459 4.471 1.00 98.00 397 GLY A N 1
ATOM 3179 C CA . GLY A 1 397 ? 13.964 -10.765 4.873 1.00 98.00 397 GLY A CA 1
ATOM 3180 C C . GLY A 1 397 ? 12.894 -11.858 5.006 1.00 98.00 397 GLY A C 1
ATOM 3181 O O . GLY A 1 397 ? 12.909 -12.667 5.935 1.00 98.00 397 GLY A O 1
ATOM 3182 N N . THR A 1 398 ? 11.877 -11.800 4.144 1.00 98.62 398 THR A N 1
ATOM 3183 C CA . THR A 1 398 ? 10.689 -12.654 4.198 1.00 98.62 398 THR A CA 1
ATOM 3184 C C . THR A 1 398 ? 10.423 -13.247 2.818 1.00 98.62 398 THR A C 1
ATOM 3186 O O . THR A 1 398 ? 10.423 -12.536 1.814 1.00 98.62 398 THR A O 1
ATOM 3189 N N . HIS A 1 399 ? 10.171 -14.552 2.770 1.00 98.38 399 HIS A N 1
ATOM 3190 C CA . HIS A 1 399 ? 9.907 -15.313 1.553 1.00 98.38 399 HIS A CA 1
ATOM 3191 C C . HIS A 1 399 ? 8.460 -15.809 1.528 1.00 98.38 399 HIS A C 1
ATOM 3193 O O . HIS A 1 399 ? 7.828 -15.965 2.574 1.00 98.38 399 HIS A O 1
ATOM 3199 N N . HIS A 1 400 ? 7.944 -16.104 0.333 1.00 98.44 400 HIS A N 1
ATOM 3200 C CA . HIS A 1 400 ? 6.592 -16.649 0.136 1.00 98.44 400 HIS A CA 1
ATOM 3201 C C . HIS A 1 400 ? 5.444 -15.738 0.614 1.00 98.44 400 HIS A C 1
ATOM 3203 O O . HIS A 1 400 ? 4.324 -16.208 0.815 1.00 98.44 400 HIS A O 1
ATOM 3209 N N . ALA A 1 401 ? 5.686 -14.430 0.750 1.00 98.62 401 ALA A N 1
ATOM 3210 C CA . ALA A 1 401 ? 4.647 -13.472 1.117 1.00 98.62 401 ALA A CA 1
ATOM 3211 C C . ALA A 1 401 ? 3.538 -13.377 0.056 1.00 98.62 401 ALA A C 1
ATOM 3213 O O . ALA A 1 401 ? 3.768 -13.535 -1.146 1.00 98.62 401 ALA A O 1
ATOM 3214 N N . GLN A 1 402 ? 2.318 -13.101 0.511 1.00 98.62 402 GLN A N 1
ATOM 3215 C CA . GLN A 1 402 ? 1.105 -13.183 -0.297 1.00 98.62 402 GLN A CA 1
ATOM 3216 C C . GLN A 1 402 ? 0.335 -11.863 -0.307 1.00 98.62 402 GLN A C 1
ATOM 3218 O O . GLN A 1 402 ? -0.318 -11.515 0.678 1.00 98.62 402 GLN A O 1
ATOM 3223 N N . LEU A 1 403 ? 0.403 -11.138 -1.428 1.00 98.75 403 LEU A N 1
ATOM 3224 C CA . LEU A 1 403 ? -0.180 -9.807 -1.597 1.00 98.75 403 LEU A CA 1
ATOM 3225 C C . LEU A 1 403 ? -1.186 -9.800 -2.757 1.00 98.75 403 LEU A C 1
ATOM 3227 O O . LEU A 1 403 ? -0.796 -9.797 -3.931 1.00 98.75 403 LEU A O 1
ATOM 3231 N N . PHE A 1 404 ? -2.483 -9.772 -2.431 1.00 98.19 404 PHE A N 1
ATOM 3232 C CA . PHE A 1 404 ? -3.561 -9.912 -3.419 1.00 98.19 404 PHE A CA 1
ATOM 3233 C C . PHE A 1 404 ? -4.588 -8.787 -3.381 1.00 98.19 404 PHE A C 1
ATOM 3235 O O . PHE A 1 404 ? -5.095 -8.445 -2.318 1.00 98.19 404 PHE A O 1
ATOM 3242 N N . ASP A 1 405 ? -4.999 -8.277 -4.540 1.00 98.69 405 ASP A N 1
ATOM 3243 C CA . ASP A 1 405 ? -6.157 -7.375 -4.629 1.00 98.69 405 ASP A CA 1
ATOM 3244 C C . ASP A 1 405 ? -6.031 -6.113 -3.747 1.00 98.69 405 ASP A C 1
ATOM 3246 O O . ASP A 1 405 ? -7.041 -5.569 -3.307 1.00 98.69 405 ASP A O 1
ATOM 3250 N N . ASN A 1 406 ? -4.819 -5.647 -3.427 1.00 98.94 406 ASN A N 1
ATOM 3251 C CA . ASN A 1 406 ? -4.630 -4.455 -2.598 1.00 98.94 406 ASN A CA 1
ATOM 3252 C C . ASN A 1 406 ? -4.601 -3.185 -3.456 1.00 98.94 406 ASN A C 1
ATOM 3254 O O . ASN A 1 406 ? -4.081 -3.191 -4.573 1.00 98.94 406 ASN A O 1
ATOM 3258 N N . VAL A 1 407 ? -5.112 -2.089 -2.902 1.00 98.88 407 VAL A N 1
ATOM 3259 C CA . VAL A 1 407 ? -5.013 -0.738 -3.459 1.00 98.88 407 VAL A CA 1
ATOM 3260 C C . VAL A 1 407 ? -3.971 0.041 -2.663 1.00 98.88 407 VAL A C 1
ATOM 3262 O O . VAL A 1 407 ? -4.054 0.107 -1.440 1.00 98.88 407 VAL A O 1
ATOM 3265 N N . CYS A 1 408 ? -2.996 0.621 -3.356 1.00 98.75 408 CYS A N 1
ATOM 3266 C CA . CYS A 1 408 ? -1.924 1.441 -2.804 1.00 98.75 408 CYS A CA 1
ATOM 3267 C C . CYS A 1 408 ? -1.938 2.816 -3.482 1.00 98.75 408 CYS A C 1
ATOM 3269 O O . CYS A 1 408 ? -1.525 2.939 -4.635 1.00 98.75 408 CYS A O 1
ATOM 3271 N N . TYR A 1 409 ? -2.439 3.845 -2.800 1.00 98.56 409 TYR A N 1
ATOM 3272 C CA . TYR A 1 409 ? -2.752 5.123 -3.444 1.00 98.56 409 TYR A CA 1
ATOM 3273 C C . TYR A 1 409 ? -2.254 6.348 -2.669 1.00 98.56 409 TYR A C 1
ATOM 3275 O O . TYR A 1 409 ? -2.517 6.489 -1.481 1.00 98.56 409 TYR A O 1
ATOM 3283 N N . ASN A 1 410 ? -1.592 7.281 -3.357 1.00 97.31 410 ASN A N 1
ATOM 3284 C CA . ASN A 1 410 ? -1.178 8.576 -2.805 1.00 97.31 410 ASN A CA 1
ATOM 3285 C C . ASN A 1 410 ? -0.297 8.418 -1.550 1.00 97.31 410 ASN A C 1
ATOM 3287 O O . ASN A 1 410 ? -0.718 8.668 -0.418 1.00 97.31 410 ASN A O 1
ATOM 3291 N N . THR A 1 411 ? 0.925 7.928 -1.751 1.00 95.88 411 THR A N 1
ATOM 3292 C CA . THR A 1 411 ? 1.851 7.567 -0.667 1.00 95.88 411 THR A CA 1
ATOM 3293 C C . THR A 1 411 ? 3.241 8.118 -0.938 1.00 95.88 411 THR A C 1
ATOM 3295 O O . THR A 1 411 ? 3.693 8.100 -2.082 1.00 95.88 411 THR A O 1
ATOM 3298 N N . PHE A 1 412 ? 3.975 8.525 0.096 1.00 96.25 412 PHE A N 1
ATOM 3299 C CA . PHE A 1 412 ? 5.389 8.866 -0.082 1.00 96.25 412 PHE A CA 1
ATOM 3300 C C . PHE A 1 412 ? 6.297 7.630 -0.088 1.00 96.25 412 PHE A C 1
ATOM 3302 O O . PHE A 1 412 ? 6.074 6.684 0.672 1.00 96.25 412 PHE A O 1
ATOM 3309 N N . GLY A 1 413 ? 7.358 7.676 -0.894 1.00 96.12 413 GLY A N 1
ATOM 3310 C CA . GLY A 1 413 ? 8.303 6.577 -1.089 1.00 96.12 413 GLY A CA 1
ATOM 3311 C C . GLY A 1 413 ? 7.742 5.449 -1.956 1.00 96.12 413 GLY A C 1
ATOM 3312 O O . GLY A 1 413 ? 6.742 5.613 -2.657 1.00 96.12 413 GLY A O 1
ATOM 3313 N N . HIS A 1 414 ? 8.409 4.296 -1.934 1.00 97.62 414 HIS A N 1
ATOM 3314 C CA . HIS A 1 414 ? 7.959 3.113 -2.676 1.00 97.62 414 HIS A CA 1
ATOM 3315 C C . HIS A 1 414 ? 6.588 2.579 -2.205 1.00 97.62 414 HIS A C 1
ATOM 3317 O O . HIS A 1 414 ? 6.221 2.725 -1.044 1.00 97.62 414 HIS A O 1
ATOM 3323 N N . GLY A 1 415 ? 5.826 1.934 -3.092 1.00 98.19 415 GLY A N 1
ATOM 3324 C CA . GLY A 1 415 ? 4.509 1.359 -2.789 1.00 98.19 415 GLY A CA 1
ATOM 3325 C C . GLY A 1 415 ? 4.609 -0.029 -2.151 1.00 98.19 415 GLY A C 1
ATOM 3326 O O . GLY A 1 415 ? 4.517 -0.173 -0.929 1.00 98.19 415 GLY A O 1
ATOM 3327 N N . PHE A 1 416 ? 4.790 -1.043 -2.999 1.00 98.69 416 PHE A N 1
ATOM 3328 C CA . PHE A 1 416 ? 5.123 -2.421 -2.637 1.00 98.69 416 PHE A CA 1
ATOM 3329 C C . PHE A 1 416 ? 6.643 -2.586 -2.694 1.00 98.69 416 PHE A C 1
ATOM 3331 O O . PHE A 1 416 ? 7.234 -2.483 -3.771 1.00 98.69 416 PHE A O 1
ATOM 3338 N N . PHE A 1 417 ? 7.271 -2.795 -1.538 1.00 98.12 417 PHE A N 1
ATOM 3339 C CA . PHE A 1 417 ? 8.714 -2.655 -1.364 1.00 98.12 417 PHE A CA 1
ATOM 3340 C C . PHE A 1 417 ? 9.350 -3.917 -0.777 1.00 98.12 417 PHE A C 1
ATOM 3342 O O . PHE A 1 417 ? 9.027 -4.300 0.346 1.00 98.12 417 PHE A O 1
ATOM 3349 N N . LEU A 1 418 ? 10.246 -4.549 -1.538 1.00 97.94 418 LEU A N 1
ATOM 3350 C CA . LEU A 1 418 ? 11.145 -5.601 -1.050 1.00 97.94 418 LEU A CA 1
A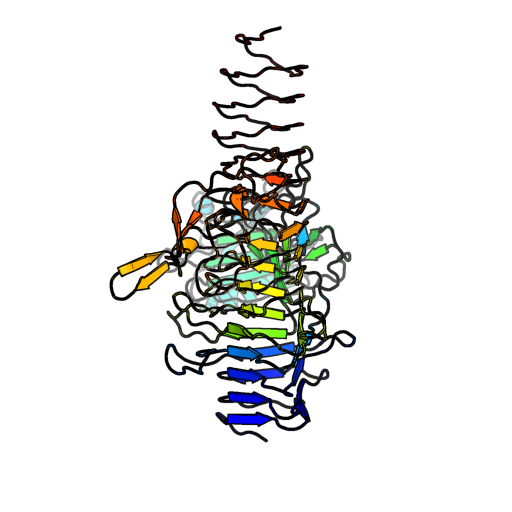TOM 3351 C C . LEU A 1 418 ? 12.450 -4.939 -0.592 1.00 97.94 418 LEU A C 1
ATOM 3353 O O . LEU A 1 418 ? 13.057 -4.219 -1.380 1.00 97.94 418 LEU A O 1
ATOM 3357 N N . GLU A 1 419 ? 12.830 -5.106 0.673 1.00 94.31 419 GLU A N 1
ATOM 3358 C CA . GLU A 1 419 ? 13.740 -4.165 1.341 1.00 94.31 419 GLU A CA 1
ATOM 3359 C C . GLU A 1 419 ? 15.219 -4.407 1.075 1.00 94.31 419 GLU A C 1
ATOM 3361 O O . GLU A 1 419 ? 15.940 -3.423 0.945 1.00 94.31 419 GLU A O 1
ATOM 3366 N N . ASP A 1 420 ? 15.681 -5.657 0.992 1.00 91.50 420 ASP A N 1
ATOM 3367 C CA . ASP A 1 420 ? 17.126 -5.899 0.999 1.00 91.50 420 ASP A CA 1
ATOM 3368 C C . ASP A 1 420 ? 17.644 -6.935 -0.008 1.00 91.50 420 ASP A C 1
ATOM 3370 O O . ASP A 1 420 ? 18.847 -7.157 -0.087 1.00 91.50 420 ASP A O 1
ATOM 3374 N N . GLY A 1 421 ? 16.789 -7.532 -0.842 1.00 94.06 421 GLY A N 1
ATOM 3375 C CA . GLY A 1 421 ? 17.200 -8.382 -1.969 1.00 94.06 421 GLY A CA 1
ATOM 3376 C C . GLY A 1 421 ? 17.286 -9.867 -1.646 1.00 94.06 421 GLY A C 1
ATOM 3377 O O . GLY A 1 421 ? 17.420 -10.687 -2.564 1.00 94.06 421 GLY A O 1
ATOM 3378 N N . GLY A 1 422 ? 17.157 -10.238 -0.371 1.00 94.25 422 GLY A N 1
ATOM 3379 C CA . GLY A 1 422 ? 17.017 -11.632 0.040 1.00 94.25 422 GLY A CA 1
ATOM 3380 C C . GLY A 1 422 ? 15.621 -12.204 -0.224 1.00 94.25 422 GLY A C 1
ATOM 3381 O O . GLY A 1 422 ? 15.465 -13.420 -0.301 1.00 94.25 422 GLY A O 1
ATOM 3382 N N . GLU A 1 423 ? 14.599 -11.362 -0.378 1.00 97.75 423 GLU A N 1
ATOM 3383 C CA . GLU A 1 423 ? 13.198 -11.782 -0.426 1.00 97.75 423 GLU A CA 1
ATOM 3384 C C . GLU A 1 423 ? 12.865 -12.530 -1.721 1.00 97.75 423 GLU A C 1
ATOM 3386 O O . GLU A 1 423 ? 13.056 -12.030 -2.828 1.00 97.75 423 GLU A O 1
ATOM 3391 N N . THR A 1 424 ? 12.300 -13.731 -1.612 1.00 97.88 424 THR A N 1
ATOM 3392 C CA . THR A 1 424 ? 11.988 -14.589 -2.767 1.00 97.88 424 THR A CA 1
ATOM 3393 C C . THR A 1 424 ? 10.577 -15.145 -2.679 1.00 97.88 424 THR A C 1
ATOM 3395 O O . THR A 1 424 ? 9.991 -15.278 -1.606 1.00 97.88 424 THR A O 1
ATOM 3398 N N . PHE A 1 425 ? 10.012 -15.482 -3.834 1.00 98.19 425 PHE A N 1
ATOM 3399 C CA . PHE A 1 425 ? 8.709 -16.128 -3.968 1.00 98.19 425 PHE A CA 1
ATOM 3400 C C . PHE A 1 425 ? 7.529 -15.332 -3.399 1.00 98.19 425 PHE A C 1
ATOM 3402 O O . PHE A 1 425 ? 6.472 -15.906 -3.142 1.00 98.19 425 PHE A O 1
ATOM 3409 N N . THR A 1 426 ? 7.665 -14.011 -3.273 1.00 98.50 426 THR A N 1
ATOM 3410 C CA . THR A 1 426 ? 6.527 -13.133 -2.999 1.00 98.50 426 THR A CA 1
ATOM 3411 C C . THR A 1 426 ? 5.579 -13.150 -4.196 1.00 98.50 426 THR A C 1
ATOM 3413 O O . THR A 1 426 ? 5.989 -13.042 -5.358 1.00 98.50 426 THR A O 1
ATOM 3416 N N . ARG A 1 427 ? 4.285 -13.295 -3.911 1.00 98.62 427 ARG A N 1
ATOM 3417 C CA . ARG A 1 427 ? 3.207 -13.243 -4.896 1.00 98.62 427 ARG A CA 1
ATOM 3418 C C . ARG A 1 427 ? 2.528 -11.884 -4.830 1.00 98.62 427 ARG A C 1
ATOM 3420 O O . ARG A 1 427 ? 1.852 -11.574 -3.856 1.00 98.62 427 ARG A O 1
ATOM 3427 N N . LEU A 1 428 ? 2.706 -11.102 -5.887 1.00 98.81 428 LEU A N 1
ATOM 3428 C CA . LEU A 1 428 ? 2.069 -9.814 -6.131 1.00 98.81 428 LEU A CA 1
ATOM 3429 C C . LEU A 1 428 ? 1.046 -10.014 -7.243 1.00 98.81 428 LEU A C 1
ATOM 3431 O O . LEU A 1 428 ? 1.409 -10.123 -8.419 1.00 98.81 428 LEU A O 1
ATOM 3435 N N . GLU A 1 429 ? -0.232 -10.093 -6.887 1.00 98.62 429 GLU A N 1
ATOM 3436 C CA . GLU A 1 429 ? -1.279 -10.372 -7.862 1.00 98.62 429 GLU A CA 1
ATOM 3437 C C . GLU A 1 429 ? -2.518 -9.490 -7.705 1.00 98.62 429 GLU A C 1
ATOM 3439 O O . GLU A 1 429 ? -3.064 -9.343 -6.615 1.00 98.62 429 GLU A O 1
ATOM 3444 N N . ARG A 1 430 ? -2.988 -8.930 -8.828 1.00 98.56 430 ARG A N 1
ATOM 3445 C CA . ARG A 1 430 ? -4.160 -8.036 -8.873 1.00 98.56 430 ARG A CA 1
ATOM 3446 C C . ARG A 1 430 ? -4.054 -6.820 -7.949 1.00 98.56 430 ARG A C 1
ATOM 3448 O O . ARG A 1 430 ? -5.069 -6.307 -7.498 1.00 98.56 430 ARG A O 1
ATOM 3455 N N . ASN A 1 431 ? -2.854 -6.330 -7.656 1.00 98.94 431 ASN A N 1
ATOM 3456 C CA . ASN A 1 431 ? -2.689 -5.102 -6.884 1.00 98.94 431 ASN A CA 1
ATOM 3457 C C . ASN A 1 431 ? -2.744 -3.873 -7.802 1.00 98.94 431 ASN A C 1
ATOM 3459 O O . ASN A 1 431 ? -2.200 -3.898 -8.909 1.00 98.94 431 ASN A O 1
ATOM 3463 N N . LEU A 1 432 ? -3.364 -2.798 -7.319 1.00 98.88 432 LEU A N 1
ATOM 3464 C CA . LEU A 1 432 ? -3.394 -1.486 -7.960 1.00 98.88 432 LEU A CA 1
ATOM 3465 C C . LEU A 1 432 ? -2.514 -0.527 -7.162 1.00 98.88 432 LEU A C 1
ATOM 3467 O O . LEU A 1 432 ? -2.706 -0.366 -5.959 1.00 98.88 432 LEU A O 1
ATOM 3471 N N . GLY A 1 433 ? -1.566 0.121 -7.829 1.00 98.38 433 GLY A N 1
ATOM 3472 C CA . GLY A 1 433 ? -0.718 1.142 -7.237 1.00 98.38 433 GLY A CA 1
ATOM 3473 C C . GLY A 1 433 ? -0.705 2.430 -8.056 1.00 98.38 433 GLY A C 1
ATOM 3474 O O . GLY A 1 433 ? -0.601 2.381 -9.280 1.00 98.38 433 GLY A O 1
ATOM 3475 N N . LEU A 1 434 ? -0.822 3.572 -7.379 1.00 95.94 434 LEU A N 1
ATOM 3476 C CA . LEU A 1 434 ? -0.852 4.911 -7.972 1.00 95.94 434 LEU A CA 1
ATOM 3477 C C . LEU A 1 434 ? -0.310 5.956 -6.984 1.00 95.94 434 LEU A C 1
ATOM 3479 O O . LEU A 1 434 ? -0.554 5.883 -5.780 1.00 95.94 434 LEU A O 1
ATOM 3483 N N . GLY A 1 435 ? 0.347 6.993 -7.496 1.00 96.06 435 GLY A N 1
ATOM 3484 C CA . GLY A 1 435 ? 0.648 8.210 -6.742 1.00 96.06 435 GLY A CA 1
ATOM 3485 C C . GLY A 1 435 ? 1.772 8.039 -5.725 1.00 96.06 435 GLY A C 1
ATOM 3486 O O . GLY A 1 435 ? 1.750 8.680 -4.671 1.00 96.06 435 GLY A O 1
ATOM 3487 N N . GLN A 1 436 ? 2.742 7.166 -6.021 1.00 96.44 436 GLN A N 1
ATOM 3488 C CA . GLN A 1 436 ? 3.996 7.101 -5.271 1.00 96.44 436 GLN A CA 1
ATOM 3489 C C . GLN A 1 436 ? 4.811 8.369 -5.534 1.00 96.44 436 GLN A C 1
ATOM 3491 O O . GLN A 1 436 ? 5.168 8.660 -6.678 1.00 96.44 436 GLN A O 1
ATOM 3496 N N . GLN A 1 437 ? 5.086 9.111 -4.464 1.00 94.69 437 GLN A N 1
ATOM 3497 C CA . GLN A 1 437 ? 5.670 10.450 -4.509 1.00 94.69 437 GLN A CA 1
ATOM 3498 C C . GLN A 1 437 ? 6.955 10.547 -3.703 1.00 94.69 437 GLN A C 1
ATOM 3500 O O . GLN A 1 437 ? 7.147 9.842 -2.707 1.00 94.69 437 GLN A O 1
ATOM 3505 N N . SER A 1 438 ? 7.838 11.450 -4.115 1.00 92.56 438 SER A N 1
ATOM 3506 C CA . SER A 1 438 ? 9.048 11.726 -3.347 1.00 92.56 438 SER A CA 1
ATOM 3507 C C . SER A 1 438 ? 8.662 12.444 -2.062 1.00 92.56 438 SER A C 1
ATOM 3509 O O . SER A 1 438 ? 7.950 13.446 -2.083 1.00 92.56 438 SER A O 1
ATOM 3511 N N . TRP A 1 439 ? 9.133 11.937 -0.925 1.00 92.25 439 TRP A N 1
ATOM 3512 C CA . TRP A 1 439 ? 8.991 12.666 0.329 1.00 92.25 439 TRP A CA 1
ATOM 3513 C C . TRP A 1 439 ? 9.882 13.910 0.305 1.00 92.25 439 TRP A C 1
ATOM 3515 O O . TRP A 1 439 ? 11.053 13.815 -0.058 1.00 92.25 439 TRP A O 1
ATOM 3525 N N . GLU A 1 440 ? 9.352 15.051 0.733 1.00 90.75 440 GLU A N 1
ATOM 3526 C CA . GLU A 1 440 ? 10.102 16.298 0.879 1.00 90.75 440 GLU A CA 1
ATOM 3527 C C . GLU A 1 440 ? 10.067 16.745 2.338 1.00 90.75 440 GLU A C 1
ATOM 3529 O O . GLU A 1 440 ? 9.000 16.944 2.923 1.00 90.75 440 GLU A O 1
ATOM 3534 N N . GLY A 1 441 ? 11.239 16.951 2.933 1.00 86.38 441 GLY A N 1
ATOM 3535 C CA . GLY A 1 441 ? 11.330 17.464 4.293 1.00 86.38 441 GLY A CA 1
ATOM 3536 C C . GLY A 1 441 ? 12.720 17.954 4.661 1.00 86.38 441 GLY A C 1
ATOM 3537 O O . GLY A 1 441 ? 13.479 18.433 3.817 1.00 86.38 441 GLY A O 1
ATOM 3538 N N . LYS A 1 442 ? 13.045 17.936 5.957 1.00 82.94 442 LYS A N 1
ATOM 3539 C CA . LYS A 1 442 ? 14.303 18.494 6.472 1.00 82.94 442 LYS A CA 1
ATOM 3540 C C . LYS A 1 442 ? 14.950 17.568 7.491 1.00 82.94 442 LYS A C 1
ATOM 3542 O O . LYS A 1 442 ? 14.303 17.163 8.450 1.00 82.94 442 LYS A O 1
ATOM 3547 N N . ILE A 1 443 ? 16.252 17.341 7.335 1.00 79.06 443 ILE A N 1
ATOM 3548 C CA . ILE A 1 443 ? 17.115 16.757 8.366 1.00 79.06 443 ILE A CA 1
ATOM 3549 C C . ILE A 1 443 ? 17.962 17.898 8.937 1.00 79.06 443 ILE A C 1
ATOM 3551 O O . ILE A 1 443 ? 18.854 18.444 8.280 1.00 79.06 443 ILE A O 1
ATOM 3555 N N . GLY A 1 444 ? 17.628 18.342 10.150 1.00 82.44 444 GLY A N 1
ATOM 3556 C CA . GLY A 1 444 ? 18.192 19.565 10.721 1.00 82.44 444 GLY A CA 1
ATOM 3557 C C . GLY A 1 444 ? 17.874 20.792 9.854 1.00 82.44 444 GLY A C 1
ATOM 3558 O O . GLY A 1 444 ? 16.718 21.184 9.717 1.00 82.44 444 GLY A O 1
ATOM 3559 N N . LYS A 1 445 ? 18.904 21.418 9.265 1.00 83.62 445 LYS A N 1
ATOM 3560 C CA . LYS A 1 445 ? 18.753 22.567 8.344 1.00 83.62 445 LYS A CA 1
ATOM 3561 C C . LYS A 1 445 ? 18.824 22.188 6.859 1.00 83.62 445 LYS A C 1
ATOM 3563 O O . LYS A 1 445 ? 18.723 23.075 6.015 1.00 83.62 445 LYS A O 1
ATOM 3568 N N . VAL A 1 446 ? 19.021 20.910 6.538 1.00 85.06 446 VAL A N 1
ATOM 3569 C CA . VAL A 1 446 ? 19.236 20.434 5.167 1.00 85.06 446 VAL A CA 1
ATOM 3570 C C . VAL A 1 446 ? 17.913 19.941 4.592 1.00 85.06 446 VAL A C 1
ATOM 3572 O O . VAL A 1 446 ? 17.297 19.033 5.150 1.00 85.06 446 VAL A O 1
ATOM 3575 N N . GLY A 1 447 ? 17.472 20.549 3.488 1.00 85.56 447 GLY A N 1
ATOM 3576 C CA . GLY A 1 447 ? 16.349 20.029 2.704 1.00 85.56 447 GLY A CA 1
ATOM 3577 C C . GLY A 1 447 ? 16.699 18.646 2.164 1.00 85.56 447 GLY A C 1
ATOM 3578 O O . GLY A 1 447 ? 17.793 18.455 1.638 1.00 85.56 447 GLY A O 1
ATOM 3579 N N . THR A 1 448 ? 15.810 17.681 2.366 1.00 86.25 448 THR A N 1
ATOM 3580 C CA . THR A 1 448 ? 16.023 16.276 2.016 1.00 86.25 448 THR A CA 1
ATOM 3581 C C . THR A 1 448 ? 14.849 15.788 1.184 1.00 86.25 448 THR A C 1
ATOM 3583 O O . THR A 1 448 ? 13.704 15.917 1.612 1.00 86.25 448 THR A O 1
ATOM 3586 N N . THR A 1 449 ? 15.171 15.208 0.030 1.00 87.00 449 THR A N 1
ATOM 3587 C CA . THR A 1 449 ? 14.229 14.528 -0.861 1.00 87.00 449 THR A CA 1
ATOM 3588 C C . THR A 1 449 ? 14.431 13.019 -0.738 1.00 87.00 449 THR A C 1
ATOM 3590 O O . THR A 1 449 ? 15.571 12.547 -0.804 1.00 87.00 449 THR A O 1
ATOM 3593 N N . GLY A 1 450 ? 13.332 12.279 -0.604 1.00 86.50 450 GLY A N 1
ATOM 3594 C CA . GLY A 1 450 ? 13.311 10.847 -0.311 1.00 86.50 450 GLY A CA 1
ATOM 3595 C C . GLY A 1 450 ? 13.419 10.570 1.192 1.00 86.50 450 GLY A C 1
ATOM 3596 O O . GLY A 1 450 ? 14.229 11.178 1.891 1.00 86.50 450 GLY A O 1
ATOM 3597 N N . ALA A 1 451 ? 12.587 9.658 1.699 1.00 86.38 451 ALA A N 1
ATOM 3598 C CA . ALA A 1 451 ? 12.630 9.235 3.100 1.00 86.38 451 ALA A CA 1
ATOM 3599 C C . ALA A 1 451 ? 13.824 8.301 3.378 1.00 86.38 451 ALA A C 1
ATOM 3601 O O . ALA A 1 451 ? 14.403 8.351 4.462 1.00 86.38 451 ALA A O 1
ATOM 3602 N N . ILE A 1 452 ? 14.227 7.505 2.386 1.00 90.88 452 ILE A N 1
ATOM 3603 C CA . ILE A 1 452 ? 15.554 6.885 2.285 1.00 90.88 452 ILE A CA 1
ATOM 3604 C C . ILE A 1 452 ? 16.177 7.194 0.909 1.00 90.88 452 ILE A C 1
ATOM 3606 O O . ILE A 1 452 ? 15.474 7.697 0.027 1.00 90.88 452 ILE A O 1
ATOM 3610 N N . PRO A 1 453 ? 17.485 6.946 0.688 1.00 92.12 453 PRO A N 1
ATOM 3611 C CA . PRO A 1 453 ? 18.141 7.341 -0.558 1.00 92.12 453 PRO A CA 1
ATOM 3612 C C . PRO A 1 453 ? 17.509 6.762 -1.841 1.00 92.12 453 PRO A C 1
ATOM 3614 O O . PRO A 1 453 ? 17.452 7.496 -2.833 1.00 92.12 453 PRO A O 1
ATOM 3617 N N . THR A 1 454 ? 16.964 5.535 -1.825 1.00 92.56 454 THR A N 1
ATOM 3618 C CA . THR A 1 454 ? 16.213 4.956 -2.962 1.00 92.56 454 THR A CA 1
ATOM 3619 C C . THR A 1 454 ? 14.914 5.722 -3.271 1.00 92.56 454 THR A C 1
ATOM 3621 O O . THR A 1 454 ? 14.564 5.902 -4.439 1.00 92.56 454 THR A O 1
ATOM 3624 N N . ASP A 1 455 ? 14.229 6.270 -2.255 1.00 92.69 455 ASP A N 1
ATOM 3625 C CA . ASP A 1 455 ? 12.931 6.956 -2.399 1.00 92.69 455 ASP A CA 1
ATOM 3626 C C . ASP A 1 455 ? 13.032 8.315 -3.112 1.00 92.69 455 ASP A C 1
ATOM 3628 O O . ASP A 1 455 ? 12.010 8.948 -3.371 1.00 92.69 455 ASP A O 1
ATOM 3632 N N . LYS A 1 456 ? 14.239 8.782 -3.469 1.00 91.44 456 LYS A N 1
ATOM 3633 C CA . LYS A 1 456 ? 14.405 9.914 -4.405 1.00 91.44 456 LYS A CA 1
ATOM 3634 C C . LYS A 1 456 ? 13.749 9.638 -5.756 1.00 91.44 456 LYS A C 1
ATOM 3636 O O . LYS A 1 456 ? 13.456 10.566 -6.507 1.00 91.44 456 LYS A O 1
ATOM 3641 N N . THR A 1 457 ? 13.598 8.358 -6.095 1.00 90.25 457 THR A N 1
ATOM 3642 C CA . THR A 1 457 ? 12.828 7.890 -7.243 1.00 90.25 457 THR A CA 1
ATOM 3643 C C . THR A 1 457 ? 11.811 6.861 -6.755 1.00 90.25 457 THR A C 1
ATOM 3645 O O . THR A 1 457 ? 12.109 5.669 -6.753 1.00 90.25 457 THR A O 1
ATOM 3648 N N . PRO A 1 458 ? 10.622 7.301 -6.320 1.00 95.25 458 PRO A N 1
ATOM 3649 C CA . PRO A 1 458 ? 9.583 6.411 -5.820 1.00 95.25 458 PRO A CA 1
ATOM 3650 C C . PRO A 1 458 ? 9.187 5.371 -6.864 1.00 95.25 458 PRO A C 1
ATOM 3652 O O . PRO A 1 458 ? 9.186 5.638 -8.067 1.00 95.25 458 PRO A O 1
ATOM 3655 N N . VAL A 1 459 ? 8.830 4.176 -6.402 1.00 95.56 459 VAL A N 1
ATOM 3656 C CA . VAL A 1 459 ? 8.470 3.061 -7.285 1.00 95.56 459 VAL A CA 1
ATOM 3657 C C . VAL A 1 459 ? 7.224 2.383 -6.768 1.00 95.56 459 VAL A C 1
ATOM 3659 O O . VAL A 1 459 ? 7.137 2.106 -5.575 1.00 95.56 459 VAL A O 1
ATOM 3662 N N . THR A 1 460 ? 6.271 2.087 -7.645 1.00 98.06 460 THR A N 1
ATOM 3663 C CA . THR A 1 460 ? 5.053 1.381 -7.240 1.00 98.06 460 THR A CA 1
ATOM 3664 C C . THR A 1 460 ? 5.348 -0.062 -6.834 1.00 98.06 460 THR A C 1
ATOM 3666 O O . THR A 1 460 ? 4.919 -0.480 -5.763 1.00 98.06 460 THR A O 1
ATOM 3669 N N . PHE A 1 461 ? 6.127 -0.794 -7.631 1.00 98.44 461 PHE A N 1
ATOM 3670 C CA . PHE A 1 461 ? 6.619 -2.139 -7.328 1.00 98.44 461 PHE A CA 1
ATOM 3671 C C . PHE A 1 461 ? 8.154 -2.160 -7.364 1.00 98.44 461 PHE A C 1
ATOM 3673 O O . PHE A 1 461 ? 8.755 -2.252 -8.438 1.00 98.44 461 PHE A O 1
ATOM 3680 N N . TRP A 1 462 ? 8.779 -2.047 -6.191 1.00 97.88 462 TRP A N 1
ATOM 3681 C CA . TRP A 1 462 ? 10.230 -2.123 -5.999 1.00 97.88 462 TRP A CA 1
ATOM 3682 C C . TRP A 1 462 ? 10.642 -3.575 -5.740 1.00 97.88 462 TRP A C 1
ATOM 3684 O O . TRP A 1 462 ? 10.248 -4.167 -4.733 1.00 97.88 462 TRP A O 1
ATOM 3694 N N . LEU A 1 463 ? 11.382 -4.162 -6.681 1.00 98.00 463 LEU A N 1
ATOM 3695 C CA . LEU A 1 463 ? 11.653 -5.595 -6.760 1.00 98.00 463 LEU A CA 1
ATOM 3696 C C . LEU A 1 463 ? 13.164 -5.842 -6.745 1.00 98.00 463 LEU A C 1
ATOM 3698 O O . LEU A 1 463 ? 13.844 -5.704 -7.760 1.00 98.00 463 LEU A O 1
ATOM 3702 N N . THR A 1 464 ? 13.687 -6.259 -5.599 1.00 97.00 464 THR A N 1
ATOM 3703 C CA . THR A 1 464 ? 15.133 -6.434 -5.380 1.00 97.00 464 THR A CA 1
ATOM 3704 C C . THR A 1 464 ? 15.657 -7.825 -5.724 1.00 97.00 464 THR A C 1
ATOM 3706 O O . THR A 1 464 ? 16.858 -8.079 -5.692 1.00 97.00 464 THR A O 1
ATOM 3709 N N . ASN A 1 465 ? 14.769 -8.739 -6.118 1.00 96.81 465 ASN A N 1
ATOM 3710 C CA . ASN A 1 465 ? 15.111 -10.114 -6.460 1.00 96.81 465 ASN A CA 1
ATOM 3711 C C . ASN A 1 465 ? 14.195 -10.640 -7.584 1.00 96.81 465 ASN A C 1
ATOM 3713 O O . ASN A 1 465 ? 12.988 -10.393 -7.537 1.00 96.81 465 ASN A O 1
ATOM 3717 N N . PRO A 1 466 ? 14.713 -11.362 -8.597 1.00 94.50 466 PRO A N 1
ATOM 3718 C CA . PRO A 1 466 ? 13.930 -11.819 -9.753 1.00 94.50 466 PRO A CA 1
ATOM 3719 C C . PRO A 1 466 ? 12.924 -12.937 -9.449 1.00 94.50 466 PRO A C 1
ATOM 3721 O O . PRO A 1 466 ? 12.030 -13.187 -10.260 1.00 94.50 466 PRO A O 1
ATOM 3724 N N . LEU A 1 467 ? 13.036 -13.625 -8.310 1.00 97.31 467 LEU A N 1
ATOM 3725 C CA . LEU A 1 467 ? 12.221 -14.800 -7.996 1.00 97.31 467 LEU A CA 1
ATOM 3726 C C . LEU A 1 467 ? 10.823 -14.458 -7.458 1.00 97.31 467 LEU A C 1
ATOM 3728 O O . LEU A 1 467 ? 10.312 -15.155 -6.585 1.00 97.31 467 LEU A O 1
ATOM 3732 N N . GLN A 1 468 ? 10.169 -13.429 -8.000 1.00 97.75 468 GLN A N 1
ATOM 3733 C CA . GLN A 1 468 ? 8.804 -13.042 -7.622 1.00 97.75 468 GLN A CA 1
ATOM 3734 C C . GLN A 1 468 ? 7.768 -13.511 -8.641 1.00 97.75 468 GLN A C 1
ATOM 3736 O O . GLN A 1 468 ? 8.067 -13.763 -9.806 1.00 97.75 468 GLN A O 1
ATOM 3741 N N . THR A 1 469 ? 6.521 -13.617 -8.196 1.00 98.25 469 THR A N 1
ATOM 3742 C CA . THR A 1 469 ? 5.360 -13.779 -9.078 1.00 98.25 469 THR A CA 1
ATOM 3743 C C . THR A 1 469 ? 4.649 -12.438 -9.182 1.00 98.25 469 THR A C 1
ATOM 3745 O O . THR A 1 469 ? 4.000 -12.025 -8.223 1.00 98.25 469 THR A O 1
ATOM 3748 N N . VAL A 1 470 ? 4.777 -11.757 -10.324 1.00 98.00 470 VAL A N 1
ATOM 3749 C CA . VAL A 1 470 ? 4.173 -10.437 -10.560 1.00 98.00 470 VAL A CA 1
ATOM 3750 C C . VAL A 1 470 ? 3.150 -10.551 -11.682 1.00 98.00 470 VAL A C 1
ATOM 3752 O O . VAL A 1 470 ? 3.509 -10.555 -12.861 1.00 98.00 470 VAL A O 1
ATOM 3755 N N . ARG A 1 471 ? 1.861 -10.634 -11.341 1.00 96.38 471 ARG A N 1
ATOM 3756 C CA . ARG A 1 471 ? 0.814 -10.847 -12.349 1.00 96.38 471 ARG A CA 1
ATOM 3757 C C . ARG A 1 471 ? -0.461 -10.045 -12.153 1.00 96.38 471 ARG A C 1
ATOM 3759 O O . ARG A 1 471 ? -0.943 -9.884 -11.038 1.00 96.38 471 ARG A O 1
ATOM 3766 N N . ASN A 1 472 ? -1.080 -9.626 -13.254 1.00 96.25 472 ASN A N 1
ATOM 3767 C CA . ASN A 1 472 ? -2.367 -8.922 -13.252 1.00 96.25 472 ASN A CA 1
ATOM 3768 C C . ASN A 1 472 ? -2.386 -7.635 -12.405 1.00 96.25 472 ASN A C 1
ATOM 3770 O O . ASN A 1 472 ? -3.454 -7.220 -11.967 1.00 96.25 472 ASN A O 1
ATOM 3774 N N . ASN A 1 473 ? -1.232 -7.025 -12.130 1.00 98.38 473 ASN A N 1
ATOM 3775 C CA . ASN A 1 473 ? -1.152 -5.787 -11.361 1.00 98.38 473 ASN A CA 1
ATOM 3776 C C . ASN A 1 473 ? -1.279 -4.567 -12.280 1.00 98.38 473 ASN A C 1
ATOM 3778 O O . ASN A 1 473 ? -0.985 -4.642 -13.476 1.00 98.38 473 ASN A O 1
ATOM 3782 N N . ALA A 1 474 ? -1.646 -3.430 -11.698 1.00 96.62 474 ALA A N 1
ATOM 3783 C CA . ALA A 1 474 ? -1.644 -2.141 -12.369 1.00 96.62 474 ALA A CA 1
ATOM 3784 C C . ALA A 1 474 ? -0.785 -1.137 -11.595 1.00 96.62 474 ALA A C 1
ATOM 3786 O O . ALA A 1 474 ? -1.032 -0.856 -10.425 1.00 96.62 474 ALA A O 1
ATOM 3787 N N . ALA A 1 475 ? 0.231 -0.609 -12.266 1.00 95.19 475 ALA A N 1
ATOM 3788 C CA . ALA A 1 475 ? 1.011 0.548 -11.865 1.00 95.19 475 ALA A CA 1
ATOM 3789 C C . ALA A 1 475 ? 0.484 1.742 -12.684 1.00 95.19 475 ALA A C 1
ATOM 3791 O O . ALA A 1 475 ? 0.775 1.864 -13.875 1.00 95.19 475 ALA A O 1
ATOM 3792 N N . ALA A 1 476 ? -0.376 2.560 -12.086 1.00 92.31 476 ALA A N 1
ATOM 3793 C CA . ALA A 1 476 ? -1.225 3.515 -12.803 1.00 92.31 476 ALA A CA 1
ATOM 3794 C C . ALA A 1 476 ? -0.742 4.976 -12.721 1.00 92.31 476 ALA A C 1
ATOM 3796 O O . ALA A 1 476 ? -1.466 5.894 -13.103 1.00 92.31 476 ALA A O 1
ATOM 3797 N N . GLY A 1 477 ? 0.476 5.196 -12.222 1.00 84.31 477 GLY A N 1
ATOM 3798 C CA . GLY A 1 477 ? 1.163 6.484 -12.272 1.00 84.31 477 GLY A CA 1
ATOM 3799 C C . GLY A 1 477 ? 1.869 6.867 -10.975 1.00 84.31 477 GLY A C 1
ATOM 3800 O O . GLY A 1 477 ? 1.587 6.327 -9.905 1.00 84.31 477 GLY A O 1
ATOM 3801 N N . GLY A 1 478 ? 2.818 7.796 -11.067 1.00 90.62 478 GLY A N 1
ATOM 3802 C CA . GLY A 1 478 ? 3.622 8.279 -9.941 1.00 90.62 478 GLY A CA 1
ATOM 3803 C C . GLY A 1 478 ? 4.874 9.037 -10.393 1.00 90.62 478 GLY A C 1
ATOM 3804 O O . GLY A 1 478 ? 5.225 9.031 -11.574 1.00 90.62 478 GLY A O 1
ATOM 3805 N N . ASP A 1 479 ? 5.582 9.652 -9.443 1.00 90.62 479 ASP A N 1
ATOM 3806 C CA . ASP A 1 479 ? 6.730 10.543 -9.711 1.00 90.62 479 ASP A CA 1
ATOM 3807 C C . ASP A 1 479 ? 7.980 9.811 -10.249 1.00 90.62 479 ASP A C 1
ATOM 3809 O O . ASP A 1 479 ? 8.943 10.433 -10.701 1.00 90.62 479 ASP A O 1
ATOM 3813 N N . GLY A 1 480 ? 8.027 8.480 -10.151 1.00 87.44 480 GLY A N 1
ATOM 3814 C CA . GLY A 1 480 ? 9.199 7.687 -10.520 1.00 87.44 480 GLY A CA 1
ATOM 3815 C C . GLY A 1 480 ? 8.885 6.574 -11.506 1.00 87.44 480 GLY A C 1
ATOM 3816 O O . GLY A 1 480 ? 8.736 6.834 -12.702 1.00 87.44 480 GLY A O 1
ATOM 3817 N N . VAL A 1 481 ? 8.876 5.329 -11.026 1.00 84.00 481 VAL A N 1
ATOM 3818 C CA . VAL A 1 481 ? 8.795 4.125 -11.871 1.00 84.00 481 VAL A CA 1
ATOM 3819 C C . VAL A 1 481 ? 7.621 3.227 -11.470 1.00 84.00 481 VAL A C 1
ATOM 3821 O O . VAL A 1 481 ? 7.313 3.091 -10.290 1.00 84.00 481 VAL A O 1
ATOM 3824 N N . GLY A 1 482 ? 6.981 2.573 -12.440 1.00 85.50 482 GLY A N 1
ATOM 3825 C CA . GLY A 1 482 ? 5.940 1.577 -12.163 1.00 85.50 482 GLY A CA 1
ATOM 3826 C C . GLY A 1 482 ? 6.503 0.304 -11.537 1.00 85.50 482 GLY A C 1
ATOM 3827 O O . GLY A 1 482 ? 6.269 0.021 -10.364 1.00 85.50 482 GLY A O 1
ATOM 3828 N N . TYR A 1 483 ? 7.286 -0.444 -12.308 1.00 89.88 483 TYR A N 1
ATOM 3829 C CA . TYR A 1 483 ? 7.983 -1.650 -11.862 1.00 89.88 483 TYR A CA 1
ATOM 3830 C C . TYR A 1 483 ? 9.483 -1.444 -11.982 1.00 89.88 483 TYR A C 1
ATOM 3832 O O . TYR A 1 483 ? 9.963 -1.152 -13.077 1.00 89.88 483 TYR A O 1
ATOM 3840 N N . TRP A 1 484 ? 10.230 -1.630 -10.899 1.00 90.81 484 TRP A N 1
ATOM 3841 C CA . TRP A 1 484 ? 11.686 -1.579 -10.954 1.00 90.81 484 TRP A CA 1
ATOM 3842 C C . TRP A 1 484 ? 12.288 -2.851 -10.376 1.00 90.81 484 TRP A C 1
ATOM 3844 O O . TRP A 1 484 ? 12.189 -3.107 -9.181 1.00 90.81 484 TRP A O 1
ATOM 3854 N N . TYR A 1 485 ? 12.916 -3.631 -11.251 1.00 88.12 485 TYR A N 1
ATOM 3855 C CA . TYR A 1 485 ? 13.808 -4.722 -10.895 1.00 88.12 485 TYR A CA 1
ATOM 3856 C C . TYR A 1 485 ? 15.230 -4.187 -10.705 1.00 88.12 485 TYR A C 1
ATOM 3858 O O . TYR A 1 485 ? 15.913 -3.869 -11.681 1.00 88.12 485 TYR A O 1
ATOM 3866 N N . VAL A 1 486 ? 15.644 -4.057 -9.450 1.00 89.62 486 VAL A N 1
ATOM 3867 C CA . VAL A 1 486 ? 16.890 -3.410 -9.022 1.00 89.62 486 VAL A CA 1
ATOM 3868 C C . VAL A 1 486 ? 17.664 -4.379 -8.145 1.00 89.62 486 VAL A C 1
ATOM 3870 O O . VAL A 1 486 ? 17.322 -4.616 -6.997 1.00 89.62 486 VAL A O 1
ATOM 3873 N N . TYR A 1 487 ? 18.684 -5.012 -8.708 1.00 93.44 487 TYR A N 1
ATOM 3874 C CA . TYR A 1 487 ? 19.323 -6.151 -8.058 1.00 93.44 487 TYR A CA 1
ATOM 3875 C C . TYR A 1 487 ? 20.587 -5.717 -7.326 1.00 93.44 487 TYR A C 1
ATOM 3877 O O . TYR A 1 487 ? 21.536 -5.285 -7.992 1.00 93.44 487 TYR A O 1
ATOM 3885 N N . PRO A 1 488 ? 20.646 -5.855 -5.993 1.00 96.38 488 PRO A N 1
ATOM 3886 C CA . PRO A 1 488 ? 21.899 -5.690 -5.290 1.00 96.38 488 PRO A CA 1
ATOM 3887 C C . PRO A 1 488 ? 22.836 -6.869 -5.617 1.00 96.38 488 PRO A C 1
ATOM 3889 O O . PRO A 1 488 ? 22.411 -7.960 -6.009 1.00 96.38 488 PRO A O 1
ATOM 3892 N N . ASP A 1 489 ? 24.145 -6.654 -5.479 1.00 95.25 489 ASP A N 1
ATOM 3893 C CA . ASP A 1 489 ? 25.154 -7.698 -5.720 1.00 95.25 489 ASP A CA 1
ATOM 3894 C C . ASP A 1 489 ? 25.066 -8.830 -4.671 1.00 95.25 489 ASP A C 1
ATOM 3896 O O . ASP A 1 489 ? 25.390 -9.979 -4.959 1.00 95.25 489 ASP A O 1
ATOM 3900 N N . LEU A 1 490 ? 24.643 -8.500 -3.455 1.00 96.38 490 LEU A N 1
ATOM 3901 C CA . LEU A 1 490 ? 24.312 -9.380 -2.331 1.00 96.38 490 LEU A CA 1
ATOM 3902 C C . LEU A 1 490 ? 23.148 -8.738 -1.582 1.00 96.38 490 LEU A C 1
ATOM 3904 O O . LEU A 1 490 ? 22.999 -7.524 -1.710 1.00 96.38 490 LEU A O 1
ATOM 3908 N N . PRO A 1 491 ? 22.375 -9.483 -0.772 1.00 96.81 491 PRO A N 1
ATOM 3909 C CA . PRO A 1 491 ? 21.373 -8.846 0.061 1.00 96.81 491 PRO A CA 1
ATOM 3910 C C . PRO A 1 491 ? 22.015 -7.739 0.905 1.00 96.81 491 PRO A C 1
ATOM 3912 O O . PRO A 1 491 ? 23.142 -7.907 1.378 1.00 96.81 491 PRO A O 1
ATOM 3915 N N . THR A 1 492 ? 21.356 -6.599 1.045 1.00 94.81 492 THR A N 1
ATOM 3916 C CA . THR A 1 492 ? 21.833 -5.493 1.878 1.00 94.81 492 THR A CA 1
ATOM 3917 C C . THR A 1 492 ? 21.339 -5.688 3.317 1.00 94.81 492 THR A C 1
ATOM 3919 O O . THR A 1 492 ? 20.716 -6.699 3.653 1.00 94.81 492 THR A O 1
ATOM 3922 N N . GLY A 1 493 ? 21.667 -4.750 4.208 1.00 92.94 493 GLY A N 1
ATOM 3923 C 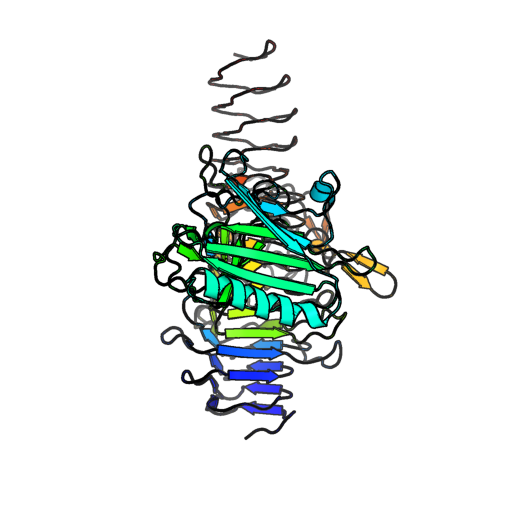CA . GLY A 1 493 ? 21.019 -4.661 5.518 1.00 92.94 493 GLY A CA 1
ATOM 3924 C C . GLY A 1 493 ? 21.040 -5.959 6.355 1.00 92.94 493 GLY A C 1
ATOM 3925 O O . GLY A 1 493 ? 22.035 -6.691 6.351 1.00 92.94 493 GLY A O 1
ATOM 3926 N N . PRO A 1 494 ? 19.970 -6.232 7.125 1.00 94.06 494 PRO A N 1
ATOM 3927 C CA . PRO A 1 494 ? 19.853 -7.416 7.980 1.00 94.06 494 PRO A CA 1
ATOM 3928 C C . PRO A 1 494 ? 19.968 -8.771 7.267 1.00 94.06 494 PRO A C 1
ATOM 3930 O O . PRO A 1 494 ? 20.385 -9.735 7.911 1.00 94.06 494 PRO A O 1
ATOM 3933 N N . SER A 1 495 ? 19.651 -8.868 5.971 1.00 96.00 495 SER A N 1
ATOM 3934 C CA . SER A 1 495 ? 19.753 -10.134 5.227 1.00 96.00 495 SER A CA 1
ATOM 3935 C C . SER A 1 495 ? 21.153 -10.461 4.697 1.00 96.00 495 SER A C 1
ATOM 3937 O O . SER A 1 495 ? 21.364 -11.580 4.217 1.00 96.00 495 SER A O 1
ATOM 3939 N N . ARG A 1 496 ? 22.124 -9.537 4.796 1.00 94.38 496 ARG A N 1
ATOM 3940 C CA . ARG A 1 496 ? 23.467 -9.646 4.185 1.00 94.38 496 ARG A CA 1
ATOM 3941 C C . ARG A 1 496 ? 24.164 -10.988 4.403 1.00 94.38 496 ARG A C 1
ATOM 3943 O O . ARG A 1 496 ? 24.708 -11.560 3.461 1.00 94.38 496 ARG A O 1
ATOM 3950 N N . ASP A 1 497 ? 24.139 -11.481 5.637 1.00 93.00 497 ASP A N 1
ATOM 3951 C CA . ASP A 1 497 ? 24.901 -12.661 6.062 1.00 93.00 497 ASP A CA 1
ATOM 3952 C C . ASP A 1 497 ? 24.017 -13.901 6.290 1.00 93.00 497 ASP A C 1
ATOM 3954 O O . ASP A 1 497 ? 24.484 -14.913 6.814 1.00 93.00 497 ASP A O 1
ATOM 3958 N N . LEU A 1 498 ? 22.744 -13.857 5.878 1.00 94.75 498 LEU A N 1
ATOM 3959 C CA . LEU A 1 498 ? 21.795 -14.965 6.059 1.00 94.75 498 LEU A CA 1
ATOM 3960 C C . LEU A 1 498 ? 21.874 -16.028 4.953 1.00 94.75 498 LEU A C 1
ATOM 3962 O O . LEU A 1 498 ? 21.177 -17.040 5.004 1.00 94.75 498 LEU A O 1
ATOM 3966 N N . GLY A 1 499 ? 22.730 -15.820 3.948 1.00 94.00 499 GLY A N 1
ATOM 3967 C CA . GLY A 1 499 ? 22.943 -16.783 2.865 1.00 94.00 499 GLY A CA 1
ATOM 3968 C C . GLY A 1 499 ? 21.744 -16.940 1.926 1.00 94.00 499 GLY A C 1
ATOM 3969 O O . GLY A 1 499 ? 21.624 -17.970 1.271 1.00 94.00 499 GLY A O 1
ATOM 3970 N N . HIS A 1 500 ? 20.858 -15.941 1.856 1.00 93.88 500 HIS A N 1
ATOM 3971 C CA . HIS A 1 500 ? 19.666 -15.965 0.998 1.00 93.88 500 HIS A CA 1
ATOM 3972 C C . HIS A 1 500 ? 19.979 -15.878 -0.500 1.00 93.88 500 HIS A C 1
ATOM 3974 O O . HIS A 1 500 ? 19.172 -16.307 -1.320 1.00 93.88 500 HIS A O 1
ATOM 3980 N N . MET A 1 501 ? 21.135 -15.318 -0.859 1.00 95.38 501 MET A N 1
ATOM 3981 C CA . MET A 1 501 ? 21.566 -15.133 -2.241 1.00 95.38 501 ME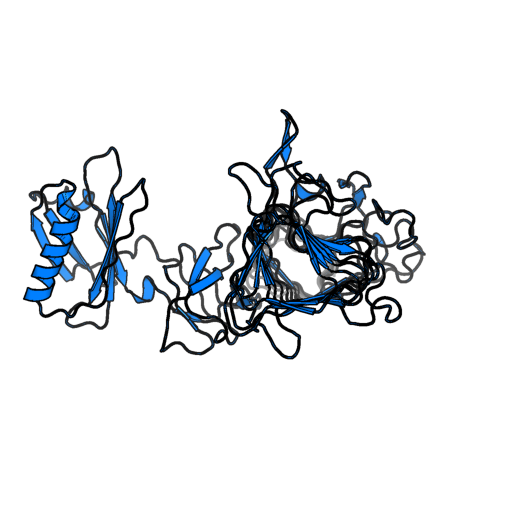T A CA 1
ATOM 3982 C C . MET A 1 501 ? 23.097 -15.098 -2.308 1.00 95.38 501 MET A C 1
ATOM 3984 O O . MET A 1 501 ? 23.746 -14.468 -1.472 1.00 95.38 501 MET A O 1
ATOM 3988 N N . ALA A 1 502 ? 23.688 -15.754 -3.305 1.00 95.75 502 ALA A N 1
ATOM 3989 C CA . ALA A 1 502 ? 25.118 -15.684 -3.573 1.00 95.75 502 ALA A CA 1
ATOM 3990 C C . ALA A 1 502 ? 25.502 -14.388 -4.307 1.00 95.75 502 ALA A C 1
ATOM 3992 O O . ALA A 1 502 ? 24.689 -13.735 -4.962 1.00 95.75 502 ALA A O 1
ATOM 3993 N N . TYR A 1 503 ? 26.787 -14.025 -4.238 1.00 95.44 503 TYR A N 1
ATOM 3994 C CA . TYR A 1 503 ? 27.291 -12.812 -4.884 1.00 95.44 503 TYR A CA 1
ATOM 3995 C C . TYR A 1 503 ? 26.975 -12.820 -6.385 1.00 95.44 503 TYR A C 1
ATOM 3997 O O . TYR A 1 503 ? 27.435 -13.699 -7.120 1.00 95.44 503 TYR A O 1
ATOM 4005 N N . LYS A 1 504 ? 26.240 -11.799 -6.838 1.00 93.00 504 LYS A N 1
ATOM 4006 C CA . LYS A 1 504 ? 25.808 -11.566 -8.222 1.00 93.00 504 LYS A CA 1
ATOM 4007 C C . LYS A 1 504 ? 24.822 -12.591 -8.782 1.00 93.00 504 LYS A C 1
ATOM 4009 O O . LYS A 1 504 ? 24.684 -12.683 -10.002 1.00 93.00 504 LYS A O 1
ATOM 4014 N N . GLU A 1 505 ? 24.133 -13.335 -7.927 1.00 96.00 505 GLU A N 1
ATOM 4015 C CA . GLU A 1 505 ? 23.170 -14.353 -8.352 1.00 96.00 505 GLU A CA 1
ATOM 4016 C C . GLU A 1 505 ? 21.888 -13.750 -8.947 1.00 96.00 505 GLU A C 1
ATOM 4018 O O . GLU A 1 505 ? 21.485 -14.169 -10.034 1.00 96.00 505 GLU A O 1
ATOM 4023 N N . ALA A 1 506 ? 21.278 -12.735 -8.314 1.00 94.44 506 ALA A N 1
ATOM 4024 C CA . ALA A 1 506 ? 20.024 -12.135 -8.799 1.00 94.44 506 ALA A CA 1
ATOM 4025 C C . ALA A 1 506 ? 20.127 -11.663 -10.252 1.00 94.44 506 ALA A C 1
ATOM 4027 O O . ALA A 1 506 ? 19.287 -11.996 -11.084 1.00 94.44 506 ALA A O 1
ATOM 4028 N N . ARG A 1 507 ? 21.205 -10.963 -10.609 1.00 88.62 507 ARG A N 1
ATOM 4029 C CA . ARG A 1 507 ? 21.381 -10.467 -11.979 1.00 88.62 507 ARG A CA 1
ATOM 4030 C C . ARG A 1 507 ? 21.563 -11.561 -13.044 1.00 88.62 507 ARG A C 1
ATOM 4032 O O . ARG A 1 507 ? 21.424 -11.270 -14.225 1.00 88.62 507 ARG A O 1
ATOM 4039 N N . ASN A 1 508 ? 21.885 -12.791 -12.643 1.00 89.62 508 ASN A N 1
ATOM 4040 C CA . ASN A 1 508 ? 21.988 -13.944 -13.540 1.00 89.62 508 ASN A CA 1
ATOM 4041 C C . ASN A 1 508 ? 20.771 -14.874 -13.420 1.00 89.62 508 ASN A C 1
ATOM 4043 O O . ASN A 1 508 ? 20.726 -15.917 -14.068 1.00 89.62 508 ASN A O 1
ATOM 4047 N N . THR A 1 509 ? 19.798 -14.537 -12.579 1.00 93.38 509 THR A N 1
ATOM 4048 C CA . THR A 1 509 ? 18.611 -15.356 -12.354 1.00 93.38 509 THR A CA 1
ATOM 4049 C C . THR A 1 509 ? 17.477 -14.851 -13.238 1.00 93.38 509 THR A C 1
ATOM 4051 O O . THR A 1 509 ? 17.166 -13.659 -13.269 1.00 93.38 509 THR A O 1
ATOM 4054 N N . ALA A 1 510 ? 16.855 -15.758 -13.991 1.00 86.94 510 ALA A N 1
ATOM 4055 C CA . ALA A 1 510 ? 15.691 -15.418 -14.799 1.00 86.94 510 ALA A CA 1
ATOM 4056 C C . ALA A 1 510 ? 14.545 -14.927 -13.902 1.00 86.94 510 ALA A C 1
ATOM 4058 O O . ALA A 1 510 ? 14.273 -15.516 -12.853 1.00 86.94 510 ALA A O 1
ATOM 4059 N N . ILE A 1 511 ? 13.869 -13.856 -14.323 1.00 87.12 511 ILE A N 1
ATOM 4060 C CA . ILE A 1 511 ? 12.631 -13.410 -13.679 1.00 87.12 511 ILE A CA 1
ATOM 4061 C C . ILE A 1 511 ? 11.642 -14.570 -13.691 1.00 87.12 511 ILE A C 1
ATOM 4063 O O . ILE A 1 511 ? 11.369 -15.149 -14.741 1.00 87.12 511 ILE A O 1
ATOM 4067 N N . LYS A 1 512 ? 11.131 -14.915 -12.506 1.00 93.69 512 LYS A N 1
ATOM 4068 C CA . LYS A 1 512 ? 10.265 -16.081 -12.322 1.00 93.69 512 LYS A CA 1
ATOM 4069 C C . LYS A 1 512 ? 8.947 -15.919 -13.074 1.00 93.69 512 LYS A C 1
ATOM 4071 O O . LYS A 1 512 ? 8.569 -16.822 -13.811 1.00 93.69 512 LYS A O 1
ATOM 4076 N N . GLU A 1 513 ? 8.240 -14.808 -12.870 1.00 92.38 513 GLU A N 1
ATOM 4077 C CA . GLU A 1 513 ? 7.024 -14.503 -13.625 1.00 92.38 513 GLU A CA 1
ATOM 4078 C C . GLU A 1 513 ? 6.745 -12.996 -13.664 1.00 92.38 513 GLU A C 1
ATOM 4080 O O . GLU A 1 513 ? 6.665 -12.332 -12.626 1.00 92.38 513 GLU A O 1
ATOM 4085 N N . PHE A 1 514 ? 6.505 -12.482 -14.871 1.00 87.06 514 PHE A N 1
ATOM 4086 C CA . PHE A 1 514 ? 5.869 -11.190 -15.095 1.00 87.06 514 PHE A CA 1
ATOM 4087 C C . PHE A 1 514 ? 4.773 -11.348 -16.151 1.00 87.06 514 PHE A C 1
ATOM 4089 O O . PHE A 1 514 ? 5.073 -11.468 -17.338 1.00 87.06 514 PHE A O 1
ATOM 4096 N N . TYR A 1 515 ? 3.508 -11.347 -15.726 1.00 86.38 515 TYR A N 1
ATOM 4097 C CA . TYR A 1 515 ? 2.386 -11.675 -16.608 1.00 86.38 515 TYR A CA 1
ATOM 4098 C C . TYR A 1 515 ? 1.224 -10.682 -16.513 1.00 86.38 515 TYR A C 1
ATOM 4100 O O . TYR A 1 515 ? 0.625 -10.495 -15.457 1.00 86.38 515 TYR A O 1
ATOM 4108 N N . ASN A 1 516 ? 0.821 -10.112 -17.650 1.00 84.44 516 ASN A N 1
ATOM 4109 C CA . ASN A 1 516 ? -0.412 -9.328 -17.796 1.00 84.44 516 ASN A CA 1
ATOM 4110 C C . ASN A 1 516 ? -0.505 -8.132 -16.830 1.00 84.44 516 ASN A C 1
ATOM 4112 O O . ASN A 1 516 ? -1.559 -7.862 -16.261 1.00 84.44 516 ASN A O 1
ATOM 4116 N N . ASN A 1 517 ? 0.609 -7.427 -16.637 1.00 84.81 517 ASN A N 1
ATOM 4117 C CA . ASN A 1 517 ? 0.651 -6.208 -15.832 1.00 84.81 517 ASN A CA 1
ATOM 4118 C C . ASN A 1 517 ? 0.451 -4.952 -16.696 1.00 84.81 517 ASN A C 1
ATOM 4120 O O . ASN A 1 517 ? 0.702 -4.954 -17.907 1.00 84.81 517 ASN A O 1
ATOM 4124 N N . VAL A 1 518 ? 0.027 -3.867 -16.056 1.00 85.19 518 VAL A N 1
ATOM 4125 C CA . VAL A 1 518 ? -0.209 -2.554 -16.666 1.00 85.19 518 VAL A CA 1
ATOM 4126 C C . VAL A 1 518 ? 0.755 -1.535 -16.066 1.00 85.19 518 VAL A C 1
ATOM 4128 O O . VAL A 1 518 ? 0.924 -1.510 -14.852 1.00 85.19 518 VAL A O 1
ATOM 4131 N N . ALA A 1 519 ? 1.365 -0.687 -16.897 1.00 85.31 519 ALA A N 1
ATOM 4132 C CA . ALA A 1 519 ? 2.164 0.451 -16.445 1.00 85.31 519 ALA A CA 1
ATOM 4133 C C . ALA A 1 519 ? 1.880 1.705 -17.291 1.00 85.31 519 ALA A C 1
ATOM 4135 O O . ALA A 1 519 ? 2.105 1.689 -18.505 1.00 85.31 519 ALA A O 1
ATOM 4136 N N . HIS A 1 520 ? 1.432 2.801 -16.678 1.00 81.38 520 HIS A N 1
ATOM 4137 C CA . HIS A 1 520 ? 1.226 4.081 -17.371 1.00 81.38 520 HIS A CA 1
ATOM 4138 C C . HIS A 1 520 ? 1.435 5.295 -16.464 1.00 81.38 520 HIS A C 1
ATOM 4140 O O . HIS A 1 520 ? 1.487 5.160 -15.249 1.00 81.38 520 HIS A O 1
ATOM 4146 N N . SER A 1 521 ? 1.572 6.475 -17.080 1.00 79.38 521 SER A N 1
ATOM 4147 C CA . SER A 1 521 ? 1.580 7.774 -16.384 1.00 79.38 521 SER A CA 1
ATOM 4148 C C . SER A 1 521 ? 2.721 7.939 -15.362 1.00 79.38 521 SER A C 1
ATOM 4150 O O . SER A 1 521 ? 2.530 8.458 -14.270 1.00 79.38 521 SER A O 1
ATOM 4152 N N . TYR A 1 522 ? 3.930 7.485 -15.704 1.00 77.38 522 TYR A N 1
ATOM 4153 C CA . TYR A 1 522 ? 5.126 7.679 -14.872 1.00 77.38 522 TYR A CA 1
ATOM 4154 C C . TYR A 1 522 ? 6.075 8.700 -15.484 1.00 77.38 522 TYR A C 1
ATOM 4156 O O . TYR A 1 522 ? 6.377 8.623 -16.681 1.00 77.38 522 TYR A O 1
ATOM 4164 N N . ASP A 1 523 ? 6.625 9.567 -14.635 1.00 74.25 523 ASP A N 1
ATOM 4165 C CA . ASP A 1 523 ? 7.585 10.597 -15.042 1.00 74.25 523 ASP A CA 1
ATOM 4166 C C . ASP A 1 523 ? 8.886 9.992 -15.590 1.00 74.25 523 ASP A C 1
ATOM 4168 O O . ASP A 1 523 ? 9.484 10.544 -16.519 1.00 74.25 523 ASP A O 1
ATOM 4172 N N . LYS A 1 524 ? 9.330 8.843 -15.047 1.00 73.62 524 LYS A N 1
ATOM 4173 C CA . LYS A 1 524 ? 10.567 8.182 -15.494 1.00 73.62 524 LYS A CA 1
ATOM 4174 C C . LYS A 1 524 ? 10.337 6.989 -16.403 1.00 73.62 524 LYS A C 1
ATOM 4176 O O . LYS A 1 524 ? 10.822 7.027 -17.532 1.00 73.62 524 LYS A O 1
ATOM 4181 N N . ALA A 1 525 ? 9.674 5.935 -15.915 1.00 73.56 525 ALA A N 1
ATOM 4182 C CA . ALA A 1 525 ? 9.472 4.698 -16.674 1.00 73.56 525 ALA A CA 1
ATOM 4183 C C . ALA A 1 525 ? 8.316 3.831 -16.162 1.00 73.56 525 ALA A C 1
ATOM 4185 O O . ALA A 1 525 ? 8.002 3.812 -14.980 1.00 73.56 525 ALA A O 1
ATOM 4186 N N . GLY A 1 526 ? 7.701 3.054 -17.058 1.00 73.69 526 GLY A N 1
ATOM 4187 C CA . GLY A 1 526 ? 6.710 2.047 -16.659 1.00 73.69 526 GLY A CA 1
ATOM 4188 C C . GLY A 1 526 ? 7.343 0.775 -16.086 1.00 73.69 526 GLY A C 1
ATOM 4189 O O . GLY A 1 526 ? 6.860 0.237 -15.096 1.00 73.69 526 GLY A O 1
ATOM 4190 N N . LEU A 1 527 ? 8.433 0.311 -16.698 1.00 80.88 527 LEU A N 1
ATOM 4191 C CA . LEU A 1 527 ? 9.214 -0.854 -16.285 1.00 80.88 527 LEU A CA 1
ATOM 4192 C C . LEU A 1 527 ? 10.694 -0.506 -16.423 1.00 80.88 527 LEU A C 1
ATOM 4194 O O . LEU A 1 527 ? 11.093 0.032 -17.455 1.00 80.88 527 LEU A O 1
ATOM 4198 N N . PHE A 1 528 ? 11.487 -0.853 -15.416 1.00 78.44 528 PHE A N 1
ATOM 4199 C CA . PHE A 1 528 ? 12.929 -0.685 -15.420 1.00 78.44 528 PHE A CA 1
ATOM 4200 C C . PHE A 1 528 ? 13.608 -1.923 -14.818 1.00 78.44 528 PHE A C 1
ATOM 4202 O O . PHE A 1 528 ? 13.148 -2.458 -13.812 1.00 78.44 528 PHE A O 1
ATOM 4209 N N . VAL A 1 529 ? 14.650 -2.430 -15.479 1.00 81.00 529 VAL A N 1
ATOM 4210 C CA . VAL A 1 529 ? 15.342 -3.686 -15.129 1.00 81.00 529 VAL A CA 1
ATOM 4211 C C . VAL A 1 529 ? 16.836 -3.424 -15.202 1.00 81.00 529 VAL A C 1
ATOM 4213 O O . VAL A 1 529 ? 17.521 -3.819 -16.141 1.00 81.00 529 VAL A O 1
ATOM 4216 N N . ASP A 1 530 ? 17.315 -2.629 -14.260 1.00 76.94 530 ASP A N 1
ATOM 4217 C CA . ASP A 1 530 ? 18.698 -2.184 -14.226 1.00 76.94 530 ASP A CA 1
ATOM 4218 C C . ASP A 1 530 ? 19.020 -1.589 -12.851 1.00 76.94 530 ASP A C 1
ATOM 4220 O O . ASP A 1 530 ? 18.164 -1.503 -11.968 1.00 76.94 530 ASP A O 1
ATOM 4224 N N . ASN A 1 531 ? 20.262 -1.146 -12.711 1.00 84.44 531 ASN A N 1
ATOM 4225 C CA . ASN A 1 531 ? 20.869 -0.584 -11.520 1.00 84.44 531 ASN A CA 1
ATOM 4226 C C . ASN A 1 531 ? 21.040 -1.570 -10.366 1.00 84.44 531 ASN A C 1
ATOM 4228 O O . ASN A 1 531 ? 20.422 -2.637 -10.297 1.00 84.44 531 ASN A O 1
ATOM 4232 N N . ILE A 1 532 ? 21.961 -1.184 -9.488 1.00 88.00 532 ILE A N 1
ATOM 4233 C CA . ILE A 1 532 ? 22.349 -1.930 -8.304 1.00 88.00 532 ILE A CA 1
ATOM 4234 C C . ILE A 1 532 ? 21.959 -1.083 -7.100 1.00 88.00 532 ILE A C 1
ATOM 4236 O O . ILE A 1 532 ? 22.386 0.070 -6.980 1.00 88.00 532 ILE A O 1
ATOM 4240 N N . GLU A 1 533 ? 21.157 -1.664 -6.217 1.00 94.88 533 GLU A N 1
ATOM 4241 C CA . GLU A 1 533 ? 20.979 -1.132 -4.873 1.00 94.88 533 GLU A CA 1
ATOM 4242 C C . GLU A 1 533 ? 22.241 -1.417 -4.049 1.00 94.88 533 GLU A C 1
ATOM 4244 O O . GLU A 1 533 ? 22.751 -2.539 -4.024 1.00 94.88 533 GLU A O 1
ATOM 4249 N N . GLN A 1 534 ? 22.779 -0.373 -3.425 1.00 94.88 534 GLN A N 1
ATOM 4250 C CA . GLN A 1 534 ? 23.996 -0.424 -2.622 1.00 94.88 534 GLN A CA 1
ATOM 4251 C C . GLN A 1 534 ? 23.668 -0.605 -1.133 1.00 94.88 534 GLN A C 1
ATOM 4253 O O . GLN A 1 534 ? 22.557 -0.331 -0.685 1.00 94.88 534 GLN A O 1
ATOM 4258 N N . ASP A 1 535 ? 24.666 -0.991 -0.332 1.00 92.06 535 ASP A N 1
ATOM 4259 C CA . ASP A 1 535 ? 24.513 -1.172 1.123 1.00 92.06 535 ASP A CA 1
ATOM 4260 C C . ASP A 1 535 ? 24.122 0.125 1.867 1.00 92.06 535 ASP A C 1
ATOM 4262 O O . ASP A 1 535 ? 23.587 0.073 2.973 1.00 92.06 535 ASP A O 1
ATOM 4266 N N . ASP A 1 536 ? 24.374 1.295 1.272 1.00 91.94 536 ASP A N 1
ATOM 4267 C CA . ASP A 1 536 ? 23.954 2.603 1.792 1.00 91.94 536 ASP A CA 1
ATOM 4268 C C . ASP A 1 536 ? 22.580 3.059 1.262 1.00 91.94 536 ASP A C 1
ATOM 4270 O O . ASP A 1 536 ? 22.204 4.222 1.434 1.00 91.94 536 ASP A O 1
ATOM 4274 N N . LEU A 1 537 ? 21.831 2.139 0.640 1.00 92.06 537 LEU A N 1
ATOM 4275 C CA . LEU A 1 537 ? 20.516 2.344 0.030 1.00 92.06 537 LEU A CA 1
ATOM 4276 C C . LEU A 1 537 ? 20.537 3.310 -1.165 1.00 92.06 537 LEU A C 1
ATOM 4278 O O . LEU A 1 537 ? 19.492 3.797 -1.594 1.00 92.06 537 LEU A O 1
ATOM 4282 N N . THR A 1 538 ? 21.706 3.648 -1.713 1.00 94.44 538 THR A N 1
ATOM 4283 C CA . THR A 1 538 ? 21.777 4.376 -2.984 1.00 94.44 538 THR A CA 1
ATOM 4284 C C . THR A 1 538 ? 21.556 3.435 -4.167 1.00 94.44 538 THR A C 1
ATOM 4286 O O . THR A 1 538 ? 21.720 2.220 -4.070 1.00 94.44 538 THR A O 1
ATOM 4289 N N . VAL A 1 539 ? 21.157 4.006 -5.305 1.00 91.81 539 VAL A N 1
ATOM 4290 C CA . VAL A 1 539 ? 20.933 3.269 -6.554 1.00 91.81 539 VAL A CA 1
ATOM 4291 C C . VAL A 1 539 ? 21.947 3.753 -7.572 1.00 91.81 539 VAL A C 1
ATOM 4293 O O . VAL A 1 539 ? 21.832 4.867 -8.087 1.00 91.81 539 VAL A O 1
ATOM 4296 N N . GLU A 1 540 ? 22.953 2.929 -7.844 1.00 87.31 540 GLU A N 1
ATOM 4297 C CA . GLU A 1 540 ? 24.095 3.308 -8.675 1.00 87.31 540 GLU A CA 1
ATOM 4298 C C . GLU A 1 540 ? 24.575 2.153 -9.559 1.00 87.31 540 GLU A C 1
ATOM 4300 O O . GLU A 1 540 ? 24.293 0.980 -9.319 1.00 87.31 540 GLU A O 1
ATOM 4305 N N . GLY A 1 541 ? 25.327 2.493 -10.609 1.00 80.12 541 GLY A N 1
ATOM 4306 C CA . GLY A 1 541 ? 25.882 1.515 -11.544 1.00 80.12 541 GLY A CA 1
ATOM 4307 C C . GLY A 1 541 ? 24.824 0.804 -12.391 1.00 80.12 541 GLY A C 1
ATOM 4308 O O . GLY A 1 541 ? 23.650 1.159 -12.377 1.00 80.12 541 GLY A O 1
ATOM 4309 N N . TYR A 1 542 ? 25.263 -0.195 -13.152 1.00 78.69 542 TYR A N 1
ATOM 4310 C CA . TYR A 1 542 ? 24.408 -1.042 -13.985 1.00 78.69 542 TYR A CA 1
ATOM 4311 C C . TYR A 1 542 ? 24.537 -2.471 -13.487 1.00 78.69 542 TYR A C 1
ATOM 4313 O O . TYR A 1 542 ? 25.662 -2.956 -13.324 1.00 78.69 542 TYR A O 1
ATOM 4321 N N . ASN A 1 543 ? 23.416 -3.155 -13.255 1.00 76.50 543 ASN A N 1
ATOM 4322 C CA . ASN A 1 543 ? 23.478 -4.520 -12.731 1.00 76.50 543 ASN A CA 1
ATOM 4323 C C . ASN A 1 543 ? 23.976 -5.519 -13.780 1.00 76.50 543 ASN A C 1
ATOM 4325 O O . ASN A 1 543 ? 24.490 -6.568 -13.401 1.00 76.50 543 ASN A O 1
ATOM 4329 N N . GLN A 1 544 ? 23.936 -5.153 -15.068 1.00 81.06 544 GLN A N 1
ATOM 4330 C CA . GLN A 1 544 ? 24.313 -6.018 -16.189 1.00 81.06 544 GLN A CA 1
ATOM 4331 C C . GLN A 1 544 ? 23.473 -7.299 -16.204 1.00 81.06 544 GLN A C 1
ATOM 4333 O O . GLN A 1 544 ? 24.030 -8.394 -16.278 1.00 81.06 544 GLN A O 1
ATOM 4338 N N . TYR A 1 545 ? 22.152 -7.151 -16.066 1.00 83.25 545 TYR A N 1
ATOM 4339 C CA . TYR A 1 545 ? 21.213 -8.264 -16.060 1.00 83.25 545 TYR A CA 1
ATOM 4340 C C . TYR A 1 545 ? 21.439 -9.200 -17.256 1.00 83.25 545 TYR A C 1
ATOM 4342 O O . TYR A 1 545 ? 21.379 -8.786 -18.413 1.00 83.25 545 TYR A O 1
ATOM 4350 N N . ASP A 1 546 ? 21.753 -10.457 -16.955 1.00 80.69 546 ASP A N 1
ATOM 4351 C CA . ASP A 1 546 ? 22.234 -11.452 -17.910 1.00 80.69 546 ASP A CA 1
ATOM 4352 C C . ASP A 1 546 ? 21.816 -12.857 -17.445 1.00 80.69 546 ASP A C 1
ATOM 4354 O O . ASP A 1 546 ? 22.640 -13.629 -16.948 1.00 80.69 546 ASP A O 1
ATOM 4358 N N . PRO A 1 547 ? 20.513 -13.175 -17.520 1.00 82.88 547 PRO A N 1
ATOM 4359 C CA . PRO A 1 547 ? 19.964 -14.416 -16.992 1.00 82.88 547 PRO A CA 1
ATOM 4360 C C . PRO A 1 547 ? 20.590 -15.665 -17.630 1.00 82.88 547 PRO A C 1
ATOM 4362 O O . PRO A 1 547 ? 20.754 -15.770 -18.848 1.00 82.88 547 PRO A O 1
ATOM 4365 N N . ARG A 1 548 ? 20.931 -16.641 -16.785 1.00 86.56 548 ARG A N 1
ATOM 4366 C CA . ARG A 1 548 ? 21.671 -17.861 -17.126 1.00 86.56 548 ARG A CA 1
ATOM 4367 C C . ARG A 1 548 ? 20.906 -19.123 -16.725 1.00 86.56 548 ARG A C 1
ATOM 4369 O O . ARG A 1 548 ? 20.138 -19.112 -15.768 1.00 86.56 548 ARG A O 1
ATOM 4376 N N . ALA A 1 549 ? 21.147 -20.225 -17.436 1.00 86.00 549 ALA A N 1
ATOM 4377 C CA . ALA A 1 549 ? 20.559 -21.532 -17.126 1.00 86.00 549 ALA A CA 1
ATOM 4378 C C . ALA A 1 549 ? 20.987 -22.046 -15.740 1.00 86.00 549 ALA A C 1
ATOM 4380 O O . ALA A 1 549 ? 20.207 -22.694 -15.048 1.00 86.00 549 ALA A O 1
ATOM 4381 N N . ASP A 1 550 ? 22.218 -21.731 -15.340 1.00 94.06 550 ASP A N 1
ATOM 4382 C CA . ASP A 1 550 ? 22.707 -21.829 -13.968 1.00 94.06 550 ASP A CA 1
ATOM 4383 C C . ASP A 1 550 ? 23.175 -20.425 -13.535 1.00 94.06 550 ASP A C 1
ATOM 4385 O O . ASP A 1 550 ? 24.223 -19.964 -14.010 1.00 94.06 550 ASP A O 1
ATOM 4389 N N . PRO A 1 551 ? 22.422 -19.730 -12.658 1.00 93.62 551 PRO A N 1
ATOM 4390 C CA . PRO A 1 551 ? 22.737 -18.370 -12.216 1.00 93.62 551 PRO A CA 1
ATOM 4391 C C . PRO A 1 551 ? 24.108 -18.209 -11.544 1.00 93.62 551 PRO A C 1
ATOM 4393 O O . PRO A 1 551 ? 24.684 -17.115 -11.556 1.00 93.62 551 PRO A O 1
ATOM 4396 N N . LEU A 1 552 ? 24.666 -19.288 -10.986 1.00 95.31 552 LEU A N 1
ATOM 4397 C CA . LEU A 1 552 ? 25.974 -19.278 -10.328 1.00 95.31 552 LEU A CA 1
ATOM 4398 C C . LEU A 1 552 ? 27.122 -19.564 -11.307 1.00 95.31 552 LEU A C 1
ATOM 4400 O O . LEU A 1 552 ? 28.288 -19.289 -11.007 1.00 95.31 552 LEU A O 1
ATOM 4404 N N . ASN A 1 553 ? 26.810 -20.053 -12.510 1.00 92.56 553 ASN A N 1
ATOM 4405 C CA . ASN A 1 553 ? 27.778 -20.345 -13.555 1.00 92.56 553 ASN A CA 1
ATOM 4406 C C . ASN A 1 553 ? 27.643 -19.376 -14.738 1.00 92.56 553 ASN A C 1
ATOM 4408 O O . ASN A 1 553 ? 26.852 -19.578 -15.659 1.00 92.56 553 ASN A O 1
ATOM 4412 N N . LYS A 1 554 ? 28.534 -18.379 -14.784 1.00 80.94 554 LYS A N 1
ATOM 4413 C CA . LYS A 1 554 ? 28.605 -17.359 -15.853 1.00 80.94 554 LYS A CA 1
ATOM 4414 C C . LYS A 1 554 ? 28.843 -17.916 -17.261 1.00 80.94 554 LYS A C 1
ATOM 4416 O O . LYS A 1 554 ? 28.644 -17.201 -18.237 1.00 80.94 554 LYS A O 1
ATOM 4421 N N . THR A 1 555 ? 29.327 -19.152 -17.376 1.00 86.38 555 THR A N 1
ATOM 4422 C CA . THR A 1 555 ? 29.553 -19.816 -18.672 1.00 86.38 555 THR A CA 1
ATOM 4423 C C . THR A 1 555 ? 28.373 -20.670 -19.113 1.00 86.38 555 THR A C 1
ATOM 4425 O O . THR A 1 555 ? 28.369 -21.161 -20.241 1.00 86.38 555 THR A O 1
ATOM 4428 N N . SER A 1 556 ? 27.375 -20.853 -18.245 1.00 90.06 556 SER A N 1
ATOM 4429 C CA . SER A 1 556 ? 26.167 -21.567 -18.624 1.00 90.06 556 SER A CA 1
ATOM 4430 C C . SER A 1 556 ? 25.395 -20.783 -19.700 1.00 90.06 556 SER A C 1
ATOM 4432 O O . SER A 1 556 ? 25.563 -19.558 -19.829 1.00 90.06 556 SER A O 1
ATOM 4434 N N . PRO A 1 557 ? 24.591 -21.482 -20.523 1.00 85.50 557 PRO A N 1
ATOM 4435 C CA . PRO A 1 557 ? 23.808 -20.841 -21.572 1.00 85.50 557 PRO A CA 1
ATOM 4436 C C . PRO A 1 557 ? 22.972 -19.680 -21.030 1.00 85.50 557 PRO A C 1
ATOM 4438 O O . PRO A 1 557 ? 22.428 -19.766 -19.929 1.00 85.50 557 PRO A O 1
ATOM 4441 N N . GLN A 1 558 ? 22.867 -18.601 -21.804 1.00 78.31 558 GLN A N 1
ATOM 4442 C CA . GLN A 1 558 ? 21.906 -17.538 -21.514 1.00 78.31 558 GLN A CA 1
ATOM 4443 C C . GLN A 1 558 ? 20.485 -18.088 -21.648 1.00 78.31 558 GLN A C 1
ATOM 4445 O O . GLN A 1 558 ? 20.217 -18.917 -22.520 1.00 78.31 558 GLN A O 1
ATOM 4450 N N . VAL A 1 559 ? 19.586 -17.618 -20.791 1.00 77.31 559 VAL A N 1
ATOM 4451 C CA . VAL A 1 559 ? 18.147 -17.894 -20.876 1.00 77.31 559 VAL A CA 1
ATOM 4452 C C . VAL A 1 559 ? 17.399 -16.578 -21.015 1.00 77.31 559 VAL A C 1
ATOM 4454 O O . VAL A 1 559 ? 17.895 -15.539 -20.597 1.00 77.31 559 VAL A O 1
ATOM 4457 N N . SER A 1 560 ? 16.213 -16.592 -21.614 1.00 73.25 560 SER A N 1
ATOM 4458 C CA . SER A 1 560 ? 15.427 -15.368 -21.776 1.00 73.25 560 SER A CA 1
ATOM 4459 C C . SER A 1 560 ? 14.815 -14.928 -20.447 1.00 73.25 560 SER A C 1
ATOM 4461 O O . SER A 1 560 ? 14.263 -15.744 -19.711 1.00 73.25 560 SER A O 1
ATOM 4463 N N . ALA A 1 561 ? 14.843 -13.624 -20.176 1.00 67.62 561 ALA A N 1
ATOM 4464 C CA . ALA A 1 561 ? 13.876 -13.019 -19.270 1.00 67.62 561 ALA A CA 1
ATOM 4465 C C . ALA A 1 561 ? 12.604 -12.710 -20.055 1.00 67.62 561 ALA A C 1
ATOM 4467 O O . ALA A 1 561 ? 12.668 -12.071 -21.106 1.00 67.62 561 ALA A O 1
ATOM 4468 N N . VAL A 1 562 ? 11.468 -13.179 -19.547 1.00 72.25 562 VAL A N 1
ATOM 4469 C CA . VAL A 1 562 ? 10.188 -13.118 -20.250 1.00 72.25 562 VAL A CA 1
ATOM 4470 C C . VAL A 1 562 ? 9.253 -12.155 -19.525 1.00 72.25 562 VAL A C 1
ATOM 4472 O O . VAL A 1 562 ? 8.915 -12.344 -18.358 1.00 72.25 562 VAL A O 1
ATOM 4475 N N . PHE A 1 563 ? 8.829 -11.112 -20.239 1.00 70.62 563 PHE A N 1
ATOM 4476 C CA . PHE A 1 563 ? 7.791 -10.180 -19.804 1.00 70.62 563 PHE A CA 1
ATOM 4477 C C . PHE A 1 563 ? 6.559 -10.371 -20.683 1.00 70.62 563 PHE A C 1
ATOM 4479 O O . PHE A 1 563 ? 6.467 -9.835 -21.793 1.00 70.62 563 PHE A O 1
ATOM 4486 N N . GLU A 1 564 ? 5.600 -11.144 -20.190 1.00 66.94 564 GLU A N 1
ATOM 4487 C CA . GLU A 1 564 ? 4.406 -11.496 -20.941 1.00 66.94 564 GLU A CA 1
ATOM 4488 C C . GLU A 1 564 ? 3.285 -10.481 -20.722 1.00 66.94 564 GLU A C 1
ATOM 4490 O O . GLU A 1 564 ? 2.902 -10.149 -19.598 1.00 66.94 564 GLU A O 1
ATOM 4495 N N . ARG A 1 565 ? 2.688 -10.023 -21.829 1.00 69.06 565 ARG A N 1
ATOM 4496 C CA . ARG A 1 565 ? 1.469 -9.194 -21.838 1.00 69.06 565 ARG A CA 1
ATOM 4497 C C . ARG A 1 565 ? 1.578 -7.895 -21.024 1.00 69.06 565 ARG A C 1
ATOM 4499 O O . ARG A 1 565 ? 0.594 -7.462 -20.428 1.00 69.06 565 ARG A O 1
ATOM 4506 N N . LEU A 1 566 ? 2.738 -7.239 -21.038 1.00 67.88 566 LEU A N 1
ATOM 4507 C CA . LEU A 1 566 ? 2.859 -5.883 -20.500 1.00 67.88 566 LEU A CA 1
ATOM 4508 C C . LEU A 1 566 ? 2.042 -4.903 -21.357 1.00 67.88 566 LEU A C 1
ATOM 4510 O O . LEU A 1 566 ? 2.281 -4.755 -22.561 1.00 67.88 566 LEU A O 1
ATOM 4514 N N . THR A 1 567 ? 1.102 -4.206 -20.724 1.00 62.44 567 THR A N 1
ATOM 4515 C CA . THR A 1 567 ? 0.377 -3.088 -21.340 1.00 62.44 567 THR A CA 1
ATOM 4516 C C . THR A 1 567 ? 1.003 -1.779 -20.877 1.00 62.44 567 THR A C 1
ATOM 4518 O O . THR A 1 567 ? 0.956 -1.456 -19.693 1.00 62.44 567 THR A O 1
ATOM 4521 N N . GLY A 1 568 ? 1.606 -1.037 -21.810 1.00 57.38 568 GLY A N 1
ATOM 4522 C CA . GLY A 1 568 ? 2.231 0.255 -21.539 1.00 57.38 568 GLY A CA 1
ATOM 4523 C C . GLY A 1 568 ? 1.582 1.370 -22.351 1.00 57.38 568 GLY A C 1
ATOM 4524 O O . GLY A 1 568 ? 1.537 1.298 -23.579 1.00 57.38 568 GLY A O 1
ATOM 4525 N N . ASN A 1 569 ? 1.113 2.429 -21.699 1.00 47.91 569 ASN A N 1
ATOM 4526 C CA . ASN A 1 569 ? 0.598 3.617 -22.380 1.00 47.91 569 ASN A CA 1
ATOM 4527 C C . ASN A 1 569 ? 1.131 4.880 -21.692 1.00 47.91 569 ASN A C 1
ATOM 4529 O O . ASN A 1 569 ? 1.280 4.892 -20.482 1.00 47.91 569 ASN A O 1
ATOM 4533 N N . ASN A 1 570 ? 1.471 5.927 -22.447 1.00 42.75 570 ASN A N 1
ATOM 4534 C CA . ASN A 1 570 ? 2.010 7.183 -21.894 1.00 42.75 570 ASN A CA 1
ATOM 4535 C C . ASN A 1 570 ? 3.203 7.022 -20.920 1.00 42.75 570 ASN A C 1
ATOM 4537 O O . ASN A 1 570 ? 3.339 7.779 -19.966 1.00 42.75 570 ASN A O 1
ATOM 4541 N N . THR A 1 571 ? 4.085 6.047 -21.153 1.00 34.19 571 THR A N 1
ATOM 4542 C CA . THR A 1 571 ? 5.319 5.870 -20.374 1.00 34.19 571 THR A CA 1
ATOM 4543 C C . THR A 1 571 ? 6.518 6.455 -21.115 1.00 34.19 571 THR A C 1
ATOM 4545 O O . THR A 1 571 ? 6.549 6.501 -22.349 1.00 34.19 571 THR A O 1
ATOM 4548 N N . SER A 1 572 ? 7.535 6.892 -20.373 1.00 30.84 572 SER A N 1
ATOM 4549 C CA . SER A 1 572 ? 8.881 7.121 -20.905 1.00 30.84 572 SER A CA 1
ATOM 4550 C C . SER A 1 572 ? 9.677 5.804 -20.820 1.00 30.84 572 SER A C 1
ATOM 4552 O O . SER A 1 572 ? 10.093 5.421 -19.738 1.00 30.84 572 SER A O 1
ATOM 4554 N N . PRO A 1 573 ? 9.857 5.012 -21.895 1.00 35.78 573 PRO A N 1
ATOM 4555 C CA . PRO A 1 573 ? 10.659 3.793 -21.785 1.00 35.78 573 PRO A CA 1
ATOM 4556 C C . PRO A 1 573 ? 12.166 4.085 -21.834 1.00 35.78 573 PRO A C 1
ATOM 4558 O O . PRO A 1 573 ? 12.664 4.624 -22.822 1.00 35.78 573 PRO A O 1
ATOM 4561 N N . GLN A 1 574 ? 12.884 3.635 -20.803 1.00 31.09 574 GLN A N 1
ATOM 4562 C CA . GLN A 1 574 ? 14.190 2.996 -20.959 1.00 31.09 574 GLN A CA 1
ATOM 4563 C C . GLN A 1 574 ? 13.987 1.516 -20.657 1.00 31.09 574 GLN A C 1
ATOM 4565 O O . GLN A 1 574 ? 13.561 1.170 -19.559 1.00 31.09 574 GLN A O 1
ATOM 4570 N N . VAL A 1 575 ? 14.202 0.650 -21.645 1.00 33.62 575 VAL A N 1
ATOM 4571 C CA . VAL A 1 575 ? 13.968 -0.786 -21.479 1.00 33.62 575 VAL A CA 1
ATOM 4572 C C . VAL A 1 575 ? 15.075 -1.582 -22.168 1.00 33.62 575 VAL A C 1
ATOM 4574 O O . VAL A 1 575 ? 15.293 -1.431 -23.373 1.00 33.62 575 VAL A O 1
ATOM 4577 N N . SER A 1 576 ? 15.728 -2.445 -21.390 1.00 30.12 576 SER A N 1
ATOM 4578 C CA . SER A 1 576 ? 16.771 -3.404 -21.770 1.00 30.12 576 SER A CA 1
ATOM 4579 C C . SER A 1 576 ? 16.304 -4.842 -21.471 1.00 30.12 576 SER A C 1
ATOM 4581 O O . SER A 1 576 ? 16.779 -5.478 -20.538 1.00 30.12 576 SER A O 1
ATOM 4583 N N . ALA A 1 577 ? 15.323 -5.370 -22.214 1.00 34.81 577 ALA A N 1
ATOM 4584 C CA . ALA A 1 577 ? 14.826 -6.744 -22.012 1.00 34.81 577 ALA A CA 1
ATOM 4585 C C . ALA A 1 577 ? 14.183 -7.346 -23.275 1.00 34.81 577 ALA A C 1
ATOM 4587 O O . ALA A 1 577 ? 13.810 -6.613 -24.186 1.00 34.81 577 ALA A O 1
ATOM 4588 N N . VAL A 1 578 ? 14.043 -8.675 -23.339 1.00 31.38 578 VAL A N 1
ATOM 4589 C CA . VAL A 1 578 ? 13.328 -9.390 -24.416 1.00 31.38 578 VAL A CA 1
ATOM 4590 C C . VAL A 1 578 ? 11.826 -9.413 -24.100 1.00 31.38 578 VAL A C 1
ATOM 4592 O O . VAL A 1 578 ? 11.434 -9.726 -22.978 1.00 31.38 578 VAL A O 1
ATOM 4595 N N . PHE A 1 579 ? 10.976 -9.079 -25.076 1.00 37.75 579 PHE A N 1
ATOM 4596 C CA . PHE A 1 579 ? 9.513 -9.100 -24.923 1.00 37.75 579 PHE A CA 1
ATOM 4597 C C . PHE A 1 579 ? 8.880 -9.987 -25.993 1.00 37.75 579 PHE A C 1
ATOM 4599 O O . PHE A 1 579 ? 9.006 -9.702 -27.185 1.00 37.75 579 PHE A O 1
ATOM 4606 N N . GLU A 1 580 ? 8.110 -10.993 -25.574 1.00 31.77 580 GLU A N 1
ATOM 4607 C CA . GLU A 1 580 ? 7.281 -11.790 -26.493 1.00 31.77 580 GLU A CA 1
ATOM 4608 C C . GLU A 1 580 ? 6.143 -10.940 -27.082 1.00 31.77 580 GLU A C 1
ATOM 4610 O O . GLU A 1 580 ? 5.817 -11.010 -28.269 1.00 31.77 580 GLU A O 1
ATOM 4615 N N . ARG A 1 581 ? 5.544 -10.055 -26.268 1.00 36.78 581 ARG A N 1
ATOM 4616 C CA . ARG A 1 581 ? 4.491 -9.140 -26.726 1.00 36.78 581 ARG A CA 1
ATOM 4617 C C . ARG A 1 581 ? 4.445 -7.844 -25.919 1.00 36.78 581 ARG A C 1
ATOM 4619 O O . ARG A 1 581 ? 4.060 -7.848 -24.753 1.00 36.78 581 ARG A O 1
ATOM 4626 N N . LEU A 1 582 ? 4.724 -6.727 -26.594 1.00 38.06 582 LEU A N 1
ATOM 4627 C CA . LEU A 1 582 ? 4.559 -5.363 -26.081 1.00 38.06 582 LEU A CA 1
ATOM 4628 C C . LEU A 1 582 ? 3.481 -4.622 -26.888 1.00 38.06 582 LEU A C 1
ATOM 4630 O O . LEU A 1 582 ? 3.508 -4.623 -28.122 1.00 38.06 582 LEU A O 1
ATOM 4634 N N . THR A 1 583 ? 2.549 -3.950 -26.208 1.00 41.16 583 THR A N 1
ATOM 4635 C CA . THR A 1 583 ? 1.539 -3.100 -26.865 1.00 41.16 583 THR A CA 1
ATOM 4636 C C . THR A 1 583 ? 1.608 -1.689 -26.278 1.00 41.16 583 THR A C 1
ATOM 4638 O O . THR A 1 583 ? 1.459 -1.543 -25.067 1.00 41.16 583 THR A O 1
ATOM 4641 N N . GLY A 1 584 ? 1.839 -0.660 -27.109 1.00 37.91 584 GLY A N 1
ATOM 4642 C CA . GLY A 1 584 ? 1.910 0.731 -26.639 1.00 37.91 584 GLY A CA 1
ATOM 4643 C C . GLY A 1 584 ? 1.720 1.799 -27.725 1.00 37.91 584 GLY A C 1
ATOM 4644 O O . GLY A 1 584 ? 1.949 1.565 -28.911 1.00 37.91 584 GLY A O 1
ATOM 4645 N N . ASN A 1 585 ? 1.261 2.994 -27.328 1.00 34.56 585 ASN A N 1
ATOM 4646 C CA . ASN A 1 585 ? 0.865 4.075 -28.250 1.00 34.56 585 ASN A CA 1
ATOM 4647 C C . ASN A 1 585 ? 1.995 5.101 -28.529 1.00 34.56 585 ASN A C 1
ATOM 4649 O O . ASN A 1 585 ? 2.055 5.664 -29.627 1.00 34.56 585 ASN A O 1
ATOM 4653 N N . LYS A 1 586 ? 2.921 5.318 -27.577 1.00 35.16 586 LYS A N 1
ATOM 4654 C CA . LYS A 1 586 ? 4.081 6.231 -27.681 1.00 35.16 586 LYS A CA 1
ATOM 4655 C C . LYS A 1 586 ? 5.298 5.637 -26.941 1.00 35.16 586 LYS A C 1
ATOM 4657 O O . LYS A 1 586 ? 5.187 5.332 -25.763 1.00 35.16 586 LYS A O 1
ATOM 4662 N N . THR A 1 587 ? 6.442 5.482 -27.619 1.00 36.56 587 THR A N 1
ATOM 4663 C CA . THR A 1 587 ? 7.706 4.949 -27.054 1.00 36.56 587 THR A CA 1
ATOM 4664 C C . THR A 1 587 ? 8.865 5.949 -27.244 1.00 36.56 587 THR A C 1
ATOM 4666 O O . THR A 1 587 ? 9.032 6.495 -28.336 1.00 36.56 587 THR A O 1
ATOM 4669 N N . SER A 1 588 ? 9.652 6.191 -26.187 1.00 35.41 588 SER A N 1
ATOM 4670 C CA . SER A 1 588 ? 10.813 7.110 -26.079 1.00 35.41 588 SER A CA 1
ATOM 4671 C C . SER A 1 588 ? 12.061 6.630 -26.885 1.00 35.41 588 SER A C 1
ATOM 4673 O O . SER A 1 588 ? 12.077 5.476 -27.312 1.00 35.41 588 SER A O 1
ATOM 4675 N N . PRO A 1 589 ? 13.093 7.476 -27.152 1.00 29.91 589 PRO A N 1
ATOM 4676 C CA . PRO A 1 589 ? 14.215 7.240 -28.089 1.00 29.91 589 PRO A CA 1
ATOM 4677 C C . PRO A 1 589 ? 15.266 6.168 -27.742 1.00 29.91 589 PRO A C 1
ATOM 4679 O O . PRO A 1 589 ? 16.302 6.134 -28.404 1.00 29.91 589 PRO A O 1
ATOM 4682 N N . GLN A 1 590 ? 15.076 5.353 -26.706 1.00 33.16 590 GLN A N 1
ATOM 4683 C CA . GLN A 1 590 ? 16.100 4.423 -26.210 1.00 33.16 590 GLN A CA 1
ATOM 4684 C C . GLN A 1 590 ? 15.443 3.080 -25.865 1.00 33.16 590 GLN A C 1
ATOM 4686 O O . GLN A 1 590 ? 15.089 2.814 -24.719 1.00 33.16 590 GLN A O 1
ATOM 4691 N N . VAL A 1 591 ? 15.230 2.246 -26.881 1.00 33.75 591 VAL A N 1
ATOM 4692 C CA . VAL A 1 591 ? 14.773 0.863 -26.711 1.00 33.75 591 VAL A CA 1
ATOM 4693 C C . VAL A 1 591 ? 15.856 -0.052 -27.274 1.00 33.75 591 VAL A C 1
ATOM 4695 O O . VAL A 1 591 ? 16.111 -0.022 -28.478 1.00 33.75 591 VAL A O 1
ATOM 4698 N N . SER A 1 592 ? 16.483 -0.854 -26.414 1.00 34.91 592 SER A N 1
ATOM 4699 C CA . SER A 1 592 ? 17.409 -1.926 -26.796 1.00 34.91 592 SER A CA 1
ATOM 4700 C C . SER A 1 592 ? 16.802 -3.255 -26.355 1.00 34.91 592 SER A C 1
ATOM 4702 O O . SER A 1 592 ? 16.962 -3.671 -25.211 1.00 34.91 592 SER A O 1
ATOM 4704 N N . ALA A 1 593 ? 16.033 -3.885 -27.237 1.00 37.84 593 ALA A N 1
ATOM 4705 C CA . ALA A 1 593 ? 15.263 -5.082 -26.919 1.00 37.84 593 ALA A CA 1
ATOM 4706 C C . ALA A 1 593 ? 15.044 -5.927 -28.181 1.00 37.84 593 ALA A C 1
ATOM 4708 O O . ALA A 1 593 ? 14.882 -5.378 -29.271 1.00 37.84 593 ALA A O 1
ATOM 4709 N N . VAL A 1 594 ? 15.043 -7.253 -28.030 1.00 33.53 594 VAL A N 1
ATOM 4710 C CA . VAL A 1 594 ? 14.650 -8.203 -29.085 1.00 33.53 594 VAL A CA 1
ATOM 4711 C C . VAL A 1 594 ? 13.143 -8.433 -28.958 1.00 33.53 594 VAL A C 1
ATOM 4713 O O . VAL A 1 594 ? 12.651 -8.683 -27.855 1.00 33.53 594 VAL A O 1
ATOM 4716 N N . PHE A 1 595 ? 12.406 -8.304 -30.066 1.00 44.25 595 PHE A N 1
ATOM 4717 C CA . PHE A 1 595 ? 10.943 -8.385 -30.086 1.00 44.25 595 PHE A CA 1
ATOM 4718 C C . PHE A 1 595 ? 10.458 -9.407 -31.113 1.00 44.25 595 PHE A C 1
ATOM 4720 O O . PHE A 1 595 ? 10.792 -9.296 -32.292 1.00 44.25 595 PHE A O 1
ATOM 4727 N N . GLU A 1 596 ? 9.550 -10.299 -30.713 1.00 35.88 596 GLU A N 1
ATOM 4728 C CA . GLU A 1 596 ? 8.794 -11.111 -31.680 1.00 35.88 596 GLU A CA 1
ATOM 4729 C C . GLU A 1 596 ? 7.758 -10.254 -32.433 1.00 35.88 596 GLU A C 1
ATOM 4731 O O . GLU A 1 596 ? 7.534 -10.416 -33.637 1.00 35.88 596 GLU A O 1
ATOM 4736 N N . ARG A 1 597 ? 7.121 -9.285 -31.747 1.00 37.69 597 ARG A N 1
ATOM 4737 C CA . ARG A 1 597 ? 6.087 -8.421 -32.344 1.00 37.69 597 ARG A CA 1
ATOM 4738 C C . ARG A 1 597 ? 5.935 -7.065 -31.642 1.00 37.69 597 ARG A C 1
ATOM 4740 O O . ARG A 1 597 ? 5.620 -7.001 -30.457 1.00 37.69 597 ARG A O 1
ATOM 4747 N N . LEU A 1 598 ? 6.028 -5.973 -32.411 1.00 40.97 598 LEU A N 1
ATOM 4748 C CA . LEU A 1 598 ? 5.775 -4.592 -31.961 1.00 40.97 598 LEU A CA 1
ATOM 4749 C C . LEU A 1 598 ? 4.587 -3.967 -32.718 1.00 40.97 598 LEU A C 1
ATOM 4751 O O . LEU A 1 598 ? 4.514 -4.047 -33.945 1.00 40.97 598 LEU A O 1
ATOM 4755 N N . THR A 1 599 ? 3.669 -3.302 -32.004 1.00 42.91 599 THR A N 1
ATOM 4756 C CA . THR A 1 599 ? 2.565 -2.515 -32.599 1.00 42.91 599 THR A CA 1
ATOM 4757 C C . THR A 1 599 ? 2.562 -1.100 -32.008 1.00 42.91 599 THR A C 1
ATOM 4759 O O . THR A 1 599 ? 2.360 -0.962 -30.806 1.00 42.91 599 THR A O 1
ATOM 4762 N N . GLY A 1 600 ? 2.778 -0.054 -32.824 1.00 39.72 600 GLY A N 1
ATOM 4763 C CA . GLY A 1 600 ? 2.856 1.345 -32.357 1.00 39.72 600 GLY A CA 1
ATOM 4764 C C . GLY A 1 600 ? 2.619 2.404 -33.451 1.00 39.72 600 GLY A C 1
ATOM 4765 O O . GLY A 1 600 ? 2.676 2.106 -34.645 1.00 39.72 600 GLY A O 1
ATOM 4766 N N . ASN A 1 601 ? 2.310 3.653 -33.058 1.00 37.88 601 ASN A N 1
ATOM 4767 C CA . ASN A 1 601 ? 1.888 4.735 -33.976 1.00 37.88 601 ASN A CA 1
ATOM 4768 C C . ASN A 1 601 ? 2.972 5.808 -34.255 1.00 37.88 601 ASN A C 1
ATOM 4770 O O . ASN A 1 601 ? 2.890 6.497 -35.273 1.00 37.88 601 ASN A O 1
ATOM 4774 N N . LYS A 1 602 ? 3.992 5.954 -33.393 1.00 34.97 602 LYS A N 1
ATOM 4775 C CA . LYS A 1 602 ? 5.194 6.786 -33.618 1.00 34.97 602 LYS A CA 1
ATOM 4776 C C . LYS A 1 602 ? 6.427 6.110 -33.006 1.00 34.97 602 LYS A C 1
ATOM 4778 O O . LYS A 1 602 ? 6.500 5.983 -31.790 1.00 34.97 602 LYS A O 1
ATOM 4783 N N . THR A 1 603 ? 7.388 5.714 -33.838 1.00 36.72 603 THR A N 1
ATOM 4784 C CA . THR A 1 603 ? 8.714 5.235 -33.410 1.00 36.72 603 THR A CA 1
ATOM 4785 C C . THR A 1 603 ? 9.721 6.388 -33.469 1.00 36.72 603 THR A C 1
ATOM 4787 O O . THR A 1 603 ? 9.763 7.117 -34.463 1.00 36.72 603 THR A O 1
ATOM 4790 N N . SER A 1 604 ? 10.499 6.575 -32.401 1.00 33.62 604 SER A N 1
ATOM 4791 C CA . SER A 1 604 ? 11.503 7.641 -32.267 1.00 33.62 604 SER A CA 1
ATOM 4792 C C . SER A 1 604 ? 12.778 7.380 -33.100 1.00 33.62 604 SER A C 1
ATOM 4794 O O . SER A 1 604 ? 12.926 6.328 -33.714 1.00 33.62 604 SER A O 1
ATOM 4796 N N . THR A 1 605 ? 13.677 8.368 -33.158 1.00 30.77 605 THR A N 1
ATOM 4797 C CA . THR A 1 605 ? 14.790 8.548 -34.114 1.00 30.77 605 THR A CA 1
ATOM 4798 C C . THR A 1 605 ? 15.966 7.573 -34.016 1.00 30.77 605 THR A C 1
ATOM 4800 O O . THR A 1 605 ? 16.863 7.664 -34.847 1.00 30.77 605 THR A O 1
ATOM 4803 N N . GLN A 1 606 ? 15.989 6.649 -33.056 1.00 33.75 606 GLN A N 1
ATOM 4804 C CA . GLN A 1 606 ? 16.997 5.588 -32.974 1.00 33.75 606 GLN A CA 1
ATOM 4805 C C . GLN A 1 606 ? 16.334 4.305 -32.467 1.00 33.75 606 GLN A C 1
ATOM 4807 O O . GLN A 1 606 ? 15.870 4.240 -31.334 1.00 33.75 606 GLN A O 1
ATOM 4812 N N . VAL A 1 607 ? 16.262 3.298 -33.334 1.00 34.19 607 VAL A N 1
ATOM 4813 C CA . VAL A 1 607 ? 15.843 1.937 -32.991 1.00 34.19 607 VAL A CA 1
ATOM 4814 C C . VAL A 1 607 ? 16.954 1.011 -33.467 1.00 34.19 607 VAL A C 1
ATOM 4816 O O . VAL A 1 607 ? 17.250 0.982 -34.660 1.00 34.19 607 VAL A O 1
ATOM 4819 N N . SER A 1 608 ? 17.571 0.279 -32.544 1.00 35.12 608 SER A N 1
ATOM 4820 C CA . SER A 1 608 ? 18.516 -0.801 -32.838 1.00 35.12 608 SER A CA 1
ATOM 4821 C C . SER A 1 608 ? 17.936 -2.100 -32.284 1.00 35.12 608 SER A C 1
ATOM 4823 O O . SER A 1 608 ? 18.021 -2.341 -31.080 1.00 35.12 608 SER A O 1
ATOM 4825 N N . ALA A 1 609 ? 17.288 -2.893 -33.136 1.00 38.03 609 ALA A N 1
ATOM 4826 C CA . ALA A 1 609 ? 16.702 -4.181 -32.766 1.00 38.03 609 ALA A CA 1
ATOM 4827 C C . ALA A 1 609 ? 16.521 -5.082 -34.003 1.00 38.03 609 ALA A C 1
ATOM 4829 O O . ALA A 1 609 ? 16.351 -4.583 -35.119 1.00 38.03 609 ALA A O 1
ATOM 4830 N N . GLU A 1 610 ? 16.558 -6.399 -33.790 1.00 33.09 610 GLU A N 1
ATOM 4831 C CA . GLU A 1 610 ? 16.132 -7.416 -34.760 1.00 33.09 610 GLU A CA 1
ATOM 4832 C C . GLU A 1 610 ? 14.625 -7.681 -34.599 1.00 33.09 610 GLU A C 1
ATOM 4834 O O . GLU A 1 610 ? 14.118 -7.723 -33.475 1.00 33.09 610 GLU A O 1
ATOM 4839 N N . PHE A 1 611 ? 13.902 -7.825 -35.717 1.00 39.66 611 PHE A N 1
ATOM 4840 C CA . PHE A 1 611 ? 12.447 -8.012 -35.734 1.00 39.66 611 PHE A CA 1
ATOM 4841 C C . PHE A 1 611 ? 12.034 -9.079 -36.751 1.00 39.66 611 PHE A C 1
ATOM 4843 O O . PHE A 1 611 ? 12.444 -9.011 -37.909 1.00 39.66 611 PHE A O 1
ATOM 4850 N N . GLU A 1 612 ? 11.096 -9.956 -36.388 1.00 34.12 612 GLU A N 1
ATOM 4851 C CA . GLU A 1 612 ? 10.435 -10.827 -37.372 1.00 34.12 612 GLU A CA 1
ATOM 4852 C C . GLU A 1 612 ? 9.372 -10.064 -38.190 1.00 34.12 612 GLU A C 1
ATOM 4854 O O . GLU A 1 612 ? 9.278 -10.223 -39.411 1.00 34.12 612 GLU A O 1
ATOM 4859 N N . ARG A 1 613 ? 8.549 -9.202 -37.553 1.00 34.94 613 ARG A N 1
ATOM 4860 C CA . ARG A 1 613 ? 7.468 -8.437 -38.225 1.00 34.94 613 ARG A CA 1
ATOM 4861 C C . ARG A 1 613 ? 7.201 -7.064 -37.592 1.00 34.94 613 ARG A C 1
ATOM 4863 O O . ARG A 1 613 ? 6.961 -6.951 -36.393 1.00 34.94 613 ARG A O 1
ATOM 4870 N N . LEU A 1 614 ? 7.095 -6.029 -38.433 1.00 36.75 614 LEU A N 1
ATOM 4871 C CA . LEU A 1 614 ? 6.720 -4.654 -38.058 1.00 36.75 614 LEU A CA 1
ATOM 4872 C C . LEU A 1 614 ? 5.420 -4.226 -38.763 1.00 36.75 614 LEU A C 1
ATOM 4874 O O . LEU A 1 614 ? 5.267 -4.430 -39.967 1.00 36.75 614 LEU A O 1
ATOM 4878 N N . THR A 1 615 ? 4.480 -3.601 -38.042 1.00 37.00 615 THR A N 1
ATOM 4879 C CA . THR A 1 615 ? 3.269 -2.983 -38.627 1.00 37.00 615 THR A CA 1
ATOM 4880 C C . THR A 1 615 ? 3.079 -1.568 -38.073 1.00 37.00 615 THR A C 1
ATOM 4882 O O . THR A 1 615 ? 2.889 -1.398 -36.871 1.00 37.00 615 THR A O 1
ATOM 4885 N N . GLY A 1 616 ? 3.120 -0.543 -38.935 1.00 35.44 616 GLY A N 1
ATOM 4886 C CA . GLY A 1 616 ? 3.044 0.868 -38.525 1.00 35.44 616 GLY A CA 1
ATOM 4887 C C . GLY A 1 616 ? 2.473 1.800 -39.602 1.00 35.44 616 GLY A C 1
ATOM 4888 O O . GLY A 1 616 ? 2.469 1.473 -40.788 1.00 35.44 616 GLY A O 1
ATOM 4889 N N . ASN A 1 617 ? 1.969 2.970 -39.185 1.00 31.62 617 ASN A N 1
ATOM 4890 C CA . ASN A 1 617 ? 1.241 3.911 -40.056 1.00 31.62 617 ASN A CA 1
ATOM 4891 C C . ASN A 1 617 ? 2.123 5.049 -40.638 1.00 31.62 617 ASN A C 1
ATOM 4893 O O . ASN A 1 617 ? 1.755 5.634 -41.655 1.00 31.62 617 ASN A O 1
ATOM 4897 N N . LYS A 1 618 ? 3.284 5.359 -40.026 1.00 31.72 618 LYS A N 1
ATOM 4898 C CA . LYS A 1 618 ? 4.359 6.237 -40.552 1.00 31.72 618 LYS A CA 1
ATOM 4899 C C . LYS A 1 618 ? 5.726 5.812 -39.977 1.00 31.72 618 LYS A C 1
ATOM 4901 O O . LYS A 1 618 ? 5.855 5.733 -38.760 1.00 31.72 618 LYS A O 1
ATOM 4906 N N . THR A 1 619 ? 6.733 5.581 -40.823 1.00 33.69 619 THR A N 1
ATOM 4907 C CA . THR A 1 619 ? 8.108 5.172 -40.440 1.00 33.69 619 THR A CA 1
ATOM 4908 C C . THR A 1 619 ? 9.132 6.291 -40.715 1.00 33.69 619 THR A C 1
ATOM 4910 O O . THR A 1 619 ? 9.017 6.973 -41.733 1.00 33.69 619 THR A O 1
ATOM 4913 N N . SER A 1 620 ? 10.109 6.498 -39.817 1.00 30.39 620 SER A N 1
ATOM 4914 C CA . SER A 1 620 ? 11.108 7.598 -39.846 1.00 30.39 620 SER A CA 1
ATOM 4915 C C . SER A 1 620 ? 12.396 7.269 -40.640 1.00 30.39 620 SER A C 1
ATOM 4917 O O . SER A 1 620 ? 12.569 6.149 -41.109 1.00 30.39 620 SER A O 1
ATOM 4919 N N . THR A 1 621 ? 13.279 8.263 -40.813 1.00 28.14 621 THR A N 1
ATOM 4920 C CA . THR A 1 621 ? 14.375 8.383 -41.802 1.00 28.14 621 THR A CA 1
ATOM 4921 C C . THR A 1 621 ? 15.687 7.643 -41.511 1.00 28.14 621 THR A C 1
ATOM 4923 O O . THR A 1 621 ? 16.586 7.705 -42.346 1.00 28.14 621 THR A O 1
ATOM 4926 N N . GLN A 1 622 ? 15.828 6.938 -40.388 1.00 32.47 622 GLN A N 1
ATOM 4927 C CA . GLN A 1 622 ? 16.984 6.072 -40.120 1.00 32.47 622 GLN A CA 1
ATOM 4928 C C . GLN A 1 622 ? 16.511 4.806 -39.410 1.00 32.47 622 GLN A C 1
ATOM 4930 O O . GLN A 1 622 ? 16.154 4.839 -38.235 1.00 32.47 622 GLN A O 1
ATOM 4935 N N . VAL A 1 623 ? 16.468 3.699 -40.150 1.00 31.75 623 VAL A N 1
ATOM 4936 C CA . VAL A 1 623 ? 16.200 2.366 -39.610 1.00 31.75 623 VAL A CA 1
ATOM 4937 C C . VAL A 1 623 ? 17.344 1.459 -40.038 1.00 31.75 623 VAL A C 1
ATOM 4939 O O . VAL A 1 623 ? 17.561 1.271 -41.233 1.00 31.75 623 VAL A O 1
ATOM 4942 N N . SER A 1 624 ? 18.061 0.908 -39.063 1.00 33.00 624 SER A N 1
ATOM 4943 C CA . SER A 1 624 ? 19.113 -0.089 -39.266 1.00 33.00 624 SER A CA 1
ATOM 4944 C C . SER A 1 624 ? 18.588 -1.419 -38.727 1.00 33.00 624 SER A C 1
ATOM 4946 O O . SER A 1 624 ? 18.739 -1.694 -37.542 1.00 33.00 624 SER A O 1
ATOM 4948 N N . ALA A 1 625 ? 17.893 -2.203 -39.551 1.00 36.03 625 ALA A N 1
ATOM 4949 C CA . ALA A 1 625 ? 17.346 -3.498 -39.139 1.00 36.03 625 ALA A CA 1
ATOM 4950 C C . ALA A 1 625 ? 17.300 -4.487 -40.313 1.00 36.03 625 ALA A C 1
ATOM 4952 O O . ALA A 1 625 ? 17.206 -4.082 -41.474 1.00 36.03 625 ALA A O 1
ATOM 4953 N N . VAL A 1 626 ? 17.361 -5.779 -39.991 1.00 31.48 626 VAL A N 1
ATOM 4954 C CA . VAL A 1 626 ? 17.110 -6.899 -40.911 1.00 31.48 626 VAL A CA 1
ATOM 4955 C C . VAL A 1 626 ? 15.625 -7.259 -40.799 1.00 31.48 626 VAL A C 1
ATOM 4957 O O . VAL A 1 626 ? 15.100 -7.326 -39.690 1.00 31.48 626 VAL A O 1
ATOM 4960 N N . PHE A 1 627 ? 14.928 -7.439 -41.927 1.00 34.94 627 PHE A N 1
ATOM 4961 C CA . PHE A 1 627 ? 13.490 -7.739 -41.954 1.00 34.94 627 PHE A CA 1
ATOM 4962 C C . PHE A 1 627 ? 13.205 -8.969 -42.815 1.00 34.94 627 PHE A C 1
ATOM 4964 O O . PHE A 1 627 ? 13.637 -9.011 -43.964 1.00 34.94 627 PHE A O 1
ATOM 4971 N N . GLU A 1 628 ? 12.364 -9.889 -42.339 1.00 31.66 628 GLU A N 1
ATOM 4972 C CA . GLU A 1 628 ? 11.808 -10.948 -43.196 1.00 31.66 628 GLU A CA 1
ATOM 4973 C C . GLU A 1 628 ? 10.591 -10.470 -44.011 1.00 31.66 628 GLU A C 1
ATOM 4975 O O . GLU A 1 628 ? 10.350 -10.942 -45.125 1.00 31.66 628 GLU A O 1
ATOM 4980 N N . ARG A 1 629 ? 9.790 -9.521 -43.486 1.00 32.88 629 ARG A N 1
ATOM 4981 C CA . ARG A 1 629 ? 8.591 -9.007 -44.178 1.00 32.88 629 ARG A CA 1
ATOM 4982 C C . ARG A 1 629 ? 8.118 -7.638 -43.657 1.00 32.88 629 ARG A C 1
ATOM 4984 O O . ARG A 1 629 ? 7.861 -7.474 -42.467 1.00 32.88 629 ARG A O 1
ATOM 4991 N N . LEU A 1 630 ? 7.906 -6.673 -44.563 1.00 33.91 630 LEU A N 1
ATOM 4992 C CA . LEU A 1 630 ? 7.454 -5.299 -44.268 1.00 33.91 630 LEU A CA 1
ATOM 4993 C C . LEU A 1 630 ? 6.070 -5.007 -44.884 1.00 33.91 630 LEU A C 1
ATOM 4995 O O . LEU A 1 630 ? 5.849 -5.283 -46.061 1.00 33.91 630 LEU A O 1
ATOM 4999 N N . THR A 1 631 ? 5.152 -4.391 -44.126 1.00 32.53 631 THR A N 1
ATOM 5000 C CA . THR A 1 631 ? 3.840 -3.936 -44.642 1.00 32.53 631 THR A CA 1
ATOM 5001 C C . THR A 1 631 ? 3.472 -2.565 -44.062 1.00 32.53 631 THR A C 1
ATOM 5003 O O . THR A 1 631 ? 3.393 -2.416 -42.845 1.00 32.53 631 THR A O 1
ATOM 5006 N N . GLY A 1 632 ? 3.235 -1.558 -44.916 1.00 32.22 632 GLY A N 1
ATOM 5007 C CA . GLY A 1 632 ? 2.898 -0.188 -44.501 1.00 32.22 632 GLY A CA 1
ATOM 5008 C C . GLY A 1 632 ? 2.252 0.638 -45.622 1.00 32.22 632 GLY A C 1
ATOM 5009 O O . GLY A 1 632 ? 2.447 0.348 -46.797 1.00 32.22 632 GLY A O 1
ATOM 5010 N N . ASN A 1 633 ? 1.465 1.659 -45.258 1.00 28.17 633 ASN A N 1
ATOM 5011 C CA . ASN A 1 633 ? 0.590 2.390 -46.194 1.00 28.17 633 ASN A CA 1
ATOM 5012 C C . ASN A 1 633 ? 1.283 3.573 -46.925 1.00 28.17 633 ASN A C 1
ATOM 5014 O O . ASN A 1 633 ? 0.737 4.086 -47.898 1.00 28.17 633 ASN A O 1
ATOM 5018 N N . LYS A 1 634 ? 2.482 4.005 -46.479 1.00 28.22 634 LYS A N 1
ATOM 5019 C CA . LYS A 1 634 ? 3.429 4.915 -47.177 1.00 28.22 634 LYS A CA 1
ATOM 5020 C C . LYS A 1 634 ? 4.873 4.654 -46.697 1.00 28.22 634 LYS A C 1
ATOM 5022 O O . LYS A 1 634 ? 5.125 4.758 -45.500 1.00 28.22 634 LYS A O 1
ATOM 5027 N N . THR A 1 635 ? 5.807 4.341 -47.601 1.00 29.48 635 THR A N 1
ATOM 5028 C CA . THR A 1 635 ? 7.230 4.031 -47.316 1.00 29.48 635 THR A CA 1
ATOM 5029 C C . THR A 1 635 ? 8.189 5.171 -47.720 1.00 29.48 635 THR A C 1
ATOM 5031 O O . THR A 1 635 ? 7.884 5.961 -48.610 1.00 29.48 635 THR A O 1
ATOM 5034 N N . SER A 1 636 ? 9.333 5.285 -47.026 1.00 29.95 636 SER A N 1
ATOM 5035 C CA . SER A 1 636 ? 10.366 6.339 -47.177 1.00 29.95 636 SER A CA 1
ATOM 5036 C C . SER A 1 636 ? 11.412 6.010 -48.277 1.00 29.95 636 SER A C 1
ATOM 5038 O O . SER A 1 636 ? 11.606 4.827 -48.554 1.00 29.95 636 SER A O 1
ATOM 5040 N N . PRO A 1 637 ? 12.131 6.989 -48.882 1.00 25.92 637 PRO A N 1
ATOM 5041 C CA . PRO A 1 637 ? 13.047 6.774 -50.021 1.00 25.92 637 PRO A CA 1
ATOM 5042 C C . PRO A 1 637 ? 14.415 6.131 -49.711 1.00 25.92 637 PRO A C 1
ATOM 5044 O O . PRO A 1 637 ? 15.225 5.975 -50.623 1.00 25.92 637 PRO A O 1
ATOM 5047 N N . GLN A 1 638 ? 14.727 5.816 -48.453 1.00 32.50 638 GLN A N 1
ATOM 5048 C CA . GLN A 1 638 ? 16.025 5.262 -48.041 1.00 32.50 638 GLN A CA 1
ATOM 5049 C C . GLN A 1 638 ? 15.782 4.054 -47.129 1.00 32.50 638 GLN A C 1
ATOM 5051 O O . GLN A 1 638 ? 15.617 4.196 -45.920 1.00 32.50 638 GLN A O 1
ATOM 5056 N N . VAL A 1 639 ? 15.711 2.869 -47.736 1.00 31.05 639 VAL A N 1
ATOM 5057 C CA . VAL A 1 639 ? 15.717 1.571 -47.049 1.00 31.05 639 VAL A CA 1
ATOM 5058 C C . VAL A 1 639 ? 16.994 0.860 -47.480 1.00 31.05 639 VAL A C 1
ATOM 5060 O O . VAL A 1 639 ? 17.160 0.578 -48.665 1.00 31.05 639 VAL A O 1
ATOM 5063 N N . SER A 1 640 ? 17.905 0.583 -46.549 1.00 33.03 640 SER A N 1
ATOM 5064 C CA . SER A 1 640 ? 19.045 -0.305 -46.788 1.00 33.03 640 SER A CA 1
ATOM 5065 C C . SER A 1 640 ? 18.695 -1.693 -46.263 1.00 33.03 640 SER A C 1
ATOM 5067 O O . SER A 1 640 ? 18.713 -1.917 -45.057 1.00 33.03 640 SER A O 1
ATOM 5069 N N . ALA A 1 641 ? 18.343 -2.602 -47.171 1.00 31.39 641 ALA A N 1
ATOM 5070 C CA . ALA A 1 641 ? 18.198 -4.024 -46.886 1.00 31.39 641 ALA A CA 1
ATOM 5071 C C . ALA A 1 641 ? 19.474 -4.749 -47.334 1.00 31.39 641 ALA A C 1
ATOM 5073 O O . ALA A 1 641 ? 19.974 -4.490 -48.431 1.00 31.39 641 ALA A O 1
ATOM 5074 N N . VAL A 1 642 ? 19.992 -5.651 -46.503 1.00 29.11 642 VAL A N 1
ATOM 5075 C CA . VAL A 1 642 ? 20.876 -6.724 -46.974 1.00 29.11 642 VAL A CA 1
ATOM 5076 C C . VAL A 1 642 ? 19.962 -7.928 -47.192 1.00 29.11 642 VAL A C 1
ATOM 5078 O O . VAL A 1 642 ? 19.233 -8.290 -46.271 1.00 29.11 642 VAL A O 1
ATOM 5081 N N . PHE A 1 643 ? 19.918 -8.432 -48.428 1.00 30.97 643 PHE A N 1
ATOM 5082 C CA . PHE A 1 643 ? 19.096 -9.582 -48.825 1.00 30.97 643 PHE A CA 1
ATOM 5083 C C . PHE A 1 643 ? 19.684 -10.901 -48.340 1.00 30.97 643 PHE A C 1
ATOM 5085 O O . PHE A 1 643 ? 20.934 -11.012 -48.357 1.00 30.97 643 PHE A O 1
#

Organism: Pinctada imbricata (NCBI:txid66713)

Foldseek 3Di:
DDDAQAAAEFQDEDEPPDADHAYAEYEFDNLGEYEYDLPEAYEYHYWEYEFEANGEYEQAAPVGARAAFYEYEHDDDPPRFQDPPFGIQEYEYEANGYYYHGFDDFFFKFFFQAKQAAPPPVQWPKDDCVVCVVPPDAAWDKDWDADPVGHTDDIDTDHDDDDPCVVVVVVVVVVVVCVVVVFDDDDWDFDQDPQKGKGWDWGDDPPDPWIWIWIWIAHPPDDGDTMITIDGVCQFWPKTFTDDQRLVQDFQWKKWWADLALARVLIDIFTFHDDPPDDRRITTTNGHRNHIAGNDCDPVFRSTIMMGTQDFRAEYWYDADPPALAIHAYEYEAQYQEAEAYRYHYASFAHQLDPPGENEEYELRAEQPPCVRHVDRYAHESYRYEHYAAEAYEYENYEQYYYYSYEFYQYEAEHYYDDWQLYAAYEAYNYEYGAHEWDWDDDPPDTDTHSAQLSVAYEHAHAQALRYAAENYEQREYAHEHEEHAYAQAGADPCRPVPSDHGLLRLQAARNDAEQYEAANYPAFHYYHWFHQDNSRHTDDTSNRFHAPRSVDPPGDTDFREHYNYRYESGADDDDHEYADYEYEDYHQHDDYEYADYDYEDDDDDDDYEYAEDEYADDDDDDDYEYPDYDYDDDDPDDDYDD

pLDDT: mean 76.83, std 25.76, range [25.92, 98.94]

InterPro domains:
  IPR011050 Pectin lyase fold/virulence factor [SSF51126] (245-487)
  IPR012334 Pectin lyase fold [G3DSA:2.160.20.10] (266-571)
  IPR019316 G8 domain [PF10162] (2-112)
  IPR019316 G8 domain [PS51484] (1-114)
  IPR019316 G8 domain [SM01225] (1-114)
  IPR052252 Cell surface hyaluronidase CEMIP/CEMIP2 [PTHR15535] (192-566)
  IPR055401 CEMIP, beta-helix domain [PF24606] (326-527)

Sequence (643 aa):
FPEENDNVTISSPILVDDDIPELFSITIDDGGKLVFSRHRDHALSVHYILINDGGEMHIGSEDCKFEKYATISLLGEPGELNIPGFGEKFIGVRKGGVLELHGKDKLSWTKVTSTVPQVDPDQLYKYKHIDSDNMKWRAGINLIRFTKDGSVIDHIHERLILKQKHLDLAIARIEEFLNSENVQREDLQLINSGKEAFAEVTLTLPDSDTKFVVESLYRKGGRKYADFMALDLQEYQPVINVVDDVSSWIPGDQIFITSTDYDWKQVEEFTILSCPDCAPNQIKLNEPTQYTHYGEIFKNVDMRAEVGLMTRHIRIRGIVSEGNSNGGHVKFLEGFQSVRVEGVELTKMGQPLVLGRYPLHYHMCGNLSDDSVYPVESYIRRNSIHHTHFRCVTIHGTHHAQLFDNVCYNTFGHGFFLEDGGETFTRLERNLGLGQQSWEGKIGKVGTTGAIPTDKTPVTFWLTNPLQTVRNNAAAGGDGVGYWYVYPDLPTGPSRDLGHMAYKEARNTAIKEFYNNVAHSYDKAGLFVDNIEQDDLTVEGYNQYDPRADPLNKTSPQVSAVFERLTGNNTSPQVSAVFERLTGNKTSPQVSAVFERLTGNKTSTQVSAEFERLTGNKTSTQVSAVFERLTGNKTSPQVSAVF

Secondary structure (DSSP, 8-state):
-PPTT-EEEE-SEEEE-SPPPPEEEEEE-TT-EEEE-TTS-EEEEEEEEEE-TT-EEEES-SSS-B-S-EEEEE---TTS--BTTTBSSEEEE-TT-EEEEEBPP---EEEBSS-B----TTTSEEE-GGGGTTS---SEEEEEEE-TTS-EEEEEEEE---SGGGHHHHHHHHHHHHHHTTPPP--EE--B-SSSEEEEEEEE-TT-S-EEEEEEEE-TTS----EEEEEEHHHHS-EEEBSS--TT--TT-EEEE---SS-GGG-EEEEBPP-TT--TTEEEBSS--SS-B--SEETTEE-PPEEEE---SEEEEE---TT----BEEEEETT-SEEEEESEEEESB--TTSTT--SEEEEEEEETT-TTT-SS--EEES-EEEEESS-SEEEEEEES-EEES-EEEEEES-SEEE-SS-----EEES-EEEEEE--EEEETTEEEESSSGGGGS-EEEEESSS--EEES-EE--BSSEEEEE---SS--GGGTTTTSS-TT-GGGSPPSEEES-EEE-BSSEEEEE--EE-TTS-EES------BSSTT-TTSPB-----BSEEEES---EE-S-BS-EE-S---SEE---EEEEE-S---S-----EEEEE-S---S-----EEEEE-SS--S------

Radius of gyration: 28.64 Å; chains: 1; bounding box: 75×75×83 Å